Protein AF-0000000085159526 (afdb_homodimer)

Organism: Gracilinema caldarium (strain ATCC 51460 / DSM 7334 / H1) (NCBI:txid744872)

Sequence (492 aa):
MKQSLRIKRGTDDDALYYVYEVDLPSGSSVLDALEYIRTGSVPDLMYRHSCHHGSCGTCAVRINGKEVLACLTRLEAYTGTIPTIEPLAAFKHDRDLVIDPGSLFRRLPKDAAKLRRSEWSGGEIIRDPADKRQQSHPSGIEHFVRFEDCIECGACISACPVTRQAWAEDSLVAIPFLGPAVLVALHRESINNPERRDEMLELAKLPNGVSACEKHFDCSRVCPRMVAPGKHIEQLRKELSDRSKDMKQSLRIKRGTDDDALYYVYEVDLPSGSSVLDALEYIRTGSVPDLMYRHSCHHGSCGTCAVRINGKEVLACLTRLEAYTGTIPTIEPLAAFKHDRDLVIDPGSLFRRLPKDAAKLRRSEWSGGEIIRDPADKRQQSHPSGIEHFVRFEDCIECGACISACPVTRQAWAEDSLVAIPFLGPAVLVALHRESINNPERRDEMLELAKLPNGVSACEKHFDCSRVCPRMVAPGKHIEQLRKELSDRSKD

pLDDT: mean 81.22, std 22.11, range [28.16, 98.75]

Secondary structure (DSSP, 8-state):
-EEEEEEEES-TTS-EEEEEEEE--TT-BHHHHHHHHHHTT-TT-----SSSSSSS-TTEEEETTEEEETTT-BGGGGTTS--EEEPPSSS-EEETTEE-THHHHHTS-GGGGGGG------------TT-----------------TT-----HHHHH-HHHHHH--GGGGSS-S---HHHHHHHHHHHHH-GGGHHHHHHHHHSTTTGGG-----HHHHH-TT---HHHHHHHHHHHHHHHHH-/-EEEEEEEES-STT-EEEEEEEE--TT-BHHHHHHHHHHTT-TT-----SSSSSSS-TTEEEETTEEEEGGG-BGGGGTTS--EEEPPSSS-EEETTEE-THHHHHTS-GGGGGGG------------TT-----------------SS-----HHHHH-HHHHHH--SGGGSS-S---HHHHHHHHHHHHH-GGGHHHHHHHHHSTTTGGG-----HHHHH-TT---HHHHHHHHHHHHHHHHH-

InterPro domains:
  IPR001041 2Fe-2S ferredoxin-type iron-sulfur binding domain [PS51085] (5-88)
  IPR001041 2Fe-2S ferredoxin-type iron-sulfur binding domain [cd00207] (20-76)
  IPR004489 Succinate dehydrogenase/fumarate reductase iron-sulphur protein [TIGR00384] (6-237)
  IPR006058 2Fe-2S ferredoxin, iron-sulphur binding site [PS00197] (51-59)
  IPR009051 Alpha-helical ferredoxin [G3DSA:1.10.1060.10] (113-245)
  IPR012675 Beta-grasp domain superfamily [G3DSA:3.10.20.30] (1-100)
  IPR017896 4Fe-4S ferredoxin-type, iron-sulphur binding domain [PF13183] (148-225)
  IPR017896 4Fe-4S ferredoxin-type, iron-sulphur binding domain [PS51379] (141-170)
  IPR017900 4Fe-4S ferredoxin, iron-sulphur binding, conserved site [PS00198] (150-161)
  IPR025192 Succinate dehydogenase/fumarate reductase N-terminal [PF13085] (5-105)
  IPR036010 2Fe-2S ferredoxin-like superfamily [SSF54292] (5-100)
  IPR050573 Succinate Dehydrogenase/Fumarate Reductase Iron-Sulfur [PTHR11921] (18-240)

Solvent-accessible surface area (backbone atoms only — not comparable to full-atom values): 26910 Å² total; per-residue (Å²): 80,78,46,46,38,32,36,44,35,48,34,91,89,60,58,45,74,46,75,45,79,44,79,43,63,83,85,38,22,44,38,53,48,53,49,52,40,26,77,59,85,35,71,78,65,45,65,45,63,68,62,58,28,70,69,35,29,53,32,36,26,18,52,72,84,40,52,42,46,28,43,74,34,48,47,72,82,42,67,96,47,68,50,40,41,38,35,56,47,60,44,51,69,66,34,31,34,28,59,43,60,62,53,67,58,60,49,38,52,77,84,43,59,62,47,46,29,34,49,69,66,71,67,75,73,78,61,66,80,79,69,68,78,69,76,69,69,73,70,73,70,62,70,5,60,57,49,83,66,57,44,75,44,54,44,28,35,31,51,24,67,66,34,42,70,53,52,48,84,85,33,66,83,66,53,58,41,49,41,44,62,50,45,31,44,36,44,49,45,27,68,77,35,61,92,43,24,65,63,32,50,56,56,40,62,35,78,26,28,51,77,48,58,82,80,80,48,42,26,27,74,43,33,91,65,61,69,32,34,46,58,39,41,51,50,50,48,50,53,54,54,55,57,72,73,105,81,78,49,44,40,31,36,44,36,47,33,92,89,60,58,45,74,47,77,46,80,43,79,43,64,83,85,39,22,43,39,52,48,52,49,51,41,24,77,60,86,36,71,80,65,47,65,46,63,69,62,60,31,70,69,36,30,54,34,36,25,18,50,72,84,39,51,41,48,28,45,72,35,47,49,73,83,41,66,98,48,68,51,40,40,37,38,57,48,61,42,52,66,66,34,30,34,27,59,45,62,62,53,68,59,60,49,39,53,79,84,43,58,63,52,45,32,32,43,69,67,69,69,76,72,79,59,65,81,79,70,70,79,68,75,69,69,73,69,73,70,64,72,4,61,59,53,77,69,58,42,74,44,53,44,28,35,32,51,23,67,67,34,41,72,55,52,48,83,86,36,64,81,67,54,58,42,47,40,45,62,49,44,30,45,36,45,49,44,27,68,78,35,62,92,44,24,66,63,31,50,56,56,39,63,36,78,26,28,52,77,48,59,80,79,79,47,43,25,27,73,42,32,90,62,61,67,32,33,45,58,39,40,51,49,50,47,50,53,53,54,56,58,72,72,105

Foldseek 3Di:
DKAKEWFWWFFPVDTDIDIDIDDDDFPAFQVNVQVRCCVPPNVPADAFDDDLPPQQLRRWWDKQRATARRSPHGRVVQPPHHIYIAAFALFDTDTTNDGDLCSLLLLADPVCNLQQLAPPPPPPPPDDVPPPPPPPPVPPSDHNPPLVQASSNCNQLSQAPLSRVQRDPPVSVCRQASTLVNLSSLLSCCVVPVVCVVVSLVVQPPNRHLVSHPQPQSSQVRRPRNSSSSVSSVVSVVVNVVVVVD/DKAKEWFWWFFPVDTDIDIDIDDDDFPAFQVNVQVRCCVPPNVPADAFDDDLPPQQLRRWWDKQRATARRSPHGRVVQPPHHIYIAAFALFDTDTTNDGDLCLLLLLADPVCNLLQLAQPPPPPPPDPVPPPPPPCPVPPSPHNPPLVLASSNCSLLSQAPLSRVQRDPVVSVPRQASTLVNLSSLLVCCVVPVVCVVVSLVVQPPNRHLVSHPQPQSSQVRRPRNSSSSVSSVVSVVVNVVVVVD

Nearest PDB structures (foldseek):
  2bs2-assembly1_B  TM=7.861E-01  e=3.174E-17  Wolinella succinogenes
  3abv-assembly1_B  TM=7.853E-01  e=5.921E-17  Sus scrofa
  2fbw-assembly2_O  TM=7.668E-01  e=2.060E-16  Gallus gallus
  3vrb-assembly1_B  TM=7.683E-01  e=1.947E-16  Ascaris suum
  7d6x-assembly1_B  TM=7.823E-01  e=1.291E-14  Mycolicibacterium smegmatis

Structure (mmCIF, N/CA/C/O backbone):
data_AF-0000000085159526-model_v1
#
loop_
_entity.id
_entity.type
_entity.pdbx_description
1 polymer 'Fumarate reductase iron-sulfur subunit'
#
loop_
_atom_site.group_PDB
_atom_site.id
_atom_site.type_symbol
_atom_site.label_atom_id
_atom_site.label_alt_id
_atom_site.label_comp_id
_atom_site.label_asym_id
_atom_site.label_entity_id
_atom_site.label_seq_id
_atom_site.pdbx_PDB_ins_code
_atom_site.Cartn_x
_atom_site.Cartn_y
_atom_site.Cartn_z
_atom_site.occupancy
_atom_site.B_iso_or_equiv
_atom_site.auth_seq_id
_atom_site.auth_comp_id
_atom_site.auth_asym_id
_atom_site.auth_atom_id
_atom_site.pdbx_PDB_model_num
ATOM 1 N N . MET A 1 1 ? 24.688 13.359 -1.913 1 87.5 1 MET A N 1
ATOM 2 C CA . MET A 1 1 ? 25.344 12.461 -2.865 1 87.5 1 MET A CA 1
ATOM 3 C C . MET A 1 1 ? 24.641 12.516 -4.223 1 87.5 1 MET A C 1
ATOM 5 O O . MET A 1 1 ? 23.422 12.578 -4.297 1 87.5 1 MET A O 1
ATOM 9 N N . LYS A 1 2 ? 25.453 12.531 -5.238 1 93.56 2 LYS A N 1
ATOM 10 C CA . LYS A 1 2 ? 24.922 12.523 -6.602 1 93.56 2 LYS A CA 1
ATOM 11 C C . LYS A 1 2 ? 24.844 11.109 -7.16 1 93.56 2 LYS A C 1
ATOM 13 O O . LYS A 1 2 ? 25.766 10.312 -6.969 1 93.56 2 LYS A O 1
ATOM 18 N N . GLN A 1 3 ? 23.719 10.766 -7.738 1 95.31 3 GLN A N 1
ATOM 19 C CA . GLN A 1 3 ? 23.484 9.438 -8.305 1 95.31 3 GLN A CA 1
ATOM 20 C C . GLN A 1 3 ? 22.609 9.516 -9.539 1 95.31 3 GLN A C 1
ATOM 22 O O . GLN A 1 3 ? 21.625 10.273 -9.57 1 95.31 3 GLN A O 1
ATOM 27 N N . SER A 1 4 ? 23.031 8.781 -10.578 1 97.12 4 SER A N 1
ATOM 28 C CA . SER A 1 4 ? 22.203 8.672 -11.773 1 97.12 4 SER A CA 1
ATOM 29 C C . SER A 1 4 ? 21.406 7.371 -11.766 1 97.12 4 SER A C 1
ATOM 31 O O . SER A 1 4 ? 21.922 6.324 -11.367 1 97.12 4 SER A O 1
ATOM 33 N N . LEU A 1 5 ? 20.125 7.477 -12.156 1 98.06 5 LEU A N 1
ATOM 34 C CA . LEU A 1 5 ? 19.234 6.332 -12.266 1 98.06 5 LEU A CA 1
ATOM 35 C C . LEU A 1 5 ? 18.609 6.258 -13.656 1 98.06 5 LEU A C 1
ATOM 37 O O . LEU A 1 5 ? 18.141 7.266 -14.188 1 98.06 5 LEU A O 1
ATOM 41 N N . ARG A 1 6 ? 18.688 5.121 -14.281 1 98.69 6 ARG A N 1
ATOM 42 C CA . ARG A 1 6 ? 17.953 4.848 -15.516 1 98.69 6 ARG A CA 1
ATOM 43 C C . ARG A 1 6 ? 16.578 4.246 -15.219 1 98.69 6 ARG A C 1
ATOM 45 O O . ARG A 1 6 ? 16.484 3.197 -14.578 1 98.69 6 ARG A O 1
ATOM 52 N N . ILE A 1 7 ? 15.469 4.906 -15.617 1 98.5 7 ILE A N 1
ATOM 53 C CA . ILE A 1 7 ? 14.125 4.484 -15.234 1 98.5 7 ILE A CA 1
ATOM 54 C C . ILE A 1 7 ? 13.297 4.18 -16.484 1 98.5 7 ILE A C 1
ATOM 56 O O . ILE A 1 7 ? 13.289 4.965 -17.438 1 98.5 7 ILE A O 1
ATOM 60 N N . LYS A 1 8 ? 12.664 3.01 -16.484 1 98.25 8 LYS A N 1
ATOM 61 C CA . LYS A 1 8 ? 11.695 2.695 -17.531 1 98.25 8 LYS A CA 1
ATOM 62 C C . LYS A 1 8 ? 10.484 3.621 -17.469 1 98.25 8 LYS A C 1
ATOM 64 O O . LYS A 1 8 ? 9.883 3.781 -16.406 1 98.25 8 LYS A O 1
ATOM 69 N N . ARG A 1 9 ? 10.117 4.281 -18.562 1 97.06 9 ARG A N 1
ATOM 70 C CA . ARG A 1 9 ? 8.938 5.133 -18.688 1 97.06 9 ARG A CA 1
ATOM 71 C C . ARG A 1 9 ? 7.973 4.59 -19.719 1 97.06 9 ARG A C 1
ATOM 73 O O . ARG A 1 9 ? 8.375 3.846 -20.625 1 97.06 9 ARG A O 1
ATOM 80 N N . GLY A 1 10 ? 6.676 4.938 -19.594 1 94.12 10 GLY A N 1
ATOM 81 C CA . GLY A 1 10 ? 5.676 4.52 -20.562 1 94.12 10 GLY A CA 1
ATOM 82 C C . GLY A 1 10 ? 5.102 3.146 -20.266 1 94.12 10 GLY A C 1
ATOM 83 O O . GLY A 1 10 ? 5.023 2.734 -19.109 1 94.12 10 GLY A O 1
ATOM 84 N N . THR A 1 11 ? 4.5 2.537 -21.281 1 91.25 11 THR A N 1
ATOM 85 C CA . THR A 1 11 ? 3.922 1.199 -21.219 1 91.25 11 THR A CA 1
ATOM 86 C C . THR A 1 11 ? 4.809 0.187 -21.938 1 91.25 11 THR A C 1
ATOM 88 O O . THR A 1 11 ? 5.875 0.537 -22.438 1 91.25 11 THR A O 1
ATOM 91 N N . ASP A 1 12 ? 4.406 -1.049 -21.938 1 87.5 12 ASP A N 1
ATOM 92 C CA . ASP A 1 12 ? 5.188 -2.082 -22.609 1 87.5 12 ASP A CA 1
ATOM 93 C C . ASP A 1 12 ? 5.27 -1.813 -24.109 1 87.5 12 ASP A C 1
ATOM 95 O O . ASP A 1 12 ? 6.258 -2.168 -24.75 1 87.5 12 ASP A O 1
ATOM 99 N N . ASP A 1 13 ? 4.348 -1.092 -24.656 1 88.56 13 ASP A N 1
ATOM 100 C CA . ASP A 1 13 ? 4.285 -0.832 -26.094 1 88.56 13 ASP A CA 1
ATOM 101 C C . ASP A 1 13 ? 5.141 0.377 -26.469 1 88.56 13 ASP A C 1
ATOM 103 O O . ASP A 1 13 ? 5.57 0.507 -27.625 1 88.56 13 ASP A O 1
ATOM 107 N N . ASP A 1 14 ? 5.43 1.264 -25.562 1 90.75 14 ASP A N 1
ATOM 108 C CA . ASP A 1 14 ? 6.164 2.486 -25.859 1 90.75 14 ASP A CA 1
ATOM 109 C C . ASP A 1 14 ? 7.227 2.771 -24.812 1 90.75 14 ASP A C 1
ATOM 111 O O . ASP A 1 14 ? 7.441 3.924 -24.422 1 90.75 14 ASP A O 1
ATOM 115 N N . ALA A 1 15 ? 7.793 1.687 -24.359 1 90.94 15 ALA A N 1
ATOM 116 C CA . ALA A 1 15 ? 8.75 1.816 -23.266 1 90.94 15 ALA A CA 1
ATOM 117 C C . ALA A 1 15 ? 9.984 2.602 -23.703 1 90.94 15 ALA A C 1
ATOM 119 O O . ALA A 1 15 ? 10.539 2.35 -24.766 1 90.94 15 ALA A O 1
ATOM 120 N N . LEU A 1 16 ? 10.391 3.639 -22.969 1 95.38 16 LEU A N 1
ATOM 121 C CA . LEU A 1 16 ? 11.648 4.379 -23.078 1 95.38 16 LEU A CA 1
ATOM 122 C C . LEU A 1 16 ? 12.367 4.41 -21.734 1 95.38 16 LEU A C 1
ATOM 124 O O . LEU A 1 16 ? 11.75 4.215 -20.688 1 95.38 16 LEU A O 1
ATOM 128 N N . TYR A 1 17 ? 13.633 4.539 -21.875 1 97.5 17 TYR A N 1
ATOM 129 C CA . TYR A 1 17 ? 14.445 4.664 -20.672 1 97.5 17 TYR A CA 1
ATOM 130 C C . TYR A 1 17 ? 15.102 6.039 -20.609 1 97.5 17 TYR A C 1
ATOM 132 O O . TYR A 1 17 ? 15.68 6.512 -21.594 1 97.5 17 TYR A O 1
ATOM 140 N N . TYR A 1 18 ? 14.992 6.684 -19.516 1 97.62 18 TYR A N 1
ATOM 141 C CA . TYR A 1 18 ? 15.594 7.992 -19.281 1 97.62 18 TYR A CA 1
ATOM 142 C C . TYR A 1 18 ? 16.531 7.949 -18.078 1 97.62 18 TYR A C 1
ATOM 144 O O . TYR A 1 18 ? 16.266 7.238 -17.109 1 97.62 18 TYR A O 1
ATOM 152 N N . VAL A 1 19 ? 17.547 8.719 -18.188 1 98.12 19 VAL A N 1
ATOM 153 C CA . VAL A 1 19 ? 18.484 8.844 -17.078 1 98.12 19 VAL A CA 1
ATOM 154 C C . VAL A 1 19 ? 18.203 10.133 -16.312 1 98.12 19 VAL A C 1
ATOM 156 O O . VAL A 1 19 ? 18.078 11.203 -16.906 1 98.12 19 VAL A O 1
ATOM 159 N N . TYR A 1 20 ? 18.047 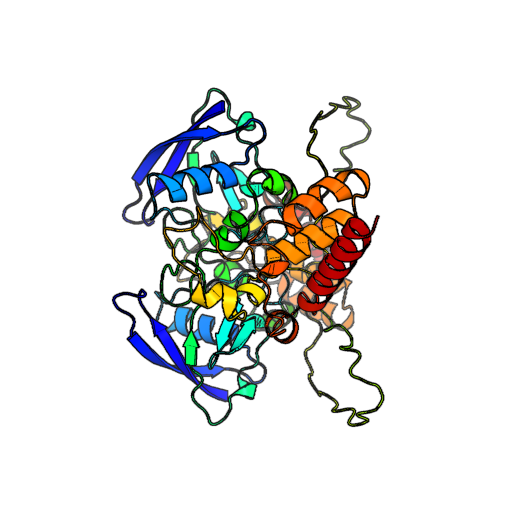9.984 -15.023 1 97.75 20 TYR A N 1
ATOM 160 C CA . TYR A 1 20 ? 17.828 11.125 -14.141 1 97.75 20 TYR A CA 1
ATOM 161 C C . TYR A 1 20 ? 18.938 11.234 -13.102 1 97.75 20 TYR A C 1
ATOM 163 O O . TYR A 1 20 ? 19.406 10.219 -12.57 1 97.75 20 TYR A O 1
ATOM 171 N N . GLU A 1 21 ? 19.312 12.469 -12.836 1 96.62 21 GLU A N 1
ATOM 172 C CA . GLU A 1 21 ? 20.281 12.719 -11.773 1 96.62 21 GLU A CA 1
ATOM 173 C C . GLU A 1 21 ? 19.594 13.195 -10.492 1 96.62 21 GLU A C 1
ATOM 175 O O . GLU A 1 21 ? 18.656 14.008 -10.547 1 96.62 21 GLU A O 1
ATOM 180 N N . VAL A 1 22 ? 20.078 12.594 -9.406 1 95.94 22 VAL A N 1
ATOM 181 C CA . VAL A 1 22 ? 19.547 13.023 -8.117 1 95.94 22 VAL A CA 1
ATOM 182 C C . VAL A 1 22 ? 20.688 13.461 -7.207 1 95.94 22 VAL A C 1
ATOM 184 O O . VAL A 1 22 ? 21.844 13.031 -7.395 1 95.94 22 VAL A O 1
ATOM 187 N N . ASP A 1 23 ? 20.406 14.422 -6.375 1 94.5 23 ASP A N 1
ATOM 188 C CA . ASP A 1 23 ? 21.281 14.891 -5.312 1 94.5 23 ASP A CA 1
ATOM 189 C C . ASP A 1 23 ? 20.594 14.836 -3.953 1 94.5 23 ASP A C 1
ATOM 191 O O . ASP A 1 23 ? 19.797 15.711 -3.627 1 94.5 23 ASP A O 1
ATOM 195 N N . LEU A 1 24 ? 20.969 13.742 -3.201 1 93.44 24 LEU A N 1
ATOM 196 C CA . LEU A 1 24 ? 20.266 13.461 -1.958 1 93.44 24 LEU A CA 1
ATOM 197 C C . LEU A 1 24 ? 21.25 13.195 -0.821 1 93.44 24 LEU A C 1
ATOM 199 O O . LEU A 1 24 ? 22.406 12.867 -1.064 1 93.44 24 LEU A O 1
ATOM 203 N N . PRO A 1 25 ? 20.781 13.406 0.37 1 89.5 25 PRO A N 1
ATOM 204 C CA . PRO A 1 25 ? 21.672 13.078 1.496 1 89.5 25 PRO A CA 1
ATOM 205 C C . PRO A 1 25 ? 22.062 11.609 1.522 1 89.5 25 PRO A C 1
ATOM 207 O O . PRO A 1 25 ? 21.359 10.758 0.967 1 89.5 25 PRO A O 1
ATOM 210 N N . SER A 1 26 ? 23.203 11.422 2.143 1 88.38 26 SER A N 1
ATOM 211 C CA . SER A 1 26 ? 23.625 10.047 2.371 1 88.38 26 SER A CA 1
ATOM 212 C C . SER A 1 26 ? 22.547 9.25 3.107 1 88.38 26 SER A C 1
ATOM 214 O O . SER A 1 26 ? 21.875 9.789 3.98 1 88.38 26 SER A O 1
ATOM 216 N N . GLY A 1 27 ? 22.438 8.016 2.711 1 87.44 27 GLY A N 1
ATOM 217 C CA . GLY A 1 27 ? 21.469 7.16 3.385 1 87.44 27 GLY A CA 1
ATOM 218 C C . GLY A 1 27 ? 20.109 7.152 2.713 1 87.44 27 GLY A C 1
ATOM 219 O O . GLY A 1 27 ? 19.234 6.371 3.084 1 87.44 27 GLY A O 1
ATOM 220 N N . SER A 1 28 ? 19.938 7.922 1.614 1 91.5 28 SER A N 1
ATOM 221 C CA . SER A 1 28 ? 18.656 7.98 0.919 1 91.5 28 SER A CA 1
ATOM 222 C C . SER A 1 28 ? 18.359 6.672 0.188 1 91.5 28 SER A C 1
ATOM 224 O O . SER A 1 28 ? 19.281 6.008 -0.294 1 91.5 28 SER A O 1
ATOM 226 N N . SER A 1 29 ? 17.062 6.352 0.172 1 92.94 29 SER A N 1
ATOM 227 C CA . SER A 1 29 ? 16.625 5.148 -0.525 1 92.94 29 SER A CA 1
ATOM 228 C C . SER A 1 29 ? 16.344 5.438 -1.995 1 92.94 29 SER A C 1
ATOM 230 O O . SER A 1 29 ? 16.281 6.598 -2.408 1 92.94 29 SER A O 1
ATOM 232 N N . VAL A 1 30 ? 16.172 4.352 -2.686 1 96.88 30 VAL A N 1
ATOM 233 C CA . VAL A 1 30 ? 15.727 4.48 -4.07 1 96.88 30 VAL A CA 1
ATOM 234 C C . VAL A 1 30 ? 14.352 5.141 -4.117 1 96.88 30 VAL A C 1
ATOM 236 O O . VAL A 1 30 ? 14.07 5.934 -5.02 1 96.88 30 VAL A O 1
ATOM 239 N N . LEU A 1 31 ? 13.5 4.824 -3.141 1 95.25 31 LEU A N 1
ATOM 240 C CA . LEU A 1 31 ? 12.195 5.477 -3.092 1 95.25 31 LEU A CA 1
ATOM 241 C C . LEU A 1 31 ? 12.344 6.98 -2.898 1 95.25 31 LEU A C 1
ATOM 243 O O . LEU A 1 31 ? 11.625 7.766 -3.521 1 95.25 31 LEU A O 1
ATOM 247 N N . ASP A 1 32 ? 13.289 7.379 -2.049 1 91.69 32 ASP A N 1
ATOM 248 C CA . ASP A 1 32 ? 13.57 8.797 -1.878 1 91.69 32 ASP A CA 1
ATOM 249 C C . ASP A 1 32 ? 13.961 9.445 -3.205 1 91.69 32 ASP A C 1
ATOM 251 O O . ASP A 1 32 ? 13.547 10.57 -3.498 1 91.69 32 ASP A O 1
ATOM 255 N N . ALA A 1 33 ? 14.711 8.75 -3.949 1 96 33 ALA A N 1
ATOM 256 C CA . ALA A 1 33 ? 15.141 9.258 -5.25 1 96 33 ALA A CA 1
ATOM 257 C C . ALA A 1 33 ? 13.953 9.414 -6.199 1 96 33 ALA A C 1
ATOM 259 O O . ALA A 1 33 ? 13.844 10.422 -6.902 1 96 33 ALA A O 1
ATOM 260 N N . LEU A 1 34 ? 13.094 8.422 -6.234 1 96.12 34 LEU A N 1
ATOM 261 C CA . LEU A 1 34 ? 11.906 8.508 -7.07 1 96.12 34 LEU A CA 1
ATOM 262 C C . LEU A 1 34 ? 11.047 9.703 -6.668 1 96.12 34 LEU A C 1
ATOM 264 O O . LEU A 1 34 ? 10.531 10.414 -7.531 1 96.12 34 LEU A O 1
ATOM 268 N N . GLU A 1 35 ? 10.922 9.898 -5.371 1 91.44 35 GLU A N 1
ATOM 269 C CA . GLU A 1 35 ? 10.172 11.047 -4.871 1 91.44 35 GLU A CA 1
ATOM 270 C C . GLU A 1 35 ? 10.82 12.359 -5.301 1 91.44 35 GLU A C 1
ATOM 272 O O . GLU A 1 35 ? 10.141 13.289 -5.734 1 91.44 35 GLU A O 1
ATOM 277 N N . TYR A 1 36 ? 12.117 12.445 -5.203 1 92.38 36 TYR A N 1
ATOM 278 C CA . TYR A 1 36 ? 12.875 13.617 -5.605 1 92.38 36 TYR A CA 1
ATOM 279 C C . TYR A 1 36 ? 12.633 13.953 -7.074 1 92.38 36 TYR A C 1
ATOM 281 O O . TYR A 1 36 ? 12.391 15.109 -7.422 1 92.38 36 TYR A O 1
ATOM 289 N N . ILE A 1 37 ? 12.68 12.953 -7.867 1 94.69 37 ILE A N 1
ATOM 290 C CA . ILE A 1 37 ? 12.492 13.125 -9.305 1 94.69 37 ILE A CA 1
ATOM 291 C C . ILE A 1 37 ? 11.062 13.586 -9.586 1 94.69 37 ILE A C 1
ATOM 293 O O . ILE A 1 37 ? 10.859 14.547 -10.328 1 94.69 37 ILE A O 1
ATOM 297 N N . ARG A 1 38 ? 10.094 12.922 -9.016 1 92 38 ARG A N 1
ATOM 298 C CA . ARG A 1 38 ? 8.688 13.219 -9.273 1 92 38 ARG A CA 1
ATOM 299 C C . ARG A 1 38 ? 8.328 14.625 -8.812 1 92 38 ARG A C 1
ATOM 301 O O . ARG A 1 38 ? 7.602 15.336 -9.5 1 92 38 ARG A O 1
ATOM 308 N N . THR A 1 39 ? 8.766 15.023 -7.621 1 86.56 39 THR A N 1
ATOM 309 C CA . THR A 1 39 ? 8.391 16.312 -7.051 1 86.56 39 THR A CA 1
ATOM 310 C C . THR A 1 39 ? 9.18 17.438 -7.703 1 86.56 39 THR A C 1
ATOM 312 O O . THR A 1 39 ? 8.828 18.609 -7.562 1 86.56 39 THR A O 1
ATOM 315 N N . GLY A 1 40 ? 10.156 17.062 -8.461 1 88.12 40 GLY A N 1
ATOM 316 C CA . GLY A 1 40 ? 10.984 18.047 -9.148 1 88.12 40 GLY A CA 1
ATOM 317 C C . GLY A 1 40 ? 10.695 18.141 -10.633 1 88.12 40 GLY A C 1
ATOM 318 O O . GLY A 1 40 ? 9.734 18.797 -11.047 1 88.12 40 GLY A O 1
ATOM 319 N N . SER A 1 41 ? 11.336 17.344 -11.43 1 89.75 41 SER A N 1
ATOM 320 C CA . SER A 1 41 ? 11.43 17.562 -12.867 1 89.75 41 SER A CA 1
ATOM 321 C C . SER A 1 41 ? 10.422 16.703 -13.625 1 89.75 41 SER A C 1
ATOM 323 O O . SER A 1 41 ? 10.117 16.984 -14.789 1 89.75 41 SER A O 1
ATOM 325 N N . VAL A 1 42 ? 9.977 15.688 -12.977 1 93.19 42 VAL A N 1
ATOM 326 C CA . VAL A 1 42 ? 9.133 14.742 -13.711 1 93.19 42 VAL A CA 1
ATOM 327 C C . VAL A 1 42 ? 7.855 14.469 -12.922 1 93.19 42 VAL A C 1
ATOM 329 O O . VAL A 1 42 ? 7.648 13.352 -12.438 1 93.19 42 VAL A O 1
ATOM 332 N N . PRO A 1 43 ? 6.934 15.305 -12.891 1 87.88 43 PRO A N 1
ATOM 333 C CA . PRO A 1 43 ? 5.738 15.18 -12.047 1 87.88 43 PRO A CA 1
ATOM 334 C C . PRO A 1 43 ? 4.828 14.039 -12.484 1 87.88 43 PRO A C 1
ATOM 336 O O . PRO A 1 43 ? 3.932 13.633 -11.742 1 87.88 43 PRO A O 1
ATOM 339 N N . ASP A 1 44 ? 5.094 13.5 -13.688 1 88.44 44 ASP A N 1
ATOM 340 C CA . ASP A 1 44 ? 4.203 12.453 -14.18 1 88.44 44 ASP A CA 1
ATOM 341 C C . ASP A 1 44 ? 4.816 11.07 -13.977 1 88.44 44 ASP A C 1
ATOM 343 O O . ASP A 1 44 ? 4.25 10.062 -14.414 1 88.44 44 ASP A O 1
ATOM 347 N N . LEU A 1 45 ? 5.965 11.016 -13.312 1 94.25 45 LEU A N 1
ATOM 348 C CA . LEU A 1 45 ? 6.555 9.719 -13 1 94.25 45 LEU A CA 1
ATOM 349 C C . LEU A 1 45 ? 5.637 8.906 -12.094 1 94.25 45 LEU A C 1
ATOM 351 O O . LEU A 1 45 ? 5.203 9.391 -11.047 1 94.25 45 LEU A O 1
ATOM 355 N N . MET A 1 46 ? 5.355 7.645 -12.547 1 93.88 46 MET A N 1
ATOM 356 C CA . MET A 1 46 ? 4.434 6.812 -11.781 1 93.88 46 MET A CA 1
ATOM 357 C C . MET A 1 46 ? 5.16 5.641 -11.133 1 93.88 46 MET A C 1
ATOM 359 O O . MET A 1 46 ? 5.918 4.934 -11.805 1 93.88 46 MET A O 1
ATOM 363 N N . TYR A 1 47 ? 4.934 5.527 -9.875 1 95.88 47 TYR A N 1
ATOM 364 C CA . TYR A 1 47 ? 5.422 4.418 -9.062 1 95.88 47 TYR A CA 1
ATOM 365 C C . TYR A 1 47 ? 4.508 4.18 -7.863 1 95.88 47 TYR A C 1
ATOM 367 O O . TYR A 1 47 ? 3.719 5.051 -7.492 1 95.88 47 TYR A O 1
ATOM 375 N N . ARG A 1 48 ? 4.605 2.975 -7.367 1 94.44 48 ARG A N 1
ATOM 376 C CA . ARG A 1 48 ? 3.74 2.658 -6.234 1 94.44 48 ARG A CA 1
ATOM 377 C C . ARG A 1 48 ? 4.5 2.773 -4.918 1 94.44 48 ARG A C 1
ATOM 379 O O . ARG A 1 48 ? 5.676 2.408 -4.84 1 94.44 48 ARG A O 1
ATOM 386 N N . HIS A 1 49 ? 3.812 3.369 -3.906 1 92.06 49 HIS A N 1
ATOM 387 C CA . HIS A 1 49 ? 4.391 3.5 -2.574 1 92.06 49 HIS A CA 1
ATOM 388 C C . HIS A 1 49 ? 3.318 3.832 -1.54 1 92.06 49 HIS A C 1
ATOM 390 O O . HIS A 1 49 ? 2.229 4.285 -1.895 1 92.06 49 HIS A O 1
ATOM 396 N N . SER A 1 50 ? 3.633 3.383 -0.301 1 87.56 50 SER A N 1
ATOM 397 C CA . SER A 1 50 ? 2.695 3.732 0.762 1 87.56 50 SER A CA 1
ATOM 398 C C . SER A 1 50 ? 3.418 3.936 2.09 1 87.56 50 SER A C 1
ATOM 400 O O . SER A 1 50 ? 3.656 5.074 2.506 1 87.56 50 SER A O 1
ATOM 402 N N . CYS A 1 51 ? 4.027 2.996 2.627 1 80.25 51 CYS A N 1
ATOM 403 C CA . CYS A 1 51 ? 4.461 3.025 4.02 1 80.25 51 CYS A CA 1
ATOM 404 C C . CYS A 1 51 ? 5.852 3.633 4.145 1 80.25 51 CYS A C 1
ATOM 406 O O . CYS A 1 51 ? 6.238 4.098 5.219 1 80.25 51 CYS A O 1
ATOM 408 N N . HIS A 1 52 ? 6.723 3.42 3.098 1 85.31 52 HIS A N 1
ATOM 409 C CA . HIS A 1 52 ? 8.078 3.934 2.975 1 85.31 52 HIS A CA 1
ATOM 410 C C . HIS A 1 52 ? 9.023 3.244 3.959 1 85.31 52 HIS A C 1
ATOM 412 O O . HIS A 1 52 ? 10.117 3.736 4.223 1 85.31 52 HIS A O 1
ATOM 418 N N . HIS A 1 53 ? 8.578 2.123 4.547 1 82 53 HIS A N 1
ATOM 419 C CA . HIS A 1 53 ? 9.461 1.469 5.508 1 82 53 HIS A CA 1
ATOM 420 C C . HIS A 1 53 ? 9.359 -0.049 5.402 1 82 53 HIS A C 1
ATOM 422 O O . HIS A 1 53 ? 9.695 -0.766 6.348 1 82 53 HIS A O 1
ATOM 428 N N . GLY A 1 54 ? 8.812 -0.503 4.367 1 83.5 54 GLY A N 1
ATOM 429 C CA . GLY A 1 54 ? 8.914 -1.918 4.043 1 83.5 54 GLY A CA 1
ATOM 430 C C . GLY A 1 54 ? 7.773 -2.742 4.613 1 83.5 54 GLY A C 1
ATOM 431 O O . GLY A 1 54 ? 7.812 -3.973 4.578 1 83.5 54 GLY A O 1
ATOM 432 N N . SER A 1 55 ? 6.754 -2.082 5.059 1 80.25 55 SER A N 1
ATOM 433 C CA . SER A 1 55 ? 5.68 -2.828 5.707 1 80.25 55 SER A CA 1
ATOM 434 C C . SER A 1 55 ? 4.555 -3.143 4.73 1 80.25 55 SER A C 1
ATOM 436 O O . SER A 1 55 ? 3.809 -4.105 4.918 1 80.25 55 SER A O 1
ATOM 438 N N . CYS A 1 56 ? 4.41 -2.396 3.652 1 85.75 56 CYS A N 1
ATOM 439 C CA . CYS A 1 56 ? 3.219 -2.535 2.82 1 85.75 56 CYS A CA 1
ATOM 440 C C . CYS A 1 56 ? 3.529 -3.318 1.55 1 85.75 56 CYS A C 1
ATOM 442 O O . CYS A 1 56 ? 2.619 -3.824 0.889 1 85.75 56 CYS A O 1
ATOM 444 N N . GLY A 1 57 ? 4.84 -3.26 1.109 1 91.12 57 GLY A N 1
ATOM 445 C CA . GLY A 1 57 ? 5.25 -4.031 -0.054 1 91.12 57 GLY A CA 1
ATOM 446 C C . GLY A 1 57 ? 4.941 -3.34 -1.368 1 91.12 57 GLY A C 1
ATOM 447 O O . GLY A 1 57 ? 5.367 -3.795 -2.432 1 91.12 57 GLY A O 1
ATOM 448 N N . THR A 1 58 ? 4.336 -2.156 -1.413 1 93.31 58 THR A N 1
ATOM 449 C CA . THR A 1 58 ? 3.775 -1.53 -2.605 1 93.31 58 THR A CA 1
ATOM 450 C C . THR A 1 58 ? 4.883 -1.004 -3.514 1 93.31 58 THR A C 1
ATOM 452 O O . THR A 1 58 ? 4.711 -0.931 -4.73 1 93.31 58 THR A O 1
ATOM 455 N N . CYS A 1 59 ? 6.031 -0.725 -3.018 1 95.94 59 CYS A N 1
ATOM 456 C CA . CYS A 1 59 ? 7.066 -0.057 -3.801 1 95.94 59 CYS A CA 1
ATOM 457 C C . CYS A 1 59 ? 8.016 -1.07 -4.426 1 95.94 59 CYS A C 1
ATOM 459 O O . CYS A 1 59 ? 9.133 -0.724 -4.809 1 95.94 59 CYS A O 1
ATOM 461 N N . ALA A 1 60 ? 7.645 -2.369 -4.496 1 97.5 60 ALA A N 1
ATOM 462 C CA . ALA A 1 60 ? 8.5 -3.385 -5.105 1 97.5 60 ALA A CA 1
ATOM 463 C C . ALA A 1 60 ? 8.766 -3.07 -6.574 1 97.5 60 ALA A C 1
ATOM 465 O O . ALA A 1 60 ? 7.84 -2.742 -7.32 1 97.5 60 ALA A O 1
ATOM 466 N N . VAL A 1 61 ? 10.023 -3.121 -6.957 1 98.56 61 VAL A N 1
ATOM 467 C CA . VAL A 1 61 ? 10.5 -2.904 -8.32 1 98.56 61 VAL A CA 1
ATOM 468 C C . VAL A 1 61 ? 11.688 -3.822 -8.602 1 98.56 61 VAL A C 1
ATOM 470 O O . VAL A 1 61 ? 12.117 -4.586 -7.73 1 98.56 61 VAL A O 1
ATOM 473 N N . ARG A 1 62 ? 12.156 -3.756 -9.836 1 98.44 62 ARG A N 1
ATOM 474 C CA . ARG A 1 62 ? 13.398 -4.426 -10.203 1 98.44 62 ARG A CA 1
ATOM 475 C C . ARG A 1 62 ? 14.516 -3.418 -10.445 1 98.44 62 ARG A C 1
ATOM 477 O O . ARG A 1 62 ? 14.328 -2.438 -11.164 1 98.44 62 ARG A O 1
ATOM 484 N N . ILE A 1 63 ? 15.617 -3.611 -9.781 1 98.69 63 ILE A N 1
ATOM 485 C CA . ILE A 1 63 ? 16.812 -2.816 -10.023 1 98.69 63 ILE A CA 1
ATOM 486 C C . ILE A 1 63 ? 17.922 -3.711 -10.578 1 98.69 63 ILE A C 1
ATOM 488 O O . ILE A 1 63 ? 18.375 -4.641 -9.906 1 98.69 63 ILE A O 1
ATOM 492 N N . ASN A 1 64 ? 18.328 -3.438 -11.836 1 98.19 64 ASN A N 1
ATOM 493 C CA . ASN A 1 64 ? 19.281 -4.285 -12.539 1 98.19 64 ASN A CA 1
ATOM 494 C C . ASN A 1 64 ? 18.828 -5.742 -12.57 1 98.19 64 ASN A C 1
ATOM 496 O O . ASN A 1 64 ? 19.609 -6.652 -12.312 1 98.19 64 ASN A O 1
ATOM 500 N N . GLY A 1 65 ? 17.547 -5.902 -12.672 1 97.12 65 GLY A N 1
ATOM 501 C CA . GLY A 1 65 ? 16.984 -7.23 -12.859 1 97.12 65 GLY A CA 1
ATOM 502 C C . GLY A 1 65 ? 16.672 -7.938 -11.547 1 97.12 65 GLY A C 1
ATOM 503 O O . GLY A 1 65 ? 16.156 -9.055 -11.547 1 97.12 65 GLY A O 1
ATOM 504 N N . LYS A 1 66 ? 16.969 -7.289 -10.438 1 97.81 66 LYS A N 1
ATOM 505 C CA . LYS A 1 66 ? 16.719 -7.895 -9.125 1 97.81 66 LYS A CA 1
ATOM 506 C C . LYS A 1 66 ? 15.555 -7.215 -8.414 1 97.81 66 LYS A C 1
ATOM 508 O O . LYS A 1 66 ? 15.477 -5.988 -8.375 1 97.81 66 LYS A O 1
ATOM 513 N N . GLU A 1 67 ? 14.633 -8.039 -7.867 1 98.31 67 GLU A N 1
ATOM 514 C CA . GLU A 1 67 ? 13.477 -7.508 -7.152 1 98.31 67 GLU A CA 1
ATOM 515 C C . GLU A 1 67 ? 13.867 -6.98 -5.777 1 98.31 67 GLU A C 1
ATOM 517 O O . GLU A 1 67 ? 14.562 -7.668 -5.02 1 98.31 67 GLU A O 1
ATOM 522 N N . VAL A 1 68 ? 13.461 -5.762 -5.477 1 97.88 68 VAL A N 1
ATOM 523 C CA . VAL A 1 68 ? 13.727 -5.129 -4.188 1 97.88 68 VAL A CA 1
ATOM 524 C C . VAL A 1 68 ? 12.555 -4.242 -3.793 1 97.88 68 VAL A C 1
ATOM 526 O O . VAL A 1 68 ? 11.68 -3.949 -4.617 1 97.88 68 VAL A O 1
ATOM 529 N N . LEU A 1 69 ? 12.484 -3.965 -2.543 1 96.19 69 LEU A N 1
ATOM 530 C CA . LEU A 1 69 ? 11.672 -2.826 -2.131 1 96.19 69 LEU A CA 1
ATOM 531 C C . LEU A 1 69 ? 12.453 -1.521 -2.275 1 96.19 69 LEU A C 1
ATOM 533 O O . LEU A 1 69 ? 13.531 -1.371 -1.699 1 96.19 69 LEU A O 1
ATOM 537 N N . ALA A 1 70 ? 11.898 -0.569 -2.988 1 96.94 70 ALA A N 1
ATOM 538 C CA . ALA A 1 70 ? 12.602 0.685 -3.25 1 96.94 70 ALA A CA 1
ATOM 539 C C . ALA A 1 70 ? 12.852 1.453 -1.955 1 96.94 70 ALA A C 1
ATOM 541 O O . ALA A 1 70 ? 13.883 2.115 -1.811 1 96.94 70 ALA A O 1
ATOM 542 N N . CYS A 1 71 ? 11.922 1.348 -1.025 1 92.75 71 CYS A N 1
ATOM 543 C CA . CYS A 1 71 ? 12.016 2.131 0.201 1 92.75 71 CYS A CA 1
ATOM 544 C C . CYS A 1 71 ? 13.109 1.594 1.112 1 92.75 71 CYS A C 1
ATOM 546 O O . CYS A 1 71 ? 13.617 2.314 1.977 1 92.75 71 CYS A O 1
ATOM 548 N N . LEU A 1 72 ? 13.539 0.313 0.868 1 92.38 72 LEU A N 1
ATOM 549 C CA . LEU A 1 72 ? 14.555 -0.288 1.723 1 92.38 72 LEU A CA 1
ATOM 550 C C . LEU A 1 72 ? 15.906 -0.329 1.015 1 92.38 72 LEU A C 1
ATOM 552 O O . LEU A 1 72 ? 16.922 -0.694 1.618 1 92.38 72 LEU A O 1
ATOM 556 N N . THR A 1 73 ? 15.961 0.016 -0.222 1 95.62 73 THR A N 1
ATOM 557 C CA . THR A 1 73 ? 17.188 -0.053 -1.003 1 95.62 73 THR A CA 1
ATOM 558 C C . THR A 1 73 ? 17.906 1.293 -1 1 95.62 73 THR A C 1
ATOM 560 O O . THR A 1 73 ? 17.375 2.289 -1.492 1 95.62 73 THR A O 1
ATOM 563 N N . ARG A 1 74 ? 19.156 1.277 -0.529 1 93.94 74 ARG A N 1
ATOM 564 C CA . ARG A 1 74 ? 19.922 2.516 -0.429 1 93.94 74 ARG A CA 1
ATOM 565 C C . ARG A 1 74 ? 20.594 2.85 -1.754 1 93.94 74 ARG A C 1
ATOM 567 O O . ARG A 1 74 ? 21.094 1.958 -2.443 1 93.94 74 ARG A O 1
ATOM 574 N N . LEU A 1 75 ? 20.672 4.117 -2.039 1 95.25 75 LEU A N 1
ATOM 575 C CA . LEU A 1 75 ? 21.297 4.586 -3.273 1 95.25 75 LEU A CA 1
ATOM 576 C C . LEU A 1 75 ? 22.781 4.23 -3.299 1 95.25 75 LEU A C 1
ATOM 578 O O . LEU A 1 75 ? 23.328 3.961 -4.363 1 95.25 75 LEU A O 1
ATOM 582 N N . GLU A 1 76 ? 23.328 4.176 -2.141 1 94.44 76 GLU A N 1
ATOM 583 C CA . GLU A 1 76 ? 24.766 3.939 -2.021 1 94.44 76 GLU A CA 1
ATOM 584 C C . GLU A 1 76 ? 25.141 2.564 -2.566 1 94.44 76 GLU A C 1
ATOM 586 O O . GLU A 1 76 ? 26.297 2.334 -2.934 1 94.44 76 GLU A O 1
ATOM 591 N N . ALA A 1 77 ? 24.219 1.696 -2.586 1 94 77 ALA A N 1
ATOM 592 C CA . ALA A 1 77 ? 24.453 0.366 -3.135 1 94 77 ALA A CA 1
ATOM 593 C C . ALA A 1 77 ? 24.844 0.444 -4.609 1 94 77 ALA A C 1
ATOM 595 O O . ALA A 1 77 ? 25.375 -0.517 -5.172 1 94 77 ALA A O 1
ATOM 596 N N . TYR A 1 78 ? 24.672 1.591 -5.203 1 96.56 78 TYR A N 1
ATOM 597 C CA . TYR A 1 78 ? 24.875 1.681 -6.645 1 96.56 78 TYR A CA 1
ATOM 598 C C . TYR A 1 78 ? 25.859 2.801 -6.984 1 96.56 78 TYR A C 1
ATOM 600 O O . TYR A 1 78 ? 25.875 3.283 -8.117 1 96.56 78 TYR A O 1
ATOM 608 N N . THR A 1 79 ? 26.578 3.242 -6.043 1 93.81 79 THR A N 1
ATOM 609 C CA . THR A 1 79 ? 27.562 4.297 -6.258 1 93.81 79 THR A CA 1
ATOM 610 C C . THR A 1 79 ? 28.5 3.938 -7.406 1 93.81 79 THR A C 1
ATOM 612 O O . THR A 1 79 ? 28.984 2.807 -7.488 1 93.81 79 THR A O 1
ATOM 615 N N . GLY A 1 80 ? 28.719 4.852 -8.312 1 94.19 80 GLY A N 1
ATOM 616 C CA . GLY A 1 80 ? 29.641 4.648 -9.414 1 94.19 80 GLY A CA 1
ATOM 617 C C . GLY A 1 80 ? 29 3.945 -10.602 1 94.19 80 GLY A C 1
ATOM 618 O O . GLY A 1 80 ? 29.672 3.658 -11.594 1 94.19 80 GLY A O 1
ATOM 619 N N . THR A 1 81 ? 27.766 3.543 -10.523 1 97.06 81 THR A N 1
ATOM 620 C CA . THR A 1 81 ? 27.031 2.92 -11.625 1 97.06 81 THR A CA 1
ATOM 621 C C . THR A 1 81 ? 25.734 3.668 -11.898 1 97.06 81 THR A C 1
ATOM 623 O O . THR A 1 81 ? 25.406 4.633 -11.203 1 97.06 81 THR A O 1
ATOM 626 N N . ILE A 1 82 ? 25.156 3.311 -13.008 1 98.19 82 ILE A N 1
ATOM 627 C CA . ILE A 1 82 ? 23.828 3.805 -13.32 1 98.19 82 ILE A CA 1
ATOM 628 C C . ILE A 1 82 ? 22.828 2.645 -13.32 1 98.19 82 ILE A C 1
ATOM 630 O O . ILE A 1 82 ? 22.672 1.95 -14.328 1 98.19 82 ILE A O 1
ATOM 634 N N . PRO A 1 83 ? 22.203 2.406 -12.141 1 98.44 83 PRO A N 1
ATOM 635 C CA . PRO A 1 83 ? 21.266 1.284 -12.086 1 98.44 83 PRO A CA 1
ATOM 636 C C . PRO A 1 83 ? 20.016 1.516 -12.938 1 98.44 83 PRO A C 1
ATOM 638 O O . PRO A 1 83 ? 19.594 2.66 -13.125 1 98.44 83 PRO A O 1
ATOM 641 N N . THR A 1 84 ? 19.484 0.406 -13.477 1 98.75 84 THR A N 1
ATOM 642 C CA . THR A 1 84 ? 18.234 0.433 -14.234 1 98.75 84 THR A CA 1
ATOM 643 C C . THR A 1 84 ? 17.062 0.001 -13.359 1 98.75 84 THR A C 1
ATOM 645 O O . THR A 1 84 ? 17.109 -1.068 -12.742 1 98.75 84 THR A O 1
ATOM 648 N N . ILE A 1 85 ? 16.016 0.846 -13.219 1 98.75 85 ILE A N 1
ATOM 649 C CA . ILE A 1 85 ? 14.828 0.562 -12.43 1 98.75 85 ILE A CA 1
ATOM 650 C C . ILE A 1 85 ? 13.656 0.236 -13.352 1 98.75 85 ILE A C 1
ATOM 652 O O . ILE A 1 85 ? 13.344 1.006 -14.266 1 98.75 85 ILE A O 1
ATOM 656 N N . GLU A 1 86 ? 13.023 -0.922 -13.172 1 98.5 86 GLU A N 1
ATOM 657 C CA . GLU A 1 86 ? 11.914 -1.438 -13.969 1 98.5 86 GLU A CA 1
ATOM 658 C C . GLU A 1 86 ? 10.797 -1.967 -13.078 1 98.5 86 GLU A C 1
ATOM 660 O O . GLU A 1 86 ? 11.023 -2.281 -11.906 1 98.5 86 GLU A O 1
ATOM 665 N N . PRO A 1 87 ? 9.539 -1.989 -13.602 1 97.5 87 PRO A N 1
ATOM 666 C CA . PRO A 1 87 ? 8.461 -2.592 -12.812 1 97.5 87 PRO A CA 1
ATOM 667 C C . PRO A 1 87 ? 8.648 -4.094 -12.609 1 97.5 87 PRO A C 1
ATOM 669 O O . PRO A 1 87 ? 9.484 -4.711 -13.273 1 97.5 87 PRO A O 1
ATOM 672 N N . LEU A 1 88 ? 7.914 -4.629 -11.625 1 96.88 88 LEU A N 1
ATOM 673 C CA . LEU A 1 88 ? 7.922 -6.074 -11.43 1 96.88 88 LEU A CA 1
ATOM 674 C C . LEU A 1 88 ? 7.527 -6.793 -12.719 1 96.88 88 LEU A C 1
ATOM 676 O O . LEU A 1 88 ? 6.742 -6.27 -13.508 1 96.88 88 LEU A O 1
ATOM 680 N N . ALA A 1 89 ? 8.086 -7.98 -12.883 1 93.75 89 ALA A N 1
ATOM 681 C CA . ALA A 1 89 ? 7.734 -8.844 -14.008 1 93.75 89 ALA A CA 1
ATOM 682 C C . ALA A 1 89 ? 6.582 -9.773 -13.648 1 93.75 89 ALA A C 1
ATOM 684 O O . ALA A 1 89 ? 6.234 -9.922 -12.477 1 93.75 89 ALA A O 1
ATOM 685 N N . ALA A 1 90 ? 5.922 -10.305 -14.672 1 90.69 90 ALA A N 1
ATOM 686 C CA . ALA A 1 90 ? 4.863 -11.297 -14.523 1 90.69 90 ALA A CA 1
ATOM 687 C C . ALA A 1 90 ? 3.611 -10.68 -13.906 1 90.69 90 ALA A C 1
ATOM 689 O O . ALA A 1 90 ? 2.871 -11.352 -13.188 1 90.69 90 ALA A O 1
ATOM 690 N N . PHE A 1 91 ? 3.49 -9.406 -14.016 1 90.44 91 PHE A N 1
ATOM 691 C CA . PHE A 1 91 ? 2.291 -8.656 -13.664 1 90.44 91 PHE A CA 1
ATOM 692 C C . PHE A 1 91 ? 1.83 -7.793 -14.836 1 90.44 91 PHE A C 1
ATOM 694 O O . PHE A 1 91 ? 2.631 -7.438 -15.703 1 90.44 91 PHE A O 1
ATOM 701 N N . LYS A 1 92 ? 0.577 -7.52 -14.844 1 86.94 92 LYS A N 1
ATOM 702 C CA . LYS A 1 92 ? 0.133 -6.516 -15.805 1 86.94 92 LYS A CA 1
ATOM 703 C C . LYS A 1 92 ? 0.808 -5.172 -15.547 1 86.94 92 LYS A C 1
ATOM 705 O O . LYS A 1 92 ? 0.762 -4.652 -14.43 1 86.94 92 LYS A O 1
ATOM 710 N N . HIS A 1 93 ? 1.443 -4.703 -16.578 1 91.31 93 HIS A N 1
ATOM 711 C CA . HIS A 1 93 ? 2.148 -3.43 -16.5 1 91.31 93 HIS A CA 1
ATOM 712 C C . HIS A 1 93 ? 1.229 -2.266 -16.844 1 91.31 93 HIS A C 1
ATOM 714 O O . HIS A 1 93 ? 0.692 -2.213 -17.953 1 91.31 93 HIS A O 1
ATOM 720 N N . ASP A 1 94 ? 1.011 -1.354 -15.992 1 89.94 94 ASP A N 1
ATOM 721 C CA . ASP A 1 94 ? 0.163 -0.196 -16.25 1 89.94 94 ASP A CA 1
ATOM 722 C C . ASP A 1 94 ? 0.958 0.929 -16.906 1 89.94 94 ASP A C 1
ATOM 724 O O . ASP A 1 94 ? 0.647 1.344 -18.031 1 89.94 94 ASP A O 1
ATOM 728 N N . ARG A 1 95 ? 2.035 1.45 -16.172 1 91.81 95 ARG A N 1
ATOM 729 C CA . ARG A 1 95 ? 2.854 2.531 -16.703 1 91.81 95 ARG A CA 1
ATOM 730 C C . ARG A 1 95 ? 4.078 2.777 -15.836 1 91.81 95 ARG A C 1
ATOM 732 O O . ARG A 1 95 ? 4.004 2.691 -14.609 1 91.81 95 ARG A O 1
ATOM 739 N N . ASP A 1 96 ? 5.18 3.146 -16.5 1 96.69 96 ASP A N 1
ATOM 740 C CA . ASP A 1 96 ? 6.441 3.412 -15.805 1 96.69 96 ASP A CA 1
ATOM 741 C C . ASP A 1 96 ? 6.801 2.27 -14.859 1 96.69 96 ASP A C 1
ATOM 743 O O . ASP A 1 96 ? 7.031 1.141 -15.305 1 96.69 96 ASP A O 1
ATOM 747 N N . LEU A 1 97 ? 6.656 2.502 -13.492 1 97.75 97 LEU A N 1
ATOM 748 C CA . LEU A 1 97 ? 7.055 1.47 -12.539 1 97.75 97 LEU A CA 1
ATOM 749 C C . LEU A 1 97 ? 5.836 0.852 -11.867 1 97.75 97 LEU A C 1
ATOM 751 O O . LEU A 1 97 ? 5.969 0.142 -10.867 1 97.75 97 LEU A O 1
ATOM 755 N N . VAL A 1 98 ? 4.668 1.114 -12.469 1 95.12 98 VAL A N 1
ATOM 756 C CA . VAL A 1 98 ? 3.418 0.687 -11.844 1 95.12 98 VAL A CA 1
ATOM 757 C C . VAL A 1 98 ? 2.924 -0.599 -12.5 1 95.12 98 VAL A C 1
ATOM 759 O O . VAL A 1 98 ? 2.818 -0.672 -13.727 1 95.12 98 VAL A O 1
ATOM 762 N N . ILE A 1 99 ? 2.633 -1.586 -11.633 1 92.94 99 ILE A N 1
ATOM 763 C CA . ILE A 1 99 ? 1.95 -2.803 -12.055 1 92.94 99 ILE A CA 1
ATOM 764 C C . ILE A 1 99 ? 0.576 -2.881 -11.398 1 92.94 99 ILE A C 1
ATOM 766 O O . ILE A 1 99 ? 0.27 -2.1 -10.492 1 92.94 99 ILE A O 1
ATOM 770 N N . ASP A 1 100 ? -0.189 -3.785 -11.938 1 87.5 100 ASP A N 1
ATOM 771 C CA . ASP A 1 100 ? -1.452 -4.117 -11.281 1 87.5 100 ASP A CA 1
ATOM 772 C C . ASP A 1 100 ? -1.259 -5.211 -10.234 1 87.5 100 ASP A C 1
ATOM 774 O O . ASP A 1 100 ? -1.091 -6.383 -10.578 1 87.5 100 ASP A O 1
ATOM 778 N N . PRO A 1 101 ? -1.362 -4.812 -8.945 1 88.75 101 PRO A N 1
ATOM 779 C CA . PRO A 1 101 ? -1.11 -5.836 -7.93 1 88.75 101 PRO A CA 1
ATOM 780 C C . PRO A 1 101 ? -2.219 -6.883 -7.855 1 88.75 101 PRO A C 1
ATOM 782 O O . PRO A 1 101 ? -2.025 -7.953 -7.277 1 88.75 101 PRO A O 1
ATOM 785 N N . GLY A 1 102 ? -3.383 -6.605 -8.445 1 81.62 102 GLY A N 1
ATOM 786 C CA . GLY A 1 102 ? -4.488 -7.551 -8.469 1 81.62 102 GLY A CA 1
ATOM 787 C C . GLY A 1 102 ? -4.133 -8.875 -9.125 1 81.62 102 GLY A C 1
ATOM 788 O O . GLY A 1 102 ? -4.77 -9.898 -8.859 1 81.62 102 GLY A O 1
ATOM 789 N N . SER A 1 103 ? -3.119 -8.82 -9.953 1 76.31 103 SER A N 1
ATOM 790 C CA . SER A 1 103 ? -2.662 -10.039 -10.625 1 76.31 103 SER A CA 1
ATOM 791 C C . SER A 1 103 ? -2.197 -11.086 -9.617 1 76.31 103 SER A C 1
ATOM 793 O O . SER A 1 103 ? -2.303 -12.289 -9.875 1 76.31 103 SER A O 1
ATOM 795 N N . LEU A 1 104 ? -1.707 -10.641 -8.492 1 80.69 104 LEU A N 1
ATOM 796 C CA . LEU A 1 104 ? -1.29 -11.555 -7.438 1 80.69 104 LEU A CA 1
ATOM 797 C C . LEU A 1 104 ? -2.484 -12.328 -6.883 1 80.69 104 LEU A C 1
ATOM 799 O O . LEU A 1 104 ? -2.41 -13.539 -6.691 1 80.69 104 LEU A O 1
ATOM 803 N N . PHE A 1 105 ? -3.582 -11.688 -6.832 1 75.06 105 PHE A N 1
ATOM 804 C CA . PHE A 1 105 ? -4.746 -12.266 -6.172 1 75.06 105 PHE A CA 1
ATOM 805 C C . PHE A 1 105 ? -5.598 -13.047 -7.16 1 75.06 105 PHE A C 1
ATOM 807 O O . PHE A 1 105 ? -6.301 -13.984 -6.777 1 75.06 105 PHE A O 1
ATOM 814 N N . ARG A 1 106 ? -5.531 -12.609 -8.344 1 75.56 106 ARG A N 1
ATOM 815 C CA . ARG A 1 106 ? -6.293 -13.305 -9.383 1 75.56 106 ARG A CA 1
ATOM 816 C C . ARG A 1 106 ? -5.719 -14.695 -9.648 1 75.56 106 ARG A C 1
ATOM 818 O O . ARG A 1 106 ? -6.383 -15.539 -10.25 1 75.56 106 ARG A O 1
ATOM 825 N N . ARG A 1 107 ? -4.52 -14.898 -9.133 1 72.19 107 ARG A N 1
ATOM 826 C CA . ARG A 1 107 ? -3.895 -16.203 -9.266 1 72.19 107 ARG A CA 1
ATOM 827 C C . ARG A 1 107 ? -4.492 -17.203 -8.281 1 72.19 107 ARG A C 1
ATOM 829 O O . ARG A 1 107 ? -4.312 -18.422 -8.422 1 72.19 107 ARG A O 1
ATOM 836 N N . LEU A 1 108 ? -5.109 -16.641 -7.34 1 70.38 108 LEU A N 1
ATOM 837 C CA . LEU A 1 108 ? -5.719 -17.5 -6.328 1 70.38 108 LEU A CA 1
ATOM 838 C C . LEU A 1 108 ? -6.969 -18.172 -6.875 1 70.38 108 LEU A C 1
ATOM 840 O O . LEU A 1 108 ? -7.754 -17.562 -7.598 1 70.38 108 LEU A O 1
ATOM 844 N N . PRO A 1 109 ? -6.98 -19.5 -6.605 1 62.28 109 PRO A N 1
ATOM 845 C CA . PRO A 1 109 ? -8.242 -20.141 -6.996 1 62.28 109 PRO A CA 1
ATOM 846 C C . PRO A 1 109 ? -9.461 -19.453 -6.387 1 62.28 109 PRO A C 1
ATOM 848 O O . PRO A 1 109 ? -9.391 -18.953 -5.266 1 62.28 109 PRO A O 1
ATOM 851 N N . LYS A 1 110 ? -10.414 -19.25 -7.266 1 57.5 110 LYS A N 1
ATOM 852 C CA . LYS A 1 110 ? -11.633 -18.562 -6.855 1 57.5 110 LYS A CA 1
ATOM 853 C C . LYS A 1 110 ? -12.109 -19.047 -5.488 1 57.5 110 LYS A C 1
ATOM 855 O O . LYS A 1 110 ? -12.586 -18.266 -4.672 1 57.5 110 LYS A O 1
ATOM 860 N N . ASP A 1 111 ? -11.922 -20.312 -5.289 1 53.06 111 ASP A N 1
ATOM 861 C CA . ASP A 1 111 ? -12.344 -20.891 -4.02 1 53.06 111 ASP A CA 1
ATOM 862 C C . ASP A 1 111 ? -11.414 -20.469 -2.885 1 53.06 111 ASP A C 1
ATOM 864 O O . ASP A 1 111 ? -11.789 -20.531 -1.712 1 53.06 111 ASP A O 1
ATOM 868 N N . ALA A 1 112 ? -10.227 -19.969 -3.229 1 48.81 112 ALA A N 1
ATOM 869 C CA . ALA A 1 112 ? -9.219 -19.578 -2.25 1 48.81 112 ALA A CA 1
ATOM 870 C C . ALA A 1 112 ? -9.344 -18.094 -1.907 1 48.81 112 ALA A C 1
ATOM 872 O O . ALA A 1 112 ? -8.68 -17.609 -0.989 1 48.81 112 ALA A O 1
ATOM 873 N N . ALA A 1 113 ? -10.078 -17.406 -2.688 1 50.44 113 ALA A N 1
ATOM 874 C CA . ALA A 1 113 ? -10.281 -15.984 -2.428 1 50.44 113 ALA A CA 1
ATOM 875 C C . ALA A 1 113 ? -10.648 -15.742 -0.968 1 50.44 113 ALA A C 1
ATOM 877 O O . ALA A 1 113 ? -10.406 -14.656 -0.432 1 50.44 113 ALA A O 1
ATOM 878 N N . LYS A 1 114 ? -11.086 -16.875 -0.397 1 47.28 114 LYS A N 1
ATOM 879 C CA . LYS A 1 114 ? -11.383 -16.828 1.031 1 47.28 114 LYS A CA 1
ATOM 880 C C . LYS A 1 114 ? -10.109 -16.688 1.855 1 47.28 114 LYS A C 1
ATOM 882 O O . LYS A 1 114 ? -10.164 -16.469 3.068 1 47.28 114 LYS A O 1
ATOM 887 N N . LEU A 1 115 ? -9.016 -16.844 1.183 1 46.31 115 LEU A N 1
ATOM 888 C CA . LEU A 1 115 ? -7.738 -16.797 1.8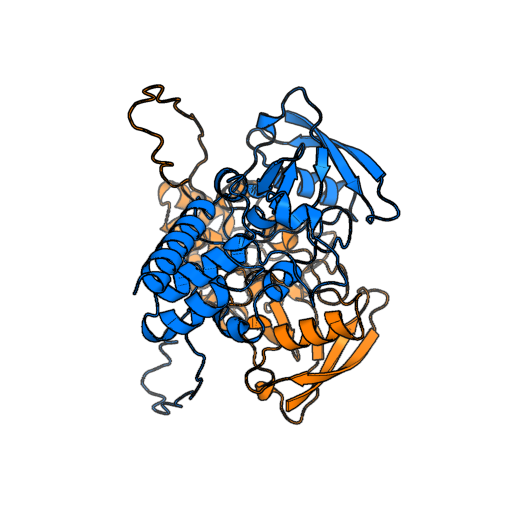92 1 46.31 115 LEU A CA 1
ATOM 889 C C . LEU A 1 115 ? -7.395 -15.359 2.277 1 46.31 115 LEU A C 1
ATOM 891 O O . LEU A 1 115 ? -6.465 -15.125 3.057 1 46.31 115 LEU A O 1
ATOM 895 N N . ARG A 1 116 ? -7.984 -14.383 1.665 1 44.59 116 ARG A N 1
ATOM 896 C CA . ARG A 1 116 ? -7.523 -13.008 1.801 1 44.59 116 ARG A CA 1
ATOM 897 C C . ARG A 1 116 ? -8.18 -12.328 3 1 44.59 116 ARG A C 1
ATOM 899 O O . ARG A 1 116 ? -7.992 -11.125 3.217 1 44.59 116 ARG A O 1
ATOM 906 N N . ARG A 1 117 ? -8.977 -12.977 3.869 1 37.38 117 ARG A N 1
ATOM 907 C CA . ARG A 1 117 ? -9.602 -12.203 4.938 1 37.38 117 ARG A CA 1
ATOM 908 C C . ARG A 1 117 ? -8.594 -11.859 6.027 1 37.38 117 ARG A C 1
ATOM 910 O O . ARG A 1 117 ? -7.891 -12.734 6.531 1 37.38 117 ARG A O 1
ATOM 917 N N . SER A 1 118 ? -7.98 -10.695 5.918 1 32.25 118 SER A N 1
ATOM 918 C CA . SER A 1 118 ? -7.105 -10.18 6.965 1 32.25 118 SER A CA 1
ATOM 919 C C . SER A 1 118 ? -7.711 -10.398 8.352 1 32.25 118 SER A C 1
ATOM 921 O O . SER A 1 118 ? -8.922 -10.273 8.523 1 32.25 118 SER A O 1
ATOM 923 N N . GLU A 1 119 ? -7.137 -11.188 9.172 1 31.62 119 GLU A N 1
ATOM 924 C CA . GLU A 1 119 ? -7.453 -11.195 10.602 1 31.62 119 GLU A CA 1
ATOM 925 C C . GLU A 1 119 ? -7.434 -9.781 11.172 1 31.62 119 GLU A C 1
ATOM 927 O O . GLU A 1 119 ? -7.344 -9.602 12.391 1 31.62 119 GLU A O 1
ATOM 932 N N . TRP A 1 120 ? -7.238 -8.828 10.547 1 29.89 120 TRP A N 1
ATOM 933 C CA . TRP A 1 120 ? -7.332 -7.672 11.438 1 29.89 120 TRP A CA 1
ATOM 934 C C . TRP A 1 120 ? -8.609 -7.727 12.266 1 29.89 120 TRP A C 1
ATOM 936 O O . TRP A 1 120 ? -9.719 -7.633 11.719 1 29.89 120 TRP A O 1
ATOM 946 N N . SER A 1 121 ? -8.719 -8.469 13.367 1 29.91 121 SER A N 1
ATOM 947 C CA . SER A 1 121 ? -9.727 -8.258 14.398 1 29.91 121 SER A CA 1
ATOM 948 C C . SER A 1 121 ? -9.992 -6.773 14.625 1 29.91 121 SER A C 1
ATOM 950 O O . SER A 1 121 ? -9.055 -5.984 14.766 1 29.91 121 SER A O 1
ATOM 952 N N . GLY A 1 122 ? -10.906 -6.078 14.07 1 29.83 122 GLY A N 1
ATOM 953 C CA . GLY A 1 122 ? -11.422 -4.867 14.688 1 29.83 122 GLY A CA 1
ATOM 954 C C . GLY A 1 122 ? -11.094 -4.773 16.172 1 29.83 122 GLY A C 1
ATOM 955 O O . GLY A 1 122 ? -11.227 -5.758 16.906 1 29.83 122 GLY A O 1
ATOM 956 N N . GLY A 1 123 ? -10.109 -4.117 16.703 1 28.86 123 GLY A N 1
ATOM 957 C CA . GLY A 1 123 ? -10.234 -3.85 18.125 1 28.86 123 GLY A CA 1
ATOM 958 C C . GLY A 1 123 ? -11.664 -3.922 18.625 1 28.86 123 GLY A C 1
ATOM 959 O O . GLY A 1 123 ? -12.609 -3.809 17.844 1 28.86 123 GLY A O 1
ATOM 960 N N . GLU A 1 124 ? -11.93 -4.586 19.641 1 29.16 124 GLU A N 1
ATOM 961 C CA . GLU A 1 124 ? -13.086 -4.184 20.438 1 29.16 124 GLU A CA 1
ATOM 962 C C . GLU A 1 124 ? -13.242 -2.666 20.453 1 29.16 124 GLU A C 1
ATOM 964 O O . GLU A 1 124 ? -12.406 -1.958 21.016 1 29.16 124 GLU A O 1
ATOM 969 N N . ILE A 1 125 ? -13.57 -1.968 19.438 1 30.2 125 ILE A N 1
ATOM 970 C CA . ILE A 1 125 ? -14.133 -0.686 19.844 1 30.2 125 ILE A CA 1
ATOM 971 C C . ILE A 1 125 ? -14.836 -0.837 21.203 1 30.2 125 ILE A C 1
ATOM 973 O O . ILE A 1 125 ? -15.836 -1.546 21.312 1 30.2 125 ILE A O 1
ATOM 977 N N . ILE A 1 126 ? -14.078 -0.873 22.25 1 28.16 126 ILE A N 1
ATOM 978 C CA . ILE A 1 126 ? -14.695 -0.608 23.547 1 28.16 126 ILE A CA 1
ATOM 979 C C . ILE A 1 126 ? -15.617 0.604 23.438 1 28.16 126 ILE A C 1
ATOM 981 O O . ILE A 1 126 ? -15.148 1.74 23.328 1 28.16 126 ILE A O 1
ATOM 985 N N . ARG A 1 127 ? -16.75 0.502 22.703 1 31.06 127 ARG A N 1
ATOM 986 C CA . ARG A 1 127 ? -17.859 1.412 22.969 1 31.06 127 ARG A CA 1
ATOM 987 C C . ARG A 1 127 ? -18.188 1.473 24.453 1 31.06 127 ARG A C 1
ATOM 989 O O . ARG A 1 127 ? -17.891 0.533 25.188 1 31.06 127 ARG A O 1
ATOM 996 N N . ASP A 1 128 ? -18.547 2.584 24.844 1 28.75 128 ASP A N 1
ATOM 997 C CA . ASP A 1 128 ? -19.078 2.834 26.172 1 28.75 128 ASP A CA 1
ATOM 998 C C . ASP A 1 128 ? -19.906 1.652 26.672 1 28.75 128 ASP A C 1
ATOM 1000 O O . ASP A 1 128 ? -20.734 1.11 25.922 1 28.75 128 ASP A O 1
ATOM 1004 N N . PRO A 1 129 ? -19.656 0.93 27.75 1 30.59 129 PRO A N 1
ATOM 1005 C CA . PRO A 1 129 ? -20.484 -0.049 28.438 1 30.59 129 PRO A CA 1
ATOM 1006 C C . PRO A 1 129 ? -21.969 0.336 28.422 1 30.59 129 PRO A C 1
ATOM 1008 O O . PRO A 1 129 ? -22.828 -0.477 28.781 1 30.59 129 PRO A O 1
ATOM 1011 N N . ALA A 1 130 ? -22.312 1.607 28.531 1 32.03 130 ALA A N 1
ATOM 1012 C CA . ALA A 1 130 ? -23.719 1.919 28.766 1 32.03 130 ALA A CA 1
ATOM 1013 C C . ALA A 1 130 ? -24.562 1.53 27.562 1 32.03 130 ALA A C 1
ATOM 1015 O O . ALA A 1 130 ? -25.797 1.512 27.625 1 32.03 130 ALA A O 1
ATOM 1016 N N . ASP A 1 131 ? -24.047 1.786 26.328 1 30.3 131 ASP A N 1
ATOM 1017 C CA . ASP A 1 131 ? -25 1.362 25.297 1 30.3 131 ASP A CA 1
ATOM 1018 C C . ASP A 1 131 ? -24.953 -0.152 25.109 1 30.3 131 ASP A C 1
ATOM 1020 O O . ASP A 1 131 ? -23.938 -0.705 24.719 1 30.3 131 ASP A O 1
ATOM 1024 N N . LYS A 1 132 ? -25.703 -1.041 25.844 1 29.61 132 LYS A N 1
ATOM 1025 C CA . LYS A 1 132 ? -26.078 -2.451 25.891 1 29.61 132 LYS A CA 1
ATOM 1026 C C . LYS A 1 132 ? -26.25 -3.025 24.484 1 29.61 132 LYS A C 1
ATOM 1028 O O . LYS A 1 132 ? -26.562 -4.207 24.328 1 29.61 132 LYS A O 1
ATOM 1033 N N . ARG A 1 133 ? -26.703 -2.232 23.484 1 30.5 133 ARG A N 1
ATOM 1034 C CA . ARG A 1 133 ? -27.125 -3.004 22.328 1 30.5 133 ARG A CA 1
ATOM 1035 C C . ARG A 1 133 ? -25.953 -3.742 21.688 1 30.5 133 ARG A C 1
ATOM 1037 O O . ARG A 1 133 ? -24.984 -3.117 21.25 1 30.5 133 ARG A O 1
ATOM 1044 N N . GLN A 1 134 ? -25.5 -4.992 22.109 1 29.33 134 GLN A N 1
ATOM 1045 C CA . GLN A 1 134 ? -24.719 -6.113 21.594 1 29.33 134 GLN A CA 1
ATOM 1046 C C . GLN A 1 134 ? -24.859 -6.23 20.078 1 29.33 134 GLN A C 1
ATOM 1048 O O . GLN A 1 134 ? -25.516 -7.145 19.578 1 29.33 134 GLN A O 1
ATOM 1053 N N . GLN A 1 135 ? -25.188 -5.266 19.344 1 29.11 135 GLN A N 1
ATOM 1054 C CA . GLN A 1 135 ? -25.516 -5.793 18.016 1 29.11 135 GLN A CA 1
ATOM 1055 C C . GLN A 1 135 ? -24.422 -6.734 17.516 1 29.11 135 GLN A C 1
ATOM 1057 O O . GLN A 1 135 ? -23.234 -6.43 17.625 1 29.11 135 GLN A O 1
ATOM 1062 N N . SER A 1 136 ? -24.641 -8.07 17.641 1 28.42 136 SER A N 1
ATOM 1063 C CA . SER A 1 136 ? -24.094 -9.227 16.938 1 28.42 136 SER A CA 1
ATOM 1064 C C . SER A 1 136 ? -23.641 -8.852 15.539 1 28.42 136 SER A C 1
ATOM 1066 O O . SER A 1 136 ? -24.453 -8.5 14.68 1 28.42 136 SER A O 1
ATOM 1068 N N . HIS A 1 137 ? -22.891 -7.965 15.445 1 30.08 137 HIS A N 1
ATOM 1069 C CA . HIS A 1 137 ? -22.609 -7.934 14.016 1 30.08 137 HIS A CA 1
ATOM 1070 C C . HIS A 1 137 ? -22.297 -9.328 13.484 1 30.08 137 HIS A C 1
ATOM 1072 O O . HIS A 1 137 ? -21.438 -10.023 14.031 1 30.08 137 HIS A O 1
ATOM 1078 N N . PRO A 1 138 ? -23.344 -10.094 13.148 1 31.09 138 PRO A N 1
ATOM 1079 C CA . PRO A 1 138 ? -23.156 -11.398 12.508 1 31.09 138 PRO A CA 1
ATOM 1080 C C . PRO A 1 138 ? -21.922 -11.438 11.594 1 31.09 138 PRO A C 1
ATOM 1082 O O . PRO A 1 138 ? -21.812 -12.312 10.734 1 31.09 138 PRO A O 1
ATOM 1085 N N . SER A 1 139 ? -21.219 -10.453 11.586 1 31.72 139 SER A N 1
ATOM 1086 C CA . SER A 1 139 ? -20.328 -10.422 10.43 1 31.72 139 SER A CA 1
ATOM 1087 C C . SER A 1 139 ? -19.438 -11.656 10.383 1 31.72 139 SER A C 1
ATOM 1089 O O . SER A 1 139 ? -18.688 -11.914 11.32 1 31.72 139 SER A O 1
ATOM 1091 N N . GLY A 1 140 ? -19.922 -12.734 9.961 1 29.44 140 GLY A N 1
ATOM 1092 C CA . GLY A 1 140 ? -19.219 -13.891 9.414 1 29.44 140 GLY A CA 1
ATOM 1093 C C . GLY A 1 140 ? -17.922 -13.539 8.734 1 29.44 140 GLY A C 1
ATOM 1094 O O . GLY A 1 140 ? -17.734 -13.812 7.543 1 29.44 140 GLY A O 1
ATOM 1095 N N . ILE A 1 141 ? -17.5 -12.453 8.969 1 31.38 141 ILE A N 1
ATOM 1096 C CA . ILE A 1 141 ? -16.219 -12.242 8.305 1 31.38 141 ILE A CA 1
ATOM 1097 C C . ILE A 1 141 ? -15.219 -13.281 8.789 1 31.38 141 ILE A C 1
ATOM 1099 O O . ILE A 1 141 ? -14.852 -13.305 9.969 1 31.38 141 ILE A O 1
ATOM 1103 N N . GLU A 1 142 ? -15.297 -14.414 8.148 1 32.09 142 GLU A N 1
ATOM 1104 C CA . GLU A 1 142 ? -14.312 -15.484 8.25 1 32.09 142 GLU A CA 1
ATOM 1105 C C . GLU A 1 142 ? -12.891 -14.922 8.227 1 32.09 142 GLU A C 1
ATOM 1107 O O . GLU A 1 142 ? -12.648 -13.852 7.66 1 32.09 142 GLU A O 1
ATOM 1112 N N . HIS A 1 143 ? -12.023 -15.438 9.055 1 31.7 143 HIS A N 1
ATOM 1113 C CA . HIS A 1 143 ? -10.641 -15.203 9.453 1 31.7 143 HIS A CA 1
ATOM 1114 C C . HIS A 1 143 ? -9.719 -15.109 8.234 1 31.7 143 HIS A C 1
ATOM 1116 O O . HIS A 1 143 ? -9.773 -15.969 7.348 1 31.7 143 HIS A O 1
ATOM 1122 N N . PHE A 1 144 ? -9.547 -13.938 7.688 1 33.66 144 PHE A N 1
ATOM 1123 C CA . PHE A 1 144 ? -8.492 -13.789 6.688 1 33.66 144 PHE A CA 1
ATOM 1124 C C . PHE A 1 144 ? -7.133 -14.156 7.266 1 33.66 144 PHE A C 1
ATOM 1126 O O . PHE A 1 144 ? -6.82 -13.797 8.406 1 33.66 144 PHE A O 1
ATOM 1133 N N . VAL A 1 145 ? -6.547 -15.289 6.934 1 35.19 145 VAL A N 1
ATOM 1134 C CA . VAL A 1 145 ? -5.223 -15.719 7.371 1 35.19 145 VAL A CA 1
ATOM 1135 C C . VAL A 1 145 ? -4.152 -14.852 6.719 1 35.19 145 VAL A C 1
ATOM 1137 O O . VAL A 1 145 ? -4.062 -14.781 5.488 1 35.19 145 VAL A O 1
ATOM 1140 N N . ARG A 1 146 ? -3.799 -13.727 7.305 1 42.22 146 ARG A N 1
ATOM 1141 C CA . ARG A 1 146 ? -2.59 -13.008 6.91 1 42.22 146 ARG A CA 1
ATOM 1142 C C . ARG A 1 146 ? -1.41 -13.961 6.762 1 42.22 146 ARG A C 1
ATOM 1144 O O . ARG A 1 146 ? -1.294 -14.938 7.508 1 42.22 146 ARG A O 1
ATOM 1151 N N . PHE A 1 147 ? -0.948 -14.055 5.547 1 51.38 147 PHE A N 1
ATOM 1152 C CA . PHE A 1 147 ? 0.367 -14.672 5.43 1 51.38 147 PHE A CA 1
ATOM 1153 C C . PHE A 1 147 ? 1.329 -14.102 6.465 1 51.38 147 PHE A C 1
ATOM 1155 O O . PHE A 1 147 ? 1.774 -12.953 6.344 1 51.38 147 PHE A O 1
ATOM 1162 N N . GLU A 1 148 ? 1.308 -14.344 7.617 1 59.38 148 GLU A N 1
ATOM 1163 C CA . GLU A 1 148 ? 1.848 -13.688 8.797 1 59.38 148 GLU A CA 1
ATOM 1164 C C . GLU A 1 148 ? 3.004 -12.758 8.438 1 59.38 148 GLU A C 1
ATOM 1166 O O . GLU A 1 148 ? 2.979 -11.57 8.758 1 59.38 148 GLU A O 1
ATOM 1171 N N . ASP A 1 149 ? 4.047 -13.312 7.645 1 73.75 149 ASP A N 1
ATOM 1172 C CA . ASP A 1 149 ? 5.172 -12.414 7.41 1 73.75 149 ASP A CA 1
ATOM 1173 C C . ASP A 1 149 ? 5.164 -11.883 5.977 1 73.75 149 ASP A C 1
ATOM 1175 O O . ASP A 1 149 ? 5.891 -10.945 5.652 1 73.75 149 ASP A O 1
ATOM 1179 N N . CYS A 1 150 ? 4.273 -12.414 5.199 1 85.12 150 CYS A N 1
ATOM 1180 C CA . CYS A 1 150 ? 4.191 -11.992 3.803 1 85.12 150 CYS A CA 1
ATOM 1181 C C . CYS A 1 150 ? 3.5 -10.641 3.68 1 85.12 150 CYS A C 1
ATOM 1183 O O . CYS A 1 150 ? 2.422 -10.438 4.238 1 85.12 150 CYS A O 1
ATOM 1185 N N . ILE A 1 151 ? 4.113 -9.734 2.945 1 85 151 ILE A N 1
ATOM 1186 C CA . ILE A 1 151 ? 3.531 -8.406 2.779 1 85 151 ILE A CA 1
ATOM 1187 C C . ILE A 1 151 ? 2.904 -8.289 1.393 1 85 151 ILE A C 1
ATOM 1189 O O . ILE A 1 151 ? 2.617 -7.184 0.927 1 85 151 ILE A O 1
ATOM 1193 N N . GLU A 1 152 ? 2.861 -9.43 0.651 1 88.25 152 GLU A N 1
ATOM 1194 C CA . GLU A 1 152 ? 2.188 -9.531 -0.639 1 88.25 152 GLU A CA 1
ATOM 1195 C C . GLU A 1 152 ? 2.752 -8.531 -1.642 1 88.25 152 GLU A C 1
ATOM 1197 O O . GLU A 1 152 ? 1.997 -7.883 -2.369 1 88.25 152 GLU A O 1
ATOM 1202 N N . CYS A 1 153 ? 4.074 -8.359 -1.645 1 92.81 153 CYS A N 1
ATOM 1203 C CA . CYS A 1 153 ? 4.723 -7.371 -2.496 1 92.81 153 CYS A CA 1
ATOM 1204 C C . CYS A 1 153 ? 4.844 -7.879 -3.928 1 92.81 153 CYS A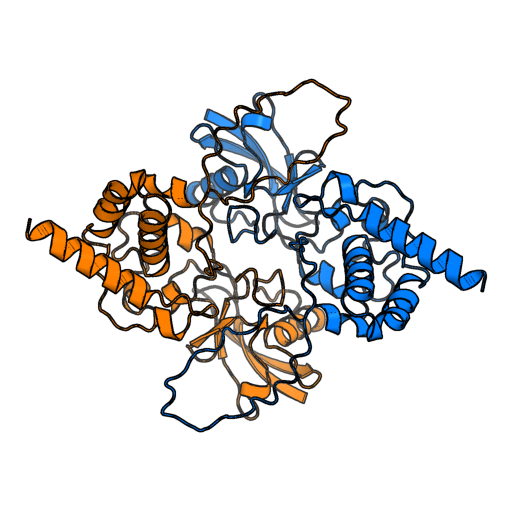 C 1
ATOM 1206 O O . CYS A 1 153 ? 5.055 -7.09 -4.852 1 92.81 153 CYS A O 1
ATOM 1208 N N . GLY A 1 154 ? 4.824 -9.227 -4.086 1 93.56 154 GLY A N 1
ATOM 1209 C CA . GLY A 1 154 ? 4.859 -9.789 -5.43 1 93.56 154 GLY A CA 1
ATOM 1210 C C . GLY A 1 154 ? 6.27 -10.031 -5.938 1 93.56 154 GLY A C 1
ATOM 1211 O O . GLY A 1 154 ? 6.453 -10.555 -7.039 1 93.56 154 GLY A O 1
ATOM 1212 N N . ALA A 1 155 ? 7.262 -9.75 -5.121 1 96.88 155 ALA A N 1
ATOM 1213 C CA . ALA A 1 155 ? 8.641 -9.938 -5.555 1 96.88 155 ALA A CA 1
ATOM 1214 C C . ALA A 1 155 ? 8.914 -11.391 -5.922 1 96.88 155 ALA A C 1
ATOM 1216 O O . ALA A 1 155 ? 9.594 -11.672 -6.91 1 96.88 155 ALA A O 1
ATOM 1217 N N . CYS A 1 156 ? 8.336 -12.32 -5.18 1 96.06 156 CYS A N 1
ATOM 1218 C CA . CYS A 1 156 ? 8.57 -13.75 -5.395 1 96.06 156 CYS A CA 1
ATOM 1219 C C . CYS A 1 156 ? 8.008 -14.195 -6.738 1 96.06 156 CYS A C 1
ATOM 1221 O O . CYS A 1 156 ? 8.602 -15.031 -7.418 1 96.06 156 CYS A O 1
ATOM 1223 N N . ILE A 1 157 ? 6.926 -13.695 -7.137 1 94.25 157 ILE A N 1
ATOM 1224 C CA . ILE A 1 157 ? 6.312 -14.008 -8.422 1 94.25 157 ILE A CA 1
ATOM 1225 C C . ILE A 1 157 ? 7.168 -13.453 -9.555 1 94.25 157 ILE A C 1
ATOM 1227 O O . ILE A 1 157 ? 7.449 -14.156 -10.531 1 94.25 157 ILE A O 1
ATOM 1231 N N . SER A 1 158 ? 7.562 -12.227 -9.391 1 95.81 158 SER A N 1
ATOM 1232 C CA . SER A 1 158 ? 8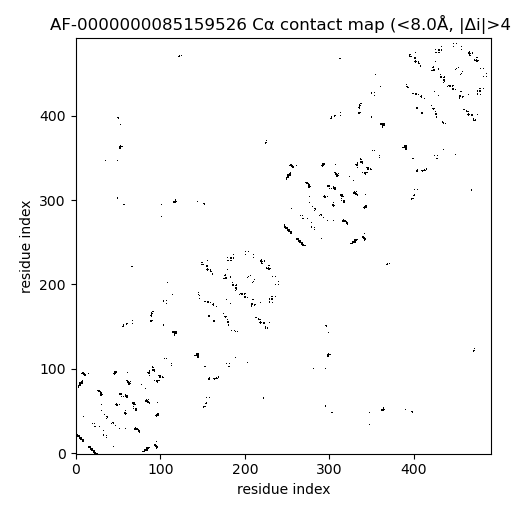.375 -11.547 -10.391 1 95.81 158 SER A CA 1
ATOM 1233 C C . SER A 1 158 ? 9.711 -12.25 -10.594 1 95.81 158 SER A C 1
ATOM 1235 O O . SER A 1 158 ? 10.211 -12.328 -11.719 1 95.81 158 SER A O 1
ATOM 1237 N N . ALA A 1 159 ? 10.242 -12.781 -9.539 1 97.44 159 ALA A N 1
ATOM 1238 C CA . ALA A 1 159 ? 11.586 -13.352 -9.586 1 97.44 159 ALA A CA 1
ATOM 1239 C C . ALA A 1 159 ? 11.555 -14.773 -10.148 1 97.44 159 ALA A C 1
ATOM 1241 O O . ALA A 1 159 ? 12.586 -15.297 -10.578 1 97.44 159 ALA A O 1
ATOM 1242 N N . CYS A 1 160 ? 10.469 -15.438 -10.141 1 96 160 CYS A N 1
ATOM 1243 C CA . CYS A 1 160 ? 10.336 -16.828 -10.555 1 96 160 CYS A CA 1
ATOM 1244 C C . CYS A 1 160 ? 10.359 -16.953 -12.078 1 96 160 CYS A C 1
ATOM 1246 O O . CYS A 1 160 ? 9.492 -16.406 -12.766 1 96 160 CYS A O 1
ATOM 1248 N N . PRO A 1 161 ? 11.305 -17.734 -12.578 1 94.81 161 PRO A N 1
ATOM 1249 C CA . PRO A 1 161 ? 11.359 -17.875 -14.031 1 94.81 161 PRO A CA 1
ATOM 1250 C C . PRO A 1 161 ? 10.125 -18.562 -14.602 1 94.81 161 PRO A C 1
ATOM 1252 O O . PRO A 1 161 ? 9.703 -18.25 -15.719 1 94.81 161 PRO A O 1
ATOM 1255 N N . VAL A 1 162 ? 9.516 -19.438 -13.844 1 93.44 162 VAL A N 1
ATOM 1256 C CA . VAL A 1 162 ? 8.359 -20.188 -14.32 1 93.44 162 VAL A CA 1
ATOM 1257 C C . VAL A 1 162 ? 7.156 -19.25 -14.461 1 93.44 162 VAL A C 1
ATOM 1259 O O . VAL A 1 162 ? 6.461 -19.281 -15.477 1 93.44 162 VAL A O 1
ATOM 1262 N N . THR A 1 163 ? 6.965 -18.406 -13.414 1 91.75 163 THR A N 1
ATOM 1263 C CA . THR A 1 163 ? 5.863 -17.453 -13.492 1 91.75 163 THR A CA 1
ATOM 1264 C C . THR A 1 163 ? 6.113 -16.438 -14.602 1 91.75 163 THR A C 1
ATOM 1266 O O . THR A 1 163 ? 5.176 -16 -15.281 1 91.75 163 THR A O 1
ATOM 1269 N N . ARG A 1 164 ? 7.312 -16.031 -14.844 1 89.12 164 ARG A N 1
ATOM 1270 C CA . ARG A 1 164 ? 7.645 -15.039 -15.859 1 89.12 164 ARG A CA 1
ATOM 1271 C C . ARG A 1 164 ? 7.387 -15.586 -17.266 1 89.12 164 ARG A C 1
ATOM 1273 O O . ARG A 1 164 ? 6.863 -14.883 -18.125 1 89.12 164 ARG A O 1
ATOM 1280 N N . GLN A 1 165 ? 7.703 -16.781 -17.453 1 82.31 165 GLN A N 1
ATOM 1281 C CA . GLN A 1 165 ? 7.566 -17.406 -18.766 1 82.31 165 GLN A CA 1
ATOM 1282 C C . GLN A 1 165 ? 6.098 -17.656 -19.109 1 82.31 165 GLN A C 1
ATOM 1284 O O . GLN A 1 165 ? 5.691 -17.516 -20.266 1 82.31 165 GLN A O 1
ATOM 1289 N N . ALA A 1 166 ? 5.371 -17.938 -18.094 1 66.81 166 ALA A N 1
ATOM 1290 C CA . ALA A 1 166 ? 3.98 -18.344 -18.297 1 66.81 166 ALA A CA 1
ATOM 1291 C C . ALA A 1 166 ? 3.049 -17.141 -18.25 1 66.81 166 ALA A C 1
ATOM 1293 O O . ALA A 1 166 ? 1.853 -17.25 -18.516 1 66.81 166 ALA A O 1
ATOM 1294 N N . TRP A 1 167 ? 3.666 -16.047 -18.031 1 66.81 167 TRP A N 1
ATOM 1295 C CA . TRP A 1 167 ? 2.809 -14.898 -17.766 1 66.81 167 TRP A CA 1
ATOM 1296 C C . TRP A 1 167 ? 2.182 -14.383 -19.062 1 66.81 167 TRP A C 1
ATOM 1298 O O . TRP A 1 167 ? 2.875 -14.195 -20.062 1 66.81 167 TRP A O 1
ATOM 1308 N N . ALA A 1 168 ? 0.82 -14.562 -19.094 1 62.03 168 ALA A N 1
ATOM 1309 C CA . ALA A 1 168 ? 0.006 -13.875 -20.094 1 62.03 168 ALA A CA 1
ATOM 1310 C C . ALA A 1 168 ? -1.158 -13.133 -19.453 1 62.03 168 ALA A C 1
ATOM 1312 O O . ALA A 1 168 ? -1.777 -13.641 -18.516 1 62.03 168 ALA A O 1
ATOM 1313 N N . GLU A 1 169 ? -1.313 -11.883 -19.766 1 56.59 169 GLU A N 1
ATOM 1314 C CA . GLU A 1 169 ? -2.359 -11.062 -19.156 1 56.59 169 GLU A CA 1
ATOM 1315 C C . GLU A 1 169 ? -3.713 -11.766 -19.219 1 56.59 169 GLU A C 1
ATOM 1317 O O . GLU A 1 169 ? -4.469 -11.742 -18.25 1 56.59 169 GLU A O 1
ATOM 1322 N N . ASP A 1 170 ? -4.039 -12.227 -20.469 1 51.28 170 ASP A N 1
ATOM 1323 C CA . ASP A 1 170 ? -5.355 -12.773 -20.781 1 51.28 170 ASP A CA 1
ATOM 1324 C C . ASP A 1 170 ? -5.535 -14.156 -20.141 1 51.28 170 ASP A C 1
ATOM 1326 O O . ASP A 1 170 ? -6.648 -14.688 -20.109 1 51.28 170 ASP A O 1
ATOM 1330 N N . SER A 1 171 ? -4.453 -14.688 -19.703 1 47.5 171 SER A N 1
ATOM 1331 C CA . SER A 1 171 ? -4.531 -16.109 -19.375 1 47.5 171 SER A CA 1
ATOM 1332 C C . SER A 1 171 ? -4.922 -16.312 -17.922 1 47.5 171 SER A C 1
ATOM 1334 O O . SER A 1 171 ? -4.5 -17.297 -17.297 1 47.5 171 SER A O 1
ATOM 1336 N N . LEU A 1 172 ? -5.422 -15.367 -17.281 1 47.59 172 LEU A N 1
ATOM 1337 C CA . LEU A 1 172 ? -5.801 -15.672 -15.914 1 47.59 172 LEU A CA 1
ATOM 1338 C C . LEU A 1 172 ? -6.578 -16.984 -15.836 1 47.59 172 LEU A C 1
ATOM 1340 O O . LEU A 1 172 ? -6.742 -17.547 -14.75 1 47.59 172 LEU A O 1
ATOM 1344 N N . VAL A 1 173 ? -7.211 -17.438 -16.922 1 47.56 173 VAL A N 1
ATOM 1345 C CA . VAL A 1 173 ? -7.984 -18.672 -16.891 1 47.56 173 VAL A CA 1
ATOM 1346 C C . VAL A 1 173 ? -7.043 -19.875 -16.719 1 47.56 173 VAL A C 1
ATOM 1348 O O . VAL A 1 173 ? -7.34 -20.797 -15.969 1 47.56 173 VAL A O 1
ATOM 1351 N N . ALA A 1 174 ? -5.98 -19.875 -17.516 1 57.44 174 ALA A N 1
ATOM 1352 C CA . ALA A 1 174 ? -5.125 -21.062 -17.422 1 57.44 174 ALA A CA 1
ATOM 1353 C C . ALA A 1 174 ? -3.729 -20.688 -16.922 1 57.44 174 ALA A C 1
ATOM 1355 O O . ALA A 1 174 ? -2.826 -20.438 -17.734 1 57.44 174 ALA A O 1
ATOM 1356 N N . ILE A 1 175 ? -3.656 -20.328 -15.625 1 65.5 175 ILE A N 1
ATOM 1357 C CA . ILE A 1 175 ? -2.346 -19.969 -15.086 1 65.5 175 ILE A CA 1
ATOM 1358 C C . ILE A 1 175 ? -1.463 -21.219 -15.016 1 65.5 175 ILE A C 1
ATOM 1360 O O . ILE A 1 175 ? -1.801 -22.188 -14.328 1 65.5 175 ILE A O 1
ATOM 1364 N N . PRO A 1 176 ? -0.402 -21.219 -15.844 1 72.25 176 PRO A N 1
ATOM 1365 C CA . PRO A 1 176 ? 0.446 -22.406 -15.867 1 72.25 176 PRO A CA 1
ATOM 1366 C C . PRO A 1 176 ? 1.091 -22.703 -14.516 1 72.25 176 PRO A C 1
ATOM 1368 O O . PRO A 1 176 ? 1.413 -23.859 -14.227 1 72.25 176 PRO A O 1
ATOM 1371 N N . PHE A 1 177 ? 1.332 -21.781 -13.852 1 88.5 177 PHE A N 1
ATOM 1372 C CA . PHE A 1 177 ? 1.902 -21.953 -12.523 1 88.5 177 PHE A CA 1
ATOM 1373 C C . PHE A 1 177 ? 1.324 -20.938 -11.547 1 88.5 177 PHE A C 1
ATOM 1375 O O . PHE A 1 177 ? 1.406 -19.734 -11.773 1 88.5 177 PHE A O 1
ATOM 1382 N N . LEU A 1 178 ? 0.752 -21.406 -10.414 1 85.81 178 LEU A N 1
ATOM 1383 C CA . LEU A 1 178 ? 0.115 -20.562 -9.414 1 85.81 178 LEU A CA 1
ATOM 1384 C C . LEU A 1 178 ? 1.11 -19.562 -8.836 1 85.81 178 LEU A C 1
ATOM 1386 O O . LEU A 1 178 ? 0.738 -18.438 -8.508 1 85.81 178 LEU A O 1
ATOM 1390 N N . GLY A 1 179 ? 2.4 -20.031 -8.742 1 91.44 179 GLY A N 1
ATOM 1391 C CA . GLY A 1 179 ? 3.449 -19.141 -8.266 1 91.44 179 GLY A CA 1
ATOM 1392 C C . GLY A 1 179 ? 3.729 -19.297 -6.785 1 91.44 179 GLY A C 1
ATOM 1393 O O . GLY A 1 179 ? 2.934 -19.891 -6.055 1 91.44 179 GLY A O 1
ATOM 1394 N N . PRO A 1 180 ? 4.832 -18.781 -6.402 1 93.88 180 PRO A N 1
ATOM 1395 C CA . PRO A 1 180 ? 5.289 -18.984 -5.027 1 93.88 180 PRO A CA 1
ATOM 1396 C C . PRO A 1 180 ? 4.367 -18.344 -3.996 1 93.88 180 PRO A C 1
ATOM 1398 O O . PRO A 1 180 ? 4.09 -18.938 -2.951 1 93.88 180 PRO A O 1
ATOM 1401 N N . ALA A 1 181 ? 3.898 -17.172 -4.273 1 90.38 181 ALA A N 1
ATOM 1402 C CA . ALA A 1 181 ? 3.07 -16.453 -3.297 1 90.38 181 ALA A CA 1
ATOM 1403 C C . ALA A 1 181 ? 1.822 -17.266 -2.953 1 90.38 181 ALA A C 1
ATOM 1405 O O . ALA A 1 181 ? 1.48 -17.422 -1.777 1 90.38 181 ALA A O 1
ATOM 1406 N N . VAL A 1 182 ? 1.185 -17.781 -3.957 1 87.44 182 VAL A N 1
ATOM 1407 C CA . VAL A 1 182 ? -0.055 -18.531 -3.766 1 87.44 182 VAL A CA 1
ATOM 1408 C C . VAL A 1 182 ? 0.231 -19.812 -3.004 1 87.44 182 VAL A C 1
ATOM 1410 O O . VAL A 1 182 ? -0.495 -20.172 -2.07 1 87.44 182 VAL A O 1
ATOM 1413 N N . LEU A 1 183 ? 1.229 -20.484 -3.357 1 91.81 183 LEU A N 1
ATOM 1414 C CA . LEU A 1 183 ? 1.549 -21.75 -2.723 1 91.81 183 LEU A CA 1
ATOM 1415 C C . LEU A 1 183 ? 1.951 -21.547 -1.266 1 91.81 183 LEU A C 1
ATOM 1417 O O . LEU A 1 183 ? 1.646 -22.391 -0.411 1 91.81 183 LEU A O 1
ATOM 1421 N N . VAL A 1 184 ? 2.643 -20.453 -0.963 1 91.06 184 VAL A N 1
ATOM 1422 C CA . VAL A 1 184 ? 2.947 -20.094 0.42 1 91.06 184 VAL A CA 1
ATOM 1423 C C . VAL A 1 184 ? 1.649 -19.875 1.193 1 91.06 184 VAL A C 1
ATOM 1425 O O . VAL A 1 184 ? 1.505 -20.344 2.324 1 91.06 184 VAL A O 1
ATOM 1428 N N . ALA A 1 185 ? 0.773 -19.188 0.563 1 86.75 185 ALA A N 1
ATOM 1429 C CA . ALA A 1 185 ? -0.506 -18.906 1.211 1 86.75 185 ALA A CA 1
ATOM 1430 C C . ALA A 1 185 ? -1.265 -20.203 1.509 1 86.75 185 ALA A C 1
ATOM 1432 O O . ALA A 1 185 ? -1.831 -20.359 2.594 1 86.75 185 ALA A O 1
ATOM 1433 N N . LEU A 1 186 ? -1.267 -21.109 0.583 1 88.38 186 LEU A N 1
ATOM 1434 C CA . LEU A 1 186 ? -1.935 -22.391 0.776 1 88.38 186 LEU A CA 1
ATOM 1435 C C . LEU A 1 186 ? -1.301 -23.172 1.926 1 88.38 186 LEU A C 1
ATOM 1437 O O . LEU A 1 186 ? -2.008 -23.734 2.768 1 88.38 186 LEU A O 1
ATOM 1441 N N . HIS A 1 187 ? 0.008 -23.156 1.907 1 91.81 187 HIS A N 1
ATOM 1442 C CA . HIS A 1 187 ? 0.714 -23.875 2.959 1 91.81 187 HIS A CA 1
ATOM 1443 C C . HIS A 1 187 ? 0.403 -23.297 4.332 1 91.81 187 HIS A C 1
ATOM 1445 O O . HIS A 1 187 ? 0.085 -24.031 5.27 1 91.81 187 HIS A O 1
ATOM 1451 N N . ARG A 1 188 ? 0.497 -22.062 4.418 1 86.31 188 ARG A N 1
ATOM 1452 C CA . ARG A 1 188 ? 0.247 -21.406 5.691 1 86.31 188 ARG A CA 1
ATOM 1453 C C . ARG A 1 188 ? -1.182 -21.641 6.168 1 86.31 188 ARG A C 1
ATOM 1455 O O . ARG A 1 188 ? -1.412 -21.906 7.352 1 86.31 188 ARG A O 1
ATOM 1462 N N . GLU A 1 189 ? -2.076 -21.516 5.242 1 84.56 189 GLU A N 1
ATOM 1463 C CA . GLU A 1 189 ? -3.473 -21.781 5.578 1 84.56 189 GLU A CA 1
ATOM 1464 C C . GLU A 1 189 ? -3.658 -23.203 6.09 1 84.56 189 GLU A C 1
ATOM 1466 O O . GLU A 1 189 ? -4.414 -23.438 7.035 1 84.56 189 GLU A O 1
ATOM 1471 N N . SER A 1 190 ? -3.014 -24.109 5.535 1 88.12 190 SER A N 1
ATOM 1472 C CA . SER A 1 190 ? -3.131 -25.516 5.934 1 88.12 190 SER A CA 1
ATOM 1473 C C . SER A 1 190 ? -2.602 -25.734 7.348 1 88.12 190 SER A C 1
ATOM 1475 O O . SER A 1 190 ? -3.092 -26.594 8.07 1 88.12 190 SER A O 1
ATOM 1477 N N . ILE A 1 191 ? -1.638 -24.938 7.719 1 85.62 191 ILE A N 1
ATOM 1478 C CA . ILE A 1 191 ? -1.021 -25.047 9.039 1 85.62 191 ILE A CA 1
ATOM 1479 C C . ILE A 1 191 ? -1.878 -24.328 10.07 1 85.62 191 ILE A C 1
ATOM 1481 O O . ILE A 1 191 ? -2.152 -24.859 11.148 1 85.62 191 ILE A O 1
ATOM 1485 N N . ASN A 1 192 ? -2.34 -23.172 9.734 1 81.69 192 ASN A N 1
ATOM 1486 C CA . ASN A 1 192 ? -3.047 -22.328 10.688 1 81.69 192 ASN A CA 1
ATOM 1487 C C . ASN A 1 192 ? -4.492 -22.781 10.875 1 81.69 192 ASN A C 1
ATOM 1489 O O . ASN A 1 192 ? -5.098 -22.516 11.914 1 81.69 192 ASN A O 1
ATOM 1493 N N . ASN A 1 193 ? -5.051 -23.422 9.828 1 82.31 193 ASN A N 1
ATOM 1494 C CA . ASN A 1 193 ? -6.426 -23.906 9.852 1 82.31 193 ASN A CA 1
ATOM 1495 C C . ASN A 1 193 ? -6.5 -25.375 9.438 1 82.31 193 ASN A C 1
ATOM 1497 O O . ASN A 1 193 ? -6.887 -25.688 8.312 1 82.31 193 ASN A O 1
ATOM 1501 N N . PRO A 1 194 ? -6.32 -26.188 10.398 1 86.88 194 PRO A N 1
ATOM 1502 C CA . PRO A 1 194 ? -6.246 -27.625 10.094 1 86.88 194 PRO A CA 1
ATOM 1503 C C . PRO A 1 194 ? -7.531 -28.156 9.469 1 86.88 194 PRO A C 1
ATOM 1505 O O . PRO A 1 194 ? -7.488 -29.109 8.688 1 86.88 194 PRO A O 1
ATOM 1508 N N . GLU A 1 195 ? -8.641 -27.562 9.812 1 88.81 195 GLU A N 1
ATOM 1509 C CA . GLU A 1 195 ? -9.914 -28 9.25 1 88.81 195 GLU A CA 1
ATOM 1510 C C . GLU A 1 195 ? -9.961 -27.766 7.742 1 88.81 195 GLU A C 1
ATOM 1512 O O . GLU A 1 195 ? -10.742 -28.422 7.039 1 88.81 195 GLU A O 1
ATOM 1517 N N . ARG A 1 196 ? -9.047 -26.984 7.219 1 87.38 196 ARG A N 1
ATOM 1518 C CA . ARG A 1 196 ? -9.031 -26.672 5.793 1 87.38 196 ARG A CA 1
ATOM 1519 C C . ARG A 1 196 ? -7.828 -27.328 5.109 1 87.38 196 ARG A C 1
ATOM 1521 O O . ARG A 1 196 ? -7.582 -27.094 3.926 1 87.38 196 ARG A O 1
ATOM 1528 N N . ARG A 1 197 ? -7.129 -28.047 5.805 1 90.88 197 ARG A N 1
ATOM 1529 C CA . ARG A 1 197 ? -5.879 -28.609 5.316 1 90.88 197 ARG A CA 1
ATOM 1530 C C . ARG A 1 197 ? -6.105 -29.422 4.047 1 90.88 197 ARG A C 1
ATOM 1532 O O . ARG A 1 197 ? -5.391 -29.25 3.057 1 90.88 197 ARG A O 1
ATOM 1539 N N . ASP A 1 198 ? -7.086 -30.234 4.066 1 92.38 198 ASP A N 1
ATOM 1540 C CA . ASP A 1 198 ? -7.344 -31.078 2.91 1 92.38 198 ASP A CA 1
ATOM 1541 C C . ASP A 1 198 ? -7.688 -30.25 1.677 1 92.38 198 ASP A C 1
ATOM 1543 O O . ASP A 1 198 ? -7.223 -30.547 0.574 1 92.38 198 ASP A O 1
ATOM 1547 N N . GLU A 1 199 ? -8.484 -29.281 1.913 1 90.06 199 GLU A N 1
ATOM 1548 C CA . GLU A 1 199 ? -8.844 -28.375 0.828 1 90.06 199 GLU A CA 1
ATOM 1549 C C . GLU A 1 199 ? -7.609 -27.688 0.248 1 90.06 199 GLU A C 1
ATOM 1551 O O . GLU A 1 199 ? -7.465 -27.594 -0.972 1 90.06 199 GLU A O 1
ATOM 1556 N N . MET A 1 200 ? -6.707 -27.234 1.113 1 90.62 200 MET A N 1
ATOM 1557 C CA . MET A 1 200 ? -5.492 -26.547 0.687 1 90.62 200 MET A CA 1
ATOM 1558 C C . MET A 1 200 ? -4.566 -27.484 -0.071 1 90.62 200 MET A C 1
ATOM 1560 O O . MET A 1 200 ? -3.977 -27.109 -1.083 1 90.62 200 MET A O 1
ATOM 1564 N N . LEU A 1 201 ? -4.48 -28.656 0.361 1 93.69 201 LEU A N 1
ATOM 1565 C CA . LEU A 1 201 ? -3.602 -29.641 -0.271 1 93.69 201 LEU A CA 1
ATOM 1566 C C . LEU A 1 201 ? -4.129 -30.031 -1.646 1 93.69 201 LEU A C 1
ATOM 1568 O O . LEU A 1 201 ? -3.346 -30.266 -2.57 1 93.69 201 LEU A O 1
ATOM 1572 N N . GLU A 1 202 ? -5.426 -30.109 -1.779 1 92.75 202 GLU A N 1
ATOM 1573 C CA . GLU A 1 202 ? -6.016 -30.406 -3.082 1 92.75 202 GLU A CA 1
ATOM 1574 C C . GLU A 1 202 ? -5.691 -29.312 -4.098 1 92.75 202 GLU A C 1
ATOM 1576 O O . GLU A 1 202 ? -5.406 -29.594 -5.262 1 92.75 202 GLU A O 1
ATOM 1581 N N . LEU A 1 203 ? -5.707 -28.141 -3.611 1 89.44 203 LEU A N 1
ATOM 1582 C CA . LEU A 1 203 ? -5.367 -27.016 -4.484 1 89.44 203 LEU A CA 1
ATOM 1583 C C . LEU A 1 203 ? -3.889 -27.047 -4.859 1 89.44 203 LEU A C 1
ATOM 1585 O O . LEU A 1 203 ? -3.533 -26.812 -6.016 1 89.44 203 LEU A O 1
ATOM 1589 N N . ALA A 1 204 ? -3.092 -27.375 -3.92 1 93.19 204 ALA A N 1
ATOM 1590 C CA . ALA A 1 204 ? -1.65 -27.422 -4.148 1 93.19 204 ALA A CA 1
ATOM 1591 C C . ALA A 1 204 ? -1.283 -28.547 -5.102 1 93.19 204 ALA A C 1
ATOM 1593 O O . ALA A 1 204 ? -0.251 -28.484 -5.777 1 93.19 204 ALA A O 1
ATOM 1594 N N . LYS A 1 205 ? -2.084 -29.484 -5.223 1 93.81 205 LYS A N 1
ATOM 1595 C CA . LYS A 1 205 ? -1.833 -30.688 -6.02 1 93.81 205 LYS A CA 1
ATOM 1596 C C . LYS A 1 205 ? -2.207 -30.453 -7.484 1 93.81 205 LYS A C 1
ATOM 1598 O O . LYS A 1 205 ? -1.815 -31.234 -8.359 1 93.81 205 LYS A O 1
ATOM 1603 N N . LEU A 1 206 ? -2.93 -29.469 -7.77 1 90.19 206 LEU A N 1
ATOM 1604 C CA . LEU A 1 206 ? -3.309 -29.172 -9.148 1 90.19 206 LEU A CA 1
ATOM 1605 C C . LEU A 1 206 ? -2.084 -29.156 -10.055 1 90.19 206 LEU A C 1
ATOM 1607 O O . LEU A 1 206 ? -0.964 -28.922 -9.594 1 90.19 206 LEU A O 1
ATOM 1611 N N . PRO A 1 207 ? -2.271 -29.375 -11.375 1 89.75 207 PRO A N 1
ATOM 1612 C CA . PRO A 1 207 ? -1.143 -29.422 -12.312 1 89.75 207 PRO A CA 1
ATOM 1613 C C . PRO A 1 207 ? -0.318 -28.141 -12.305 1 89.75 207 PRO A C 1
ATOM 1615 O O . PRO A 1 207 ? 0.891 -28.172 -12.555 1 89.75 207 PRO A O 1
ATOM 1618 N N . ASN A 1 208 ? -0.954 -27.031 -11.961 1 89.5 208 ASN A N 1
ATOM 1619 C CA . ASN A 1 208 ? -0.249 -25.766 -11.938 1 89.5 208 ASN A CA 1
ATOM 1620 C C . ASN A 1 208 ? 0.171 -25.375 -10.523 1 89.5 208 ASN A C 1
ATOM 1622 O O . ASN A 1 208 ? 0.542 -24.219 -10.273 1 89.5 208 ASN A O 1
ATOM 1626 N N . GLY A 1 209 ? 0.068 -26.328 -9.625 1 91.81 209 GLY A N 1
ATOM 1627 C CA . GLY A 1 209 ? 0.467 -26.094 -8.242 1 91.81 209 GLY A CA 1
ATOM 1628 C C . GLY A 1 209 ? 1.916 -26.453 -7.973 1 91.81 209 GLY A C 1
ATOM 1629 O O . GLY A 1 209 ? 2.816 -26.016 -8.688 1 91.81 209 GLY A O 1
ATOM 1630 N N . VAL A 1 210 ? 2.119 -27.359 -7.027 1 96 210 VAL A N 1
ATOM 1631 C CA . VAL A 1 210 ? 3.449 -27.688 -6.531 1 96 210 VAL A CA 1
ATOM 1632 C C . VAL A 1 210 ? 4.262 -28.359 -7.645 1 96 210 VAL A C 1
ATOM 1634 O O . VAL A 1 210 ? 5.465 -28.109 -7.773 1 96 210 VAL A O 1
ATOM 1637 N N . SER A 1 211 ? 3.646 -29.156 -8.461 1 95 211 SER A N 1
ATOM 1638 C CA . SER A 1 211 ? 4.355 -29.938 -9.477 1 95 211 SER A CA 1
ATOM 1639 C C . SER A 1 211 ? 4.918 -29.031 -10.562 1 95 211 SER A C 1
ATOM 1641 O O . SER A 1 211 ? 5.855 -29.406 -11.266 1 95 211 SER A O 1
ATOM 1643 N N . ALA A 1 212 ? 4.402 -27.844 -10.742 1 93.38 212 ALA A N 1
ATOM 1644 C CA . ALA A 1 212 ? 4.855 -26.922 -11.766 1 93.38 212 ALA A CA 1
ATOM 1645 C C . ALA A 1 212 ? 6.09 -26.156 -11.297 1 93.38 212 ALA A C 1
ATOM 1647 O O . ALA A 1 212 ? 6.766 -25.5 -12.102 1 93.38 212 ALA A O 1
ATOM 1648 N N . CYS A 1 213 ? 6.359 -26.203 -10.023 1 96.25 213 CYS A N 1
ATOM 1649 C CA . CYS A 1 213 ? 7.547 -25.562 -9.484 1 96.25 213 CYS A CA 1
ATOM 1650 C C . CYS A 1 213 ? 8.812 -26.266 -9.945 1 96.25 213 CYS A C 1
ATOM 1652 O O . CYS A 1 213 ? 8.945 -27.484 -9.781 1 96.25 213 CYS A O 1
ATOM 1654 N N . GLU A 1 214 ? 9.766 -25.484 -10.469 1 96.19 214 GLU A N 1
ATOM 1655 C CA . GLU A 1 214 ? 11 -26.062 -10.992 1 96.19 214 GLU A CA 1
ATOM 1656 C C . GLU A 1 214 ? 12.156 -25.859 -10.016 1 96.19 214 GLU A C 1
ATOM 1658 O O . GLU A 1 214 ? 13.32 -26.031 -10.383 1 96.19 214 GLU A O 1
ATOM 1663 N N . LYS A 1 215 ? 12.008 -25.391 -8.898 1 96.88 215 LYS A N 1
ATOM 1664 C CA . LYS A 1 215 ? 12.93 -25.359 -7.762 1 96.88 215 LYS A CA 1
ATOM 1665 C C . LYS A 1 215 ? 14.125 -24.453 -8.047 1 96.88 215 LYS A C 1
ATOM 1667 O O . LYS A 1 215 ? 15.266 -24.812 -7.77 1 96.88 215 LYS A O 1
ATOM 1672 N N . HIS A 1 216 ? 13.891 -23.266 -8.648 1 96.38 216 HIS A N 1
ATOM 1673 C CA . HIS A 1 216 ? 14.953 -22.297 -8.875 1 96.38 216 HIS A CA 1
ATOM 1674 C C . HIS A 1 216 ? 15.297 -21.547 -7.586 1 96.38 216 HIS A C 1
ATOM 1676 O O . HIS A 1 216 ? 16.406 -21.047 -7.438 1 96.38 216 HIS A O 1
ATOM 1682 N N . PHE A 1 217 ? 14.375 -21.344 -6.656 1 97.44 217 PHE A N 1
ATOM 1683 C CA . PHE A 1 217 ? 14.484 -20.766 -5.324 1 97.44 217 PHE A CA 1
ATOM 1684 C C . PHE A 1 217 ? 14.789 -19.266 -5.402 1 97.44 217 PHE A C 1
ATOM 1686 O O . PHE A 1 217 ? 15.141 -18.656 -4.398 1 97.44 217 PHE A O 1
ATOM 1693 N N . ASP A 1 218 ? 14.617 -18.656 -6.586 1 97.69 218 ASP A N 1
ATOM 1694 C CA . ASP A 1 218 ? 14.75 -17.203 -6.699 1 97.69 218 ASP A CA 1
ATOM 1695 C C . ASP A 1 218 ? 13.727 -16.5 -5.824 1 97.69 218 ASP A C 1
ATOM 1697 O O . ASP A 1 218 ? 14.008 -15.43 -5.273 1 97.69 218 ASP A O 1
ATOM 1701 N N . CYS A 1 219 ? 12.57 -17.172 -5.691 1 97.19 219 CYS A N 1
ATOM 1702 C CA . CYS A 1 219 ? 11.508 -16.609 -4.871 1 97.19 219 CYS A CA 1
ATOM 1703 C C . CYS A 1 219 ? 11.969 -16.391 -3.438 1 97.19 219 CYS A C 1
ATOM 1705 O O . CYS A 1 219 ? 11.688 -15.359 -2.838 1 97.19 219 CYS A O 1
ATOM 1707 N N . SER A 1 220 ? 12.742 -17.281 -2.869 1 96.06 220 SER A N 1
ATOM 1708 C CA . SER A 1 220 ? 13.25 -17.188 -1.503 1 96.06 220 SER A CA 1
ATOM 1709 C C . SER A 1 220 ? 14.375 -16.156 -1.407 1 96.06 220 SER A C 1
ATOM 1711 O O . SER A 1 220 ? 14.477 -15.43 -0.419 1 96.06 220 SER A O 1
ATOM 1713 N N . ARG A 1 221 ? 15.117 -16.078 -2.424 1 96.06 221 ARG A N 1
ATOM 1714 C CA . ARG A 1 221 ? 16.297 -15.219 -2.4 1 96.06 221 ARG A CA 1
ATOM 1715 C C . ARG A 1 221 ? 15.906 -13.75 -2.391 1 96.06 221 ARG A C 1
ATOM 1717 O O . ARG A 1 221 ? 16.594 -12.922 -1.786 1 96.06 221 ARG A O 1
ATOM 1724 N N . VAL A 1 222 ? 14.742 -13.43 -2.959 1 97.06 222 VAL A N 1
ATOM 1725 C CA . VAL A 1 222 ? 14.414 -12.016 -3.139 1 97.06 222 VAL A CA 1
ATOM 1726 C C . VAL A 1 222 ? 13.391 -11.586 -2.084 1 97.06 222 VAL A C 1
ATOM 1728 O O . VAL A 1 222 ? 13.039 -10.406 -1.999 1 97.06 222 VAL A O 1
ATOM 1731 N N . CYS A 1 223 ? 12.867 -12.516 -1.336 1 94.81 223 CYS A N 1
ATOM 1732 C CA . CYS A 1 223 ? 11.805 -12.164 -0.398 1 94.81 223 CYS A CA 1
ATOM 1733 C C . CYS A 1 223 ? 12.312 -11.203 0.665 1 94.81 223 CYS A C 1
ATOM 1735 O O . CYS A 1 223 ? 13.18 -11.555 1.469 1 94.81 223 CYS A O 1
ATOM 1737 N N . PRO A 1 224 ? 11.719 -10.008 0.728 1 90.44 224 PRO A N 1
ATOM 1738 C CA . PRO A 1 224 ? 12.242 -9.008 1.663 1 90.44 224 PRO A CA 1
ATOM 1739 C C . PRO A 1 224 ? 11.93 -9.344 3.119 1 90.44 224 PRO A C 1
ATOM 1741 O O . PRO A 1 224 ? 12.547 -8.789 4.031 1 90.44 224 PRO A O 1
ATOM 1744 N N . ARG A 1 225 ? 10.969 -10.273 3.26 1 87.31 225 ARG A N 1
ATOM 1745 C CA . ARG A 1 225 ? 10.555 -10.633 4.613 1 87.31 225 ARG A CA 1
ATOM 1746 C C . ARG A 1 225 ? 11.094 -12 5.008 1 87.31 225 ARG A C 1
ATOM 1748 O O . ARG A 1 225 ? 10.758 -12.523 6.074 1 87.31 225 ARG A O 1
ATOM 1755 N N . MET A 1 226 ? 11.797 -12.586 4.121 1 87.19 226 MET A N 1
ATOM 1756 C CA . MET A 1 226 ? 12.422 -13.883 4.34 1 87.19 226 MET A CA 1
ATOM 1757 C C . MET A 1 226 ? 11.383 -14.938 4.707 1 87.19 226 MET A C 1
ATOM 1759 O O . MET A 1 226 ? 11.578 -15.703 5.652 1 87.19 226 MET A O 1
ATOM 1763 N N . VAL A 1 227 ? 10.336 -14.867 4.027 1 87.75 227 VAL A N 1
ATOM 1764 C CA . VAL A 1 227 ? 9.258 -15.844 4.207 1 87.75 227 VAL A CA 1
ATOM 1765 C C . VAL A 1 227 ? 9.711 -17.203 3.695 1 87.75 227 VAL A C 1
ATOM 1767 O O . VAL A 1 227 ? 9.125 -18.234 4.051 1 87.75 227 VAL A O 1
ATOM 1770 N N . ALA A 1 228 ? 10.734 -17.234 2.836 1 91.06 228 ALA A N 1
ATOM 1771 C CA . ALA A 1 228 ? 11.289 -18.438 2.232 1 91.06 228 ALA A CA 1
ATOM 1772 C C . ALA A 1 228 ? 10.211 -19.234 1.499 1 91.06 228 ALA A C 1
ATOM 1774 O O . ALA A 1 228 ? 9.984 -20.406 1.8 1 91.06 228 ALA A O 1
ATOM 1775 N N . PRO A 1 229 ? 9.641 -18.641 0.461 1 94.81 229 PRO A N 1
ATOM 1776 C CA . PRO A 1 229 ? 8.562 -19.328 -0.259 1 94.81 229 PRO A CA 1
ATOM 1777 C C . PRO A 1 229 ? 8.992 -20.703 -0.785 1 94.81 229 PRO A C 1
ATOM 1779 O O . PRO A 1 229 ? 8.195 -21.641 -0.771 1 94.81 229 PRO A O 1
ATOM 1782 N N . GLY A 1 230 ? 10.219 -20.828 -1.21 1 95.88 230 GLY A N 1
ATOM 1783 C CA . GLY A 1 230 ? 10.703 -22.109 -1.685 1 95.88 230 GLY A CA 1
ATOM 1784 C C . GLY A 1 230 ? 10.578 -23.219 -0.653 1 95.88 230 GLY A C 1
ATOM 1785 O O . GLY A 1 230 ? 10.211 -24.344 -0.987 1 95.88 230 GLY A O 1
ATOM 1786 N N . LYS A 1 231 ? 10.859 -22.891 0.566 1 94.56 231 LYS A N 1
ATOM 1787 C CA . LYS A 1 231 ? 10.742 -23.875 1.644 1 94.56 231 LYS A CA 1
ATOM 1788 C C . LYS A 1 231 ? 9.297 -24.312 1.833 1 94.56 231 LYS A C 1
ATOM 1790 O O . LYS A 1 231 ? 9.031 -25.5 2.037 1 94.56 231 LYS A O 1
ATOM 1795 N N . HIS A 1 232 ? 8.406 -23.375 1.82 1 94.75 232 HIS A N 1
ATOM 1796 C CA . HIS A 1 232 ? 6.988 -23.688 1.939 1 94.75 232 HIS A CA 1
ATOM 1797 C C . HIS A 1 232 ? 6.539 -24.641 0.826 1 94.75 232 HIS A C 1
ATOM 1799 O O . HIS A 1 232 ? 5.777 -25.578 1.071 1 94.75 232 HIS A O 1
ATOM 1805 N N . ILE A 1 233 ? 6.996 -24.422 -0.361 1 96.88 233 ILE A N 1
ATOM 1806 C CA . ILE A 1 233 ? 6.602 -25.234 -1.502 1 96.88 233 ILE A CA 1
ATOM 1807 C C . ILE A 1 233 ? 7.168 -26.656 -1.343 1 96.88 233 ILE A C 1
ATOM 1809 O O . ILE A 1 233 ? 6.469 -27.641 -1.593 1 96.88 233 ILE A O 1
ATOM 1813 N N . GLU A 1 234 ? 8.398 -26.719 -0.875 1 97 234 GLU A N 1
ATOM 1814 C CA . GLU A 1 234 ? 9 -28.031 -0.652 1 97 234 GLU A CA 1
ATOM 1815 C C . GLU A 1 234 ? 8.258 -28.812 0.43 1 97 234 GLU A C 1
ATOM 1817 O O . GLU A 1 234 ? 8.094 -30.031 0.329 1 97 234 GLU A O 1
ATOM 1822 N N . GLN A 1 235 ? 7.832 -28.109 1.414 1 95.88 235 GLN A N 1
ATOM 1823 C CA . GLN A 1 235 ? 7.074 -28.766 2.475 1 95.88 235 GLN A CA 1
ATOM 1824 C C . GLN A 1 235 ? 5.734 -29.281 1.957 1 95.88 235 GLN A C 1
ATOM 1826 O O . GLN A 1 235 ? 5.309 -30.375 2.309 1 95.88 235 GLN A O 1
ATOM 1831 N N . LEU A 1 236 ? 5.082 -28.484 1.169 1 96.75 236 LEU A N 1
ATOM 1832 C CA . LEU A 1 236 ? 3.852 -28.938 0.529 1 96.75 236 LEU A CA 1
ATOM 1833 C C . LEU A 1 236 ? 4.105 -30.172 -0.317 1 96.75 236 LEU A C 1
ATOM 1835 O O . LEU A 1 236 ? 3.32 -31.125 -0.286 1 96.75 236 LEU A O 1
ATOM 1839 N N . ARG A 1 237 ? 5.18 -30.172 -1.104 1 96.69 237 ARG A N 1
ATOM 1840 C CA . ARG A 1 237 ? 5.551 -31.281 -1.962 1 96.69 237 ARG A CA 1
ATOM 1841 C C . ARG A 1 237 ? 5.723 -32.562 -1.148 1 96.69 237 ARG A C 1
ATOM 1843 O O . ARG A 1 237 ? 5.242 -33.625 -1.546 1 96.69 237 ARG A O 1
ATOM 1850 N N . LYS A 1 238 ? 6.375 -32.438 -0.053 1 95.5 238 LYS A N 1
ATOM 1851 C CA . LYS A 1 238 ? 6.605 -33.562 0.822 1 95.5 238 LYS A CA 1
ATOM 1852 C C . LYS A 1 238 ? 5.285 -34.125 1.367 1 95.5 238 LYS A C 1
ATOM 1854 O O . LYS A 1 238 ? 5.07 -35.344 1.387 1 95.5 238 LYS A O 1
ATOM 1859 N N . GLU A 1 239 ? 4.484 -33.219 1.752 1 94.56 239 GLU A N 1
ATOM 1860 C CA . GLU A 1 239 ? 3.199 -33.625 2.311 1 94.56 239 GLU A CA 1
ATOM 1861 C C . GLU A 1 239 ? 2.348 -34.344 1.266 1 94.56 239 GLU A C 1
ATOM 1863 O O . GLU A 1 239 ? 1.685 -35.344 1.574 1 94.56 239 GLU A O 1
ATOM 1868 N N . LEU A 1 240 ? 2.373 -33.875 0.132 1 95.56 240 LEU A N 1
ATOM 1869 C CA . LEU A 1 240 ? 1.6 -34.469 -0.95 1 95.56 240 LEU A CA 1
ATOM 1870 C C . LEU A 1 240 ? 2.156 -35.844 -1.324 1 95.56 240 LEU A C 1
ATOM 1872 O O . LEU A 1 240 ? 1.396 -36.781 -1.631 1 95.56 240 LEU A O 1
ATOM 1876 N N . SER A 1 241 ? 3.424 -36 -1.249 1 93.62 241 SER A N 1
ATOM 1877 C CA . SER A 1 241 ? 4.062 -37.281 -1.536 1 93.62 241 SER A CA 1
ATOM 1878 C C . SER A 1 241 ? 3.734 -38.312 -0.463 1 93.62 241 SER A C 1
ATOM 1880 O O . SER A 1 241 ? 3.5 -39.469 -0.772 1 93.62 241 SER A O 1
ATOM 1882 N N . ASP A 1 242 ? 3.652 -37.844 0.77 1 90.44 242 ASP A N 1
ATOM 1883 C CA . ASP A 1 242 ? 3.346 -38.75 1.881 1 90.44 242 ASP A CA 1
ATOM 1884 C C . ASP A 1 242 ? 1.902 -39.25 1.807 1 90.44 242 ASP A C 1
ATOM 1886 O O . ASP A 1 242 ? 1.613 -40.375 2.152 1 90.44 242 ASP A O 1
ATOM 1890 N N . ARG A 1 243 ? 1.064 -38.469 1.378 1 86.31 243 ARG A N 1
ATOM 1891 C CA . ARG A 1 243 ? -0.349 -38.812 1.268 1 86.31 243 ARG A CA 1
ATOM 1892 C C . ARG A 1 243 ? -0.589 -39.781 0.1 1 86.31 243 ARG A C 1
ATOM 1894 O O . ARG A 1 243 ? -1.531 -40.562 0.125 1 86.31 243 ARG A O 1
ATOM 1901 N N . SER A 1 244 ? 0.094 -39.594 -0.923 1 80.94 244 SER A N 1
ATOM 1902 C CA . SER A 1 244 ? -0.057 -40.5 -2.072 1 80.94 244 SER A CA 1
ATOM 1903 C C . SER A 1 244 ? 0.47 -41.906 -1.763 1 80.94 244 SER A C 1
ATOM 1905 O O . SER A 1 244 ? 0.079 -42.875 -2.41 1 80.94 244 SER A O 1
ATOM 1907 N N . LYS A 1 245 ? 1.297 -42.125 -0.74 1 77 245 LYS A N 1
ATOM 1908 C CA . LYS A 1 245 ? 1.811 -43.438 -0.329 1 77 245 LYS A CA 1
ATOM 1909 C C . LYS A 1 245 ? 0.81 -44.156 0.562 1 77 245 LYS A C 1
ATOM 1911 O O . LYS A 1 245 ? 0.85 -45.375 0.675 1 77 245 LYS A O 1
ATOM 1916 N N . ASP A 1 246 ? -0.066 -43.344 1.153 1 60.12 246 ASP A N 1
ATOM 1917 C CA . ASP A 1 246 ? -1.088 -44 1.963 1 60.12 246 ASP A CA 1
ATOM 1918 C C . ASP A 1 246 ? -2.279 -44.438 1.106 1 60.12 246 ASP A C 1
ATOM 1920 O O . ASP A 1 246 ? -2.885 -45.469 1.348 1 60.12 246 ASP A O 1
ATOM 1924 N N . MET B 1 1 ? -25.297 -10.641 -5.645 1 87.56 1 MET B N 1
ATOM 1925 C CA . MET B 1 1 ? -26.047 -9.414 -5.375 1 87.56 1 MET B CA 1
ATOM 1926 C C . MET B 1 1 ? -25.719 -8.344 -6.414 1 87.56 1 MET B C 1
ATOM 1928 O O . MET B 1 1 ? -24.562 -8.195 -6.816 1 87.56 1 MET B O 1
ATOM 1932 N N . LYS B 1 2 ? -26.734 -7.676 -6.84 1 93.44 2 LYS B N 1
ATOM 1933 C CA . LYS B 1 2 ? -26.578 -6.582 -7.789 1 93.44 2 LYS B CA 1
ATOM 1934 C C . LYS B 1 2 ? -26.469 -5.238 -7.07 1 93.44 2 LYS B C 1
ATOM 1936 O O . LYS B 1 2 ? -27.219 -4.98 -6.125 1 93.44 2 LYS B O 1
ATOM 1941 N N . GLN B 1 3 ? -25.5 -4.461 -7.434 1 95.25 3 GLN B N 1
ATOM 1942 C CA . GLN B 1 3 ? -25.266 -3.156 -6.824 1 95.25 3 GLN B CA 1
ATOM 1943 C C . GLN B 1 3 ? -24.719 -2.162 -7.844 1 95.25 3 GLN B C 1
ATOM 1945 O O . GLN B 1 3 ? -23.875 -2.516 -8.672 1 95.25 3 GLN B O 1
ATOM 1950 N N . SER B 1 4 ? -25.297 -0.951 -7.82 1 97.06 4 SER B N 1
ATOM 1951 C CA . SER B 1 4 ? -24.766 0.12 -8.656 1 97.06 4 SER B CA 1
ATOM 1952 C C . SER B 1 4 ? -23.844 1.042 -7.867 1 97.06 4 SER B C 1
ATOM 1954 O O . SER B 1 4 ? -24.125 1.351 -6.703 1 97.06 4 SER B O 1
ATOM 1956 N N . LEU B 1 5 ? -22.719 1.423 -8.492 1 98.06 5 LEU B N 1
ATOM 1957 C CA . LEU B 1 5 ? -21.75 2.342 -7.902 1 98.06 5 LEU B CA 1
ATOM 1958 C C . LEU B 1 5 ? -21.484 3.516 -8.836 1 98.06 5 LEU B C 1
ATOM 1960 O O . LEU B 1 5 ? -21.281 3.326 -10.039 1 98.06 5 LEU B O 1
ATOM 1964 N N . ARG B 1 6 ? -21.578 4.711 -8.336 1 98.69 6 ARG B N 1
ATOM 1965 C CA . ARG B 1 6 ? -21.141 5.906 -9.055 1 98.69 6 ARG B CA 1
ATOM 1966 C C . ARG B 1 6 ? -19.688 6.227 -8.75 1 98.69 6 ARG B C 1
ATOM 1968 O O . ARG B 1 6 ? -19.312 6.422 -7.59 1 98.69 6 ARG B O 1
ATOM 1975 N N . ILE B 1 7 ? -18.781 6.234 -9.766 1 98.5 7 ILE B N 1
ATOM 1976 C CA . ILE B 1 7 ? -17.344 6.363 -9.547 1 98.5 7 ILE B CA 1
ATOM 1977 C C . ILE B 1 7 ? -16.812 7.602 -10.266 1 98.5 7 ILE B C 1
ATOM 1979 O O . ILE B 1 7 ? -17.125 7.82 -11.438 1 98.5 7 ILE B O 1
ATOM 1983 N N . LYS B 1 8 ? -16.078 8.438 -9.539 1 98.25 8 LYS B N 1
ATOM 1984 C CA . LYS B 1 8 ? -15.367 9.547 -10.164 1 98.25 8 LYS B CA 1
ATOM 1985 C C . LYS B 1 8 ? -14.289 9.039 -11.125 1 98.25 8 LYS B C 1
ATOM 1987 O O . LYS B 1 8 ? -13.469 8.195 -10.75 1 98.25 8 LYS B O 1
ATOM 1992 N N . ARG B 1 9 ? -14.289 9.492 -12.383 1 97.06 9 ARG B N 1
ATOM 1993 C CA . ARG B 1 9 ? -13.281 9.164 -13.391 1 97.06 9 ARG B CA 1
ATOM 1994 C C . ARG B 1 9 ? -12.539 10.422 -13.844 1 97.06 9 ARG B C 1
ATOM 1996 O O . ARG B 1 9 ? -13.055 11.531 -13.727 1 97.06 9 ARG B O 1
ATOM 2003 N N . GLY B 1 10 ? -11.305 10.242 -14.336 1 94.06 10 GLY B N 1
ATOM 2004 C CA . GLY B 1 10 ? -10.531 11.359 -14.852 1 94.06 10 GLY B CA 1
ATOM 2005 C C . GLY B 1 10 ? -9.734 12.078 -13.773 1 94.06 10 GLY B C 1
ATOM 2006 O O . GLY B 1 10 ? -9.336 11.477 -12.773 1 94.06 10 GLY B O 1
ATOM 2007 N N . THR B 1 11 ? -9.328 13.312 -14.07 1 91.19 11 THR B N 1
ATOM 2008 C CA . THR B 1 11 ? -8.594 14.18 -13.148 1 91.19 11 THR B CA 1
ATOM 2009 C C . THR B 1 11 ? -9.508 15.273 -12.594 1 91.19 11 THR B C 1
ATOM 2011 O O . THR B 1 11 ? -10.703 15.305 -12.898 1 91.19 11 THR B O 1
ATOM 2014 N N . ASP B 1 12 ? -8.969 16.109 -11.758 1 87.38 12 ASP B N 1
ATOM 2015 C CA . ASP B 1 12 ? -9.766 17.188 -11.188 1 87.38 12 ASP B CA 1
ATOM 2016 C C . ASP B 1 12 ? -10.242 18.156 -12.273 1 87.38 12 ASP B C 1
ATOM 2018 O O . ASP B 1 12 ? -11.312 18.75 -12.156 1 87.38 12 ASP B O 1
ATOM 2022 N N . ASP B 1 13 ? -9.578 18.219 -13.398 1 88.38 13 ASP B N 1
ATOM 2023 C CA . ASP B 1 13 ? -9.898 19.156 -14.477 1 88.38 13 ASP B CA 1
ATOM 2024 C C . ASP B 1 13 ? -10.953 18.562 -15.414 1 88.38 13 ASP B C 1
ATOM 2026 O O . ASP B 1 13 ? -11.664 19.297 -16.094 1 88.38 13 ASP B O 1
ATOM 2030 N N . ASP B 1 14 ? -11.109 17.281 -15.445 1 90.75 14 ASP B N 1
ATOM 2031 C CA . ASP B 1 14 ? -12.031 16.641 -16.391 1 90.75 14 ASP B CA 1
ATOM 2032 C C . ASP B 1 14 ? -12.836 15.531 -15.703 1 90.75 14 ASP B C 1
ATOM 2034 O O . ASP B 1 14 ? -13.07 14.477 -16.297 1 90.75 14 ASP B O 1
ATOM 2038 N N . ALA B 1 15 ? -13.156 15.82 -14.469 1 90.94 15 ALA B N 1
ATOM 2039 C CA . ALA B 1 15 ? -13.82 14.797 -13.672 1 90.94 15 ALA B CA 1
ATOM 2040 C C . ALA B 1 15 ? -15.203 14.484 -14.234 1 90.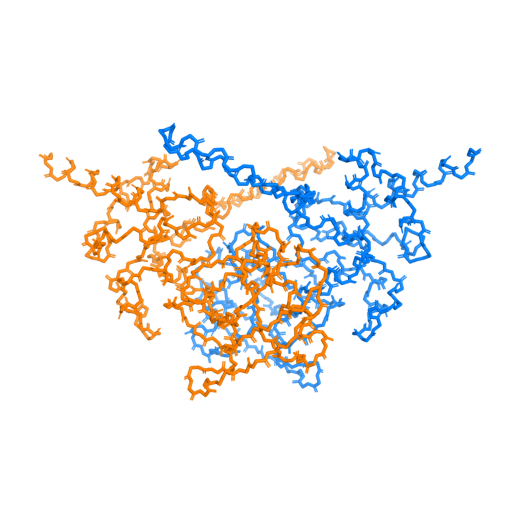94 15 ALA B C 1
ATOM 2042 O O . ALA B 1 15 ? -15.977 15.391 -14.539 1 90.94 15 ALA B O 1
ATOM 2043 N N . LEU B 1 16 ? -15.547 13.227 -14.469 1 95.31 16 LEU B N 1
ATOM 2044 C CA . LEU B 1 16 ? -16.859 12.695 -14.789 1 95.31 16 LEU B CA 1
ATOM 2045 C C . LEU B 1 16 ? -17.234 11.57 -13.828 1 95.31 16 LEU B C 1
ATOM 2047 O O . LEU B 1 16 ? -16.359 10.961 -13.203 1 95.31 16 LEU B O 1
ATOM 2051 N N . TYR B 1 17 ? -18.5 11.445 -13.711 1 97.5 17 TYR B N 1
ATOM 2052 C CA . TYR B 1 17 ? -19 10.359 -12.875 1 97.5 17 TYR B CA 1
ATOM 2053 C C . TYR B 1 17 ? -19.781 9.352 -13.719 1 97.5 17 TYR B C 1
ATOM 2055 O O . TYR B 1 17 ? -20.641 9.727 -14.523 1 97.5 17 TYR B O 1
ATOM 2063 N N . TYR B 1 18 ? -19.484 8.125 -13.578 1 97.62 18 TYR B N 1
ATOM 2064 C CA . TYR B 1 18 ? -20.156 7.039 -14.273 1 97.62 18 TYR B CA 1
ATOM 2065 C C . TYR B 1 18 ? -20.75 6.043 -13.289 1 97.62 18 TYR B C 1
ATOM 2067 O O . TYR B 1 18 ? -20.188 5.797 -12.227 1 97.62 18 TYR B O 1
ATOM 2075 N N . VAL B 1 19 ? -21.844 5.504 -13.703 1 98.06 19 VAL B N 1
ATOM 2076 C CA . VAL B 1 19 ? -22.5 4.473 -12.898 1 98.06 19 VAL B CA 1
ATOM 2077 C C . VAL B 1 19 ? -22.188 3.096 -13.477 1 98.06 19 VAL B C 1
ATOM 2079 O O . VAL B 1 19 ? -22.344 2.873 -14.68 1 98.06 19 VAL B O 1
ATOM 2082 N N . TYR B 1 20 ? -21.719 2.232 -12.633 1 97.69 20 TYR B N 1
ATOM 2083 C CA . TYR B 1 20 ? -21.422 0.857 -13.016 1 97.69 20 TYR B CA 1
ATOM 2084 C C . TYR B 1 20 ? -22.25 -0.127 -12.203 1 97.69 20 TYR B C 1
ATOM 2086 O O . TYR B 1 20 ? -22.453 0.066 -11 1 97.69 20 TYR B O 1
ATOM 2094 N N . GLU B 1 21 ? -22.688 -1.167 -12.883 1 96.56 21 GLU B N 1
ATOM 2095 C CA . GLU B 1 21 ? -23.391 -2.248 -12.195 1 96.56 21 GLU B CA 1
ATOM 2096 C C . GLU B 1 21 ? -22.469 -3.439 -11.953 1 96.56 21 GLU B C 1
ATOM 2098 O O . GLU B 1 21 ? -21.688 -3.812 -12.828 1 96.56 21 GLU B O 1
ATOM 2103 N N . VAL B 1 22 ? -22.594 -3.936 -10.719 1 95.94 22 VAL B N 1
ATOM 2104 C CA . VAL B 1 22 ? -21.828 -5.129 -10.398 1 95.94 22 VAL B CA 1
ATOM 2105 C C . VAL B 1 22 ? -22.75 -6.23 -9.898 1 95.94 22 VAL B C 1
ATOM 2107 O O . VAL B 1 22 ? -23.844 -5.949 -9.406 1 95.94 22 VAL B O 1
ATOM 2110 N N . ASP B 1 23 ? -22.375 -7.453 -10.195 1 94.44 23 ASP B N 1
ATOM 2111 C CA . ASP B 1 23 ? -23.031 -8.656 -9.695 1 94.44 23 ASP B CA 1
ATOM 2112 C C . ASP B 1 23 ? -22.016 -9.578 -9 1 94.44 23 ASP B C 1
ATOM 2114 O O . ASP B 1 23 ? -21.266 -10.281 -9.664 1 94.44 23 ASP B O 1
ATOM 2118 N N . LEU B 1 24 ? -22.078 -9.484 -7.625 1 93.5 24 LEU B N 1
ATOM 2119 C CA . LEU B 1 24 ? -21.062 -10.164 -6.832 1 93.5 24 LEU B CA 1
ATOM 2120 C C . LEU B 1 24 ? -21.688 -10.969 -5.707 1 93.5 24 LEU B C 1
ATOM 2122 O O . LEU B 1 24 ? -22.844 -10.711 -5.32 1 93.5 24 LEU B O 1
ATOM 2126 N N . PRO B 1 25 ? -20.984 -11.953 -5.25 1 89.62 25 PRO B N 1
ATOM 2127 C CA . PRO B 1 25 ? -21.516 -12.703 -4.109 1 89.62 25 PRO B CA 1
ATOM 2128 C C . PRO B 1 25 ? -21.734 -11.82 -2.877 1 89.62 25 PRO B C 1
ATOM 2130 O O . PRO B 1 25 ? -21.094 -10.773 -2.742 1 89.62 25 PRO B O 1
ATOM 2133 N N . SER B 1 26 ? -22.656 -12.305 -2.086 1 88.44 26 SER B N 1
ATOM 2134 C CA . SER B 1 26 ? -22.844 -11.641 -0.8 1 88.44 26 SER B CA 1
ATOM 2135 C C . SER B 1 26 ? -21.547 -11.57 -0.015 1 88.44 26 SER B C 1
ATOM 2137 O O . SER B 1 26 ? -20.734 -12.5 -0.06 1 88.44 26 SER B O 1
ATOM 2139 N N . GLY B 1 27 ? -21.375 -10.469 0.644 1 87.62 27 GLY B N 1
ATOM 2140 C CA . GLY B 1 27 ? -20.172 -10.32 1.462 1 87.62 27 GLY B CA 1
ATOM 2141 C C . GLY B 1 27 ? -19.031 -9.648 0.731 1 87.62 27 GLY B C 1
ATOM 2142 O O . GLY B 1 27 ? -18 -9.328 1.336 1 87.62 27 GLY B O 1
ATOM 2143 N N . SER B 1 28 ? -19.234 -9.297 -0.558 1 91.62 28 SER B N 1
ATOM 2144 C CA . SER B 1 28 ? -18.172 -8.656 -1.336 1 91.62 28 SER B CA 1
ATOM 2145 C C . SER B 1 28 ? -17.922 -7.234 -0.857 1 91.62 28 SER B C 1
ATOM 2147 O O . SER B 1 28 ? -18.844 -6.547 -0.417 1 91.62 28 SER B O 1
ATOM 2149 N N . SER B 1 29 ? -16.641 -6.859 -0.937 1 92.94 29 SER B N 1
ATOM 2150 C CA . SER B 1 29 ? -16.234 -5.508 -0.555 1 92.94 29 SER B CA 1
ATOM 2151 C C . SER B 1 29 ? -16.359 -4.547 -1.731 1 92.94 29 SER B C 1
ATOM 2153 O O . SER B 1 29 ? -16.531 -4.973 -2.873 1 92.94 29 SER B O 1
ATOM 2155 N N . VAL B 1 30 ? -16.234 -3.301 -1.368 1 96.88 30 VAL B N 1
ATOM 2156 C CA . VAL B 1 30 ? -16.172 -2.283 -2.412 1 96.88 30 VAL B CA 1
ATOM 2157 C C . VAL B 1 30 ? -14.93 -2.516 -3.281 1 96.88 30 VAL B C 1
ATOM 2159 O O . VAL B 1 30 ? -14.969 -2.307 -4.496 1 96.88 30 VAL B O 1
ATOM 2162 N N . LEU B 1 31 ? -13.836 -2.955 -2.654 1 95.25 31 LEU B N 1
ATOM 2163 C CA . LEU B 1 31 ? -12.641 -3.26 -3.439 1 95.25 31 LEU B CA 1
ATOM 2164 C C . LEU B 1 31 ? -12.914 -4.391 -4.426 1 95.25 31 LEU B C 1
ATOM 2166 O O . LEU B 1 31 ? -12.469 -4.34 -5.574 1 95.25 31 LEU B O 1
ATOM 2170 N N . ASP B 1 32 ? -13.664 -5.395 -3.98 1 91.56 32 ASP B N 1
ATOM 2171 C CA . ASP B 1 32 ? -14.055 -6.469 -4.891 1 91.56 32 ASP B CA 1
ATOM 2172 C C . ASP B 1 32 ? -14.828 -5.922 -6.086 1 91.56 32 ASP B C 1
ATOM 2174 O O . ASP B 1 32 ? -14.641 -6.379 -7.215 1 91.56 32 ASP B O 1
ATOM 2178 N N . ALA B 1 33 ? -15.648 -5 -5.828 1 96 33 ALA B N 1
ATOM 2179 C CA . ALA B 1 33 ? -16.438 -4.387 -6.891 1 96 33 ALA B CA 1
ATOM 2180 C C . ALA B 1 33 ? -15.547 -3.631 -7.871 1 96 33 ALA B C 1
ATOM 2182 O O . ALA B 1 33 ? -15.727 -3.729 -9.086 1 96 33 ALA B O 1
ATOM 2183 N N . LEU B 1 34 ? -14.617 -2.869 -7.352 1 96.12 34 LEU B N 1
ATOM 2184 C CA . LEU B 1 34 ? -13.68 -2.152 -8.211 1 96.12 34 LEU B CA 1
ATOM 2185 C C . LEU B 1 34 ? -12.891 -3.123 -9.086 1 96.12 34 LEU B C 1
ATOM 2187 O O . LEU B 1 34 ? -12.688 -2.869 -10.273 1 96.12 34 LEU B O 1
ATOM 2191 N N . GLU B 1 35 ? -12.484 -4.23 -8.484 1 91.44 35 GLU B N 1
ATOM 2192 C CA . GLU B 1 35 ? -11.773 -5.258 -9.242 1 91.44 35 GLU B CA 1
ATOM 2193 C C . GLU B 1 35 ? -12.656 -5.852 -10.336 1 91.44 35 GLU B C 1
ATOM 2195 O O . GLU B 1 35 ? -12.211 -6.039 -11.469 1 91.44 35 GLU B O 1
ATOM 2200 N N . TYR B 1 36 ? -13.883 -6.113 -10.023 1 92.31 36 TYR B N 1
ATOM 2201 C CA . TYR B 1 36 ? -14.852 -6.648 -10.977 1 92.31 36 TYR B CA 1
ATOM 2202 C C . TYR B 1 36 ? -15.016 -5.719 -12.172 1 92.31 36 TYR B C 1
ATOM 2204 O O . TYR B 1 36 ? -14.992 -6.164 -13.32 1 92.31 36 TYR B O 1
ATOM 2212 N N . ILE B 1 37 ? -15.141 -4.484 -11.875 1 94.69 37 ILE B N 1
ATOM 2213 C CA . ILE B 1 37 ? -15.328 -3.48 -12.922 1 94.69 37 ILE B CA 1
ATOM 2214 C C . ILE B 1 37 ? -14.078 -3.398 -13.789 1 94.69 37 ILE B C 1
ATOM 2216 O O . ILE B 1 37 ? -14.172 -3.432 -15.023 1 94.69 37 ILE B O 1
ATOM 2220 N N . ARG B 1 38 ? -12.93 -3.295 -13.188 1 92.06 38 ARG B N 1
ATOM 2221 C CA . ARG B 1 38 ? -11.672 -3.125 -13.914 1 92.06 38 ARG B CA 1
ATOM 2222 C C . ARG B 1 38 ? -11.383 -4.34 -14.789 1 92.06 38 ARG B C 1
ATOM 2224 O O . ARG B 1 38 ? -10.922 -4.195 -15.922 1 92.06 38 ARG B O 1
ATOM 2231 N N . THR B 1 39 ? -11.547 -5.547 -14.258 1 86.56 39 THR B N 1
ATOM 2232 C CA . THR B 1 39 ? -11.203 -6.766 -14.984 1 86.56 39 THR B CA 1
ATOM 2233 C C . THR B 1 39 ? -12.25 -7.086 -16.047 1 86.56 39 THR B C 1
ATOM 2235 O O . THR B 1 39 ? -12.016 -7.91 -16.922 1 86.56 39 THR B O 1
ATOM 2238 N N . GLY B 1 40 ? -13.336 -6.379 -15.984 1 88.06 40 GLY B N 1
ATOM 2239 C CA . GLY B 1 40 ? -14.406 -6.582 -16.938 1 88.06 40 GLY B CA 1
ATOM 2240 C C . GLY B 1 40 ? -14.5 -5.477 -17.984 1 88.06 40 GLY B C 1
ATOM 2241 O O . GLY B 1 40 ? -13.766 -5.48 -18.969 1 88.06 40 GLY B O 1
ATOM 2242 N N . SER B 1 41 ? -15.234 -4.445 -17.703 1 89.56 41 SER B N 1
ATOM 2243 C CA . SER B 1 41 ? -15.695 -3.504 -18.719 1 89.56 41 SER B CA 1
ATOM 2244 C C . SER B 1 41 ? -14.812 -2.264 -18.766 1 89.56 41 SER B C 1
ATOM 2246 O O . SER B 1 41 ? -14.836 -1.518 -19.75 1 89.56 41 SER B O 1
ATOM 2248 N N . VAL B 1 42 ? -14.109 -2.066 -17.703 1 93.12 42 VAL B N 1
ATOM 2249 C CA . VAL B 1 42 ? -13.375 -0.806 -17.641 1 93.12 42 VAL B CA 1
ATOM 2250 C C . VAL B 1 42 ? -11.922 -1.075 -17.266 1 93.12 42 VAL B C 1
ATOM 2252 O O . VAL B 1 42 ? -11.477 -0.704 -16.172 1 93.12 42 VAL B O 1
ATOM 2255 N N . PRO B 1 43 ? -11.117 -1.522 -18.094 1 88 43 PRO B N 1
ATOM 2256 C CA . PRO B 1 43 ? -9.742 -1.938 -17.781 1 88 43 PRO B CA 1
ATOM 2257 C C . PRO B 1 43 ? -8.844 -0.764 -17.406 1 88 43 PRO B C 1
ATOM 2259 O O . PRO B 1 43 ? -7.75 -0.968 -16.875 1 88 43 PRO B O 1
ATOM 2262 N N . ASP B 1 44 ? -9.336 0.465 -17.656 1 88.62 44 ASP B N 1
ATOM 2263 C CA . ASP B 1 44 ? -8.477 1.612 -17.391 1 88.62 44 ASP B CA 1
ATOM 2264 C C . ASP B 1 44 ? -8.852 2.271 -16.062 1 88.62 44 ASP B C 1
ATOM 2266 O O . ASP B 1 44 ? -8.297 3.312 -15.703 1 88.62 44 ASP B O 1
ATOM 2270 N N . LEU B 1 45 ? -9.789 1.668 -15.336 1 94.38 45 LEU B N 1
ATOM 2271 C CA . LEU B 1 45 ? -10.133 2.199 -14.016 1 94.38 45 LEU B CA 1
ATOM 2272 C C . LEU B 1 45 ? -8.93 2.137 -13.078 1 94.38 45 LEU B C 1
ATOM 2274 O O . LEU B 1 45 ? -8.32 1.08 -12.922 1 94.38 45 LEU B O 1
ATOM 2278 N N . MET B 1 46 ? -8.625 3.32 -12.469 1 93.94 46 MET B N 1
ATOM 2279 C CA . MET B 1 46 ? -7.449 3.375 -11.602 1 93.94 46 MET B CA 1
ATOM 2280 C C . MET B 1 46 ? -7.859 3.557 -10.148 1 93.94 46 MET B C 1
ATOM 2282 O O . MET B 1 46 ? -8.672 4.422 -9.828 1 93.94 46 MET B O 1
ATOM 2286 N N . TYR B 1 47 ? -7.309 2.693 -9.352 1 95.88 47 TYR B N 1
ATOM 2287 C CA . TYR B 1 47 ? -7.449 2.729 -7.902 1 95.88 47 TYR B CA 1
ATOM 2288 C C . TYR B 1 47 ? -6.25 2.084 -7.219 1 95.88 47 TYR B C 1
ATOM 2290 O O . TYR B 1 47 ? -5.492 1.342 -7.852 1 95.88 47 TYR B O 1
ATOM 2298 N N . ARG B 1 48 ? -6.082 2.475 -5.98 1 94.44 48 ARG B N 1
ATOM 2299 C CA . ARG B 1 48 ? -4.934 1.918 -5.266 1 94.44 48 ARG B CA 1
ATOM 2300 C C . ARG B 1 48 ? -5.359 0.753 -4.375 1 94.44 48 ARG B C 1
ATOM 2302 O O . ARG B 1 48 ? -6.426 0.789 -3.766 1 94.44 48 ARG B O 1
ATOM 2309 N N . HIS B 1 49 ? -4.516 -0.314 -4.391 1 92.19 49 HIS B N 1
ATOM 2310 C CA . HIS B 1 49 ? -4.766 -1.481 -3.553 1 92.19 49 HIS B CA 1
ATOM 2311 C C . HIS B 1 49 ? -3.52 -2.354 -3.439 1 92.19 49 HIS B C 1
ATOM 2313 O O . HIS B 1 49 ? -2.605 -2.246 -4.262 1 92.19 49 HIS B O 1
ATOM 2319 N N . SER B 1 50 ? -3.467 -3.057 -2.275 1 87.56 50 SER B N 1
ATOM 2320 C CA . SER B 1 50 ? -2.346 -3.979 -2.129 1 87.56 50 SER B CA 1
ATOM 2321 C C . SER B 1 50 ? -2.74 -5.203 -1.311 1 87.56 50 SER B C 1
ATOM 2323 O O . SER B 1 50 ? -3.006 -6.27 -1.868 1 87.56 50 SER B O 1
ATOM 2325 N N . CYS B 1 51 ? -3.084 -5.074 -0.112 1 80.31 51 CYS B N 1
ATOM 2326 C CA . CYS B 1 51 ? -3.164 -6.203 0.81 1 80.31 51 CYS B CA 1
ATOM 2327 C C . CYS B 1 51 ? -4.543 -6.848 0.765 1 80.31 51 CYS B C 1
ATOM 2329 O O . CYS B 1 51 ? -4.703 -8.008 1.154 1 80.31 51 CYS B O 1
ATOM 2331 N N . HIS B 1 52 ? -5.609 -6.012 0.509 1 85.38 52 HIS B N 1
ATOM 2332 C CA . HIS B 1 52 ? -7.008 -6.402 0.376 1 85.38 52 HIS B CA 1
ATOM 2333 C C . HIS B 1 52 ? -7.594 -6.816 1.722 1 85.38 52 HIS B C 1
ATOM 2335 O O . HIS B 1 52 ? -8.641 -7.461 1.774 1 85.38 52 HIS B O 1
ATOM 2341 N N . HIS B 1 53 ? -6.898 -6.5 2.82 1 82.06 53 HIS B N 1
ATOM 2342 C CA . HIS B 1 53 ? -7.441 -6.914 4.109 1 82.06 53 HIS B CA 1
ATOM 2343 C C . HIS B 1 53 ? -7.195 -5.852 5.176 1 82.06 53 HIS B C 1
ATOM 2345 O O . HIS B 1 53 ? -7.211 -6.148 6.371 1 82.06 53 HIS B O 1
ATOM 2351 N N . GLY B 1 54 ? -6.863 -4.715 4.766 1 83.75 54 GLY B N 1
ATOM 2352 C CA . GLY B 1 54 ? -6.879 -3.576 5.668 1 83.75 54 GLY B CA 1
ATOM 2353 C C . GLY B 1 54 ? -5.551 -3.346 6.359 1 83.75 54 GLY B C 1
ATOM 2354 O O . GLY B 1 54 ? -5.453 -2.525 7.273 1 83.75 54 GLY B O 1
ATOM 2355 N N . SER B 1 55 ? -4.516 -3.98 5.879 1 80.44 55 SER B N 1
ATOM 2356 C CA . SER B 1 55 ? -3.24 -3.867 6.574 1 80.44 55 SER B CA 1
ATOM 2357 C C . SER B 1 55 ? -2.357 -2.795 5.941 1 80.44 55 SER B C 1
ATOM 2359 O O . SER B 1 55 ? -1.481 -2.236 6.605 1 80.44 55 SER B O 1
ATOM 2361 N N . CYS B 1 56 ? -2.57 -2.443 4.695 1 85.94 56 CYS B N 1
ATOM 2362 C CA . CYS B 1 56 ? -1.614 -1.591 4 1 85.94 56 CYS B CA 1
ATOM 2363 C C . CYS B 1 56 ? -2.129 -0.159 3.904 1 85.94 56 CYS B C 1
ATOM 2365 O O . CYS B 1 56 ? -1.354 0.769 3.662 1 85.94 56 CYS B O 1
ATOM 2367 N N . GLY B 1 57 ? -3.51 -0.009 3.916 1 91.19 57 GLY B N 1
ATOM 2368 C CA . GLY B 1 57 ? -4.094 1.322 3.898 1 91.19 57 GLY B CA 1
ATOM 2369 C C . GLY B 1 57 ? -4.199 1.909 2.504 1 91.19 57 GLY B C 1
ATOM 2370 O O . GLY B 1 57 ? -4.812 2.963 2.312 1 91.19 57 GLY B O 1
ATOM 2371 N N . THR B 1 58 ? -3.77 1.247 1.442 1 93.38 58 THR B N 1
ATOM 2372 C CA . THR B 1 58 ? -3.594 1.812 0.109 1 93.38 58 THR B CA 1
ATOM 2373 C C . THR B 1 58 ? -4.945 2.037 -0.565 1 93.38 58 THR B C 1
ATOM 2375 O O . THR B 1 58 ? -5.086 2.936 -1.396 1 93.38 58 THR B O 1
ATOM 2378 N N . CYS B 1 59 ? -5.961 1.357 -0.196 1 95.94 59 CYS B N 1
ATOM 2379 C CA . CYS B 1 59 ? -7.223 1.403 -0.922 1 95.94 59 CYS B CA 1
ATOM 2380 C C . CYS B 1 59 ? -8.18 2.418 -0.298 1 95.94 59 CYS B C 1
ATOM 2382 O O . CYS B 1 59 ? -9.391 2.355 -0.517 1 95.94 59 CYS B O 1
ATOM 2384 N N . ALA B 1 60 ? -7.68 3.346 0.559 1 97.56 60 ALA B N 1
ATOM 2385 C CA . ALA B 1 60 ? -8.531 4.359 1.172 1 97.56 60 ALA B CA 1
ATOM 2386 C C . ALA B 1 60 ? -9.18 5.242 0.11 1 97.56 60 ALA B C 1
ATOM 2388 O O . ALA B 1 60 ? -8.516 5.703 -0.818 1 97.56 60 ALA B O 1
ATOM 2389 N N . VAL B 1 61 ? -10.484 5.43 0.229 1 98.56 61 VAL B N 1
ATOM 2390 C CA . VAL B 1 61 ? -11.305 6.27 -0.642 1 98.56 61 VAL B CA 1
ATOM 2391 C C . VAL B 1 61 ? -12.406 6.938 0.174 1 98.56 61 VAL B C 1
ATOM 2393 O O . VAL B 1 61 ? -12.516 6.715 1.382 1 98.56 61 VAL B O 1
ATOM 2396 N N . ARG B 1 62 ? -13.156 7.781 -0.503 1 98.44 62 ARG B N 1
ATOM 2397 C CA . ARG B 1 62 ? -14.367 8.352 0.085 1 98.44 62 ARG B CA 1
ATOM 2398 C C . ARG B 1 62 ? -15.617 7.758 -0.553 1 98.44 62 ARG B C 1
ATOM 2400 O O . ARG B 1 62 ? -15.727 7.691 -1.779 1 98.44 62 ARG B O 1
ATOM 2407 N N . ILE B 1 63 ? -16.5 7.25 0.267 1 98.69 63 ILE B N 1
ATOM 2408 C CA . ILE B 1 63 ? -17.812 6.797 -0.193 1 98.69 63 ILE B CA 1
ATOM 2409 C C . ILE B 1 63 ? -18.906 7.66 0.424 1 98.69 63 ILE B C 1
ATOM 2411 O O . ILE B 1 63 ? -19.062 7.695 1.646 1 98.69 63 ILE B O 1
ATOM 2415 N N . ASN B 1 64 ? -19.625 8.398 -0.44 1 98.19 64 ASN B N 1
ATOM 2416 C CA . ASN B 1 64 ? -20.609 9.367 0.013 1 98.19 64 ASN B CA 1
ATOM 2417 C C . ASN B 1 64 ? -20.016 10.375 0.987 1 98.19 64 ASN B C 1
ATOM 2419 O O . ASN B 1 64 ? -20.609 10.672 2.027 1 98.19 64 ASN B O 1
ATOM 2423 N N . GLY B 1 65 ? -18.797 10.703 0.729 1 97.06 65 GLY B N 1
ATOM 2424 C CA . GLY B 1 65 ? -18.141 11.758 1.491 1 97.06 65 GLY B CA 1
ATOM 2425 C C . GLY B 1 65 ? -17.453 11.25 2.74 1 97.06 65 GLY B C 1
ATOM 2426 O O . GLY B 1 65 ? -16.828 12.031 3.463 1 97.06 65 GLY B O 1
ATOM 2427 N N . LYS B 1 66 ? -17.531 9.953 2.99 1 97.81 66 LYS B N 1
ATOM 2428 C CA . LYS B 1 66 ? -16.906 9.375 4.18 1 97.81 66 LYS B CA 1
ATOM 2429 C C . LYS B 1 66 ? -15.695 8.531 3.811 1 97.81 66 LYS B C 1
ATOM 2431 O O . LYS B 1 66 ? -15.75 7.723 2.883 1 97.81 66 LYS B O 1
ATOM 2436 N N . GLU B 1 67 ? -14.578 8.742 4.543 1 98.38 67 GLU B N 1
ATOM 2437 C CA . GLU B 1 67 ? -13.352 7.992 4.285 1 98.38 67 GLU B CA 1
ATOM 2438 C C . GLU B 1 67 ? -13.461 6.562 4.816 1 98.38 67 GLU B C 1
ATOM 2440 O O . GLU B 1 67 ? -13.859 6.352 5.961 1 98.38 67 GLU B O 1
ATOM 2445 N N . VAL B 1 68 ? -13.133 5.605 3.963 1 97.88 68 VAL B N 1
ATOM 2446 C CA . VAL B 1 68 ? -13.148 4.191 4.328 1 97.88 68 VAL B CA 1
ATOM 2447 C C . VAL B 1 68 ? -12.023 3.459 3.604 1 97.88 68 VAL B C 1
ATOM 2449 O O . VAL B 1 68 ? -11.422 4 2.676 1 97.88 68 VAL B O 1
ATOM 2452 N N . LEU B 1 69 ? -11.688 2.326 4.121 1 96.25 69 LEU B N 1
ATOM 2453 C CA . LEU B 1 69 ? -10.938 1.378 3.307 1 96.25 69 LEU B CA 1
ATOM 2454 C C . LEU B 1 69 ? -11.875 0.565 2.418 1 96.25 69 LEU B C 1
ATOM 2456 O O . LEU B 1 69 ? -12.797 -0.087 2.912 1 96.25 69 LEU B O 1
ATOM 2460 N N . ALA B 1 70 ? -11.617 0.569 1.137 1 96.94 70 ALA B N 1
ATOM 2461 C CA . ALA B 1 70 ? -12.5 -0.116 0.196 1 96.94 70 ALA B CA 1
ATOM 2462 C C . ALA B 1 70 ? -12.523 -1.619 0.457 1 96.94 70 ALA B C 1
ATOM 2464 O O . ALA B 1 70 ? -13.555 -2.27 0.294 1 96.94 70 ALA B O 1
ATOM 2465 N N . CYS B 1 71 ? -11.398 -2.158 0.88 1 92.75 71 CYS B N 1
ATOM 2466 C CA . CYS B 1 71 ? -11.281 -3.604 1.049 1 92.75 71 CYS B CA 1
ATOM 2467 C C . CYS B 1 71 ? -12.055 -4.074 2.273 1 92.75 71 CYS B C 1
ATOM 2469 O O . CYS B 1 71 ? -12.414 -5.246 2.373 1 92.75 71 CYS B O 1
ATOM 2471 N N . LEU B 1 72 ? -12.375 -3.113 3.203 1 92.56 72 LEU B N 1
ATOM 2472 C CA . LEU B 1 72 ? -13.078 -3.492 4.426 1 92.56 72 LEU B CA 1
ATOM 2473 C C . LEU B 1 72 ? -14.547 -3.082 4.355 1 92.56 72 LEU B C 1
ATOM 2475 O O . LEU B 1 72 ? -15.328 -3.414 5.25 1 92.56 72 LEU B O 1
ATOM 2479 N N . THR B 1 73 ? -14.93 -2.375 3.354 1 95.62 73 THR B N 1
ATOM 2480 C CA . THR B 1 73 ? -16.297 -1.877 3.232 1 95.62 73 THR B CA 1
ATOM 2481 C C . THR B 1 73 ? -17.141 -2.824 2.389 1 95.62 73 THR B C 1
ATOM 2483 O O . THR B 1 73 ? -16.875 -3.023 1.205 1 95.62 73 THR B O 1
ATOM 2486 N N . ARG B 1 74 ? -18.234 -3.314 2.994 1 94 74 ARG B N 1
ATOM 2487 C CA . ARG B 1 74 ? -19.094 -4.273 2.305 1 94 74 ARG B CA 1
ATOM 2488 C C .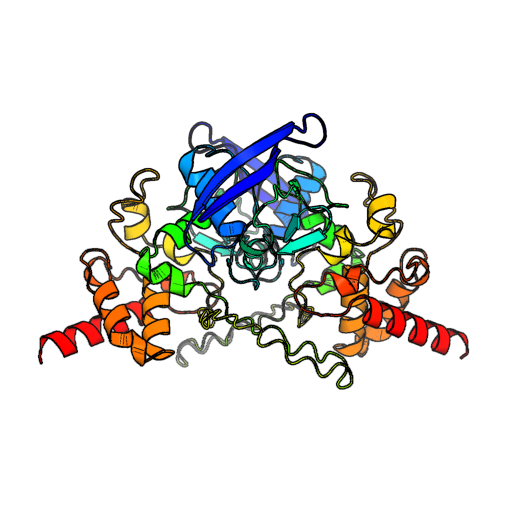 ARG B 1 74 ? -20.109 -3.559 1.413 1 94 74 ARG B C 1
ATOM 2490 O O . ARG B 1 74 ? -20.656 -2.521 1.793 1 94 74 ARG B O 1
ATOM 2497 N N . LEU B 1 75 ? -20.391 -4.168 0.299 1 95.31 75 LEU B N 1
ATOM 2498 C CA . LEU B 1 75 ? -21.344 -3.604 -0.649 1 95.31 75 LEU B CA 1
ATOM 2499 C C . LEU B 1 75 ? -22.734 -3.527 -0.035 1 95.31 75 LEU B C 1
ATOM 2501 O O . LEU B 1 75 ? -23.5 -2.609 -0.336 1 95.31 75 LEU B O 1
ATOM 2505 N N . GLU B 1 76 ? -22.969 -4.43 0.834 1 94.44 76 GLU B N 1
ATOM 2506 C CA . GLU B 1 76 ? -24.297 -4.531 1.435 1 94.44 76 GLU B CA 1
ATOM 2507 C C . GLU B 1 76 ? -24.641 -3.281 2.24 1 94.44 76 GLU B C 1
ATOM 2509 O O . GLU B 1 76 ? -25.812 -2.986 2.475 1 94.44 76 GLU B O 1
ATOM 2514 N N . ALA B 1 77 ? -23.656 -2.613 2.668 1 94 77 ALA B N 1
ATOM 2515 C CA . ALA B 1 77 ? -23.875 -1.373 3.408 1 94 77 ALA B CA 1
ATOM 2516 C C . ALA B 1 77 ? -24.609 -0.345 2.555 1 94 77 ALA B C 1
ATOM 2518 O O . ALA B 1 77 ? -25.141 0.635 3.076 1 94 77 ALA B O 1
ATOM 2519 N N . TYR B 1 78 ? -24.719 -0.609 1.284 1 96.56 78 TYR B N 1
ATOM 2520 C CA . TYR B 1 78 ? -25.281 0.404 0.4 1 96.56 78 TYR B CA 1
ATOM 2521 C C . TYR B 1 78 ? -26.438 -0.167 -0.417 1 96.56 78 TYR B C 1
ATOM 2523 O O . TYR B 1 78 ? -26.797 0.383 -1.461 1 96.56 78 TYR B O 1
ATOM 2531 N N . THR B 1 79 ? -26.953 -1.248 -0.011 1 93.88 79 THR B N 1
ATOM 2532 C CA . THR B 1 79 ? -28.078 -1.873 -0.7 1 93.88 79 THR B CA 1
ATOM 2533 C C . THR B 1 79 ? -29.219 -0.876 -0.89 1 93.88 79 THR B C 1
ATOM 2535 O O . THR B 1 79 ? -29.578 -0.148 0.039 1 93.88 79 THR B O 1
ATOM 2538 N N . GLY B 1 80 ? -29.75 -0.801 -2.066 1 94.12 80 GLY B N 1
ATOM 2539 C CA . GLY B 1 80 ? -30.891 0.065 -2.354 1 94.12 80 GLY B CA 1
ATOM 2540 C C . GLY B 1 80 ? -30.484 1.486 -2.693 1 94.12 80 GLY B C 1
ATOM 2541 O O . GLY B 1 80 ? -31.328 2.346 -2.916 1 94.12 80 GLY B O 1
ATOM 2542 N N . THR B 1 81 ? -29.234 1.83 -2.646 1 97.06 81 THR B N 1
ATOM 2543 C CA . THR B 1 81 ? -28.719 3.146 -3.012 1 97.06 81 THR B CA 1
ATOM 2544 C C . THR B 1 81 ? -27.609 3.027 -4.059 1 97.06 81 THR B C 1
ATOM 2546 O O . THR B 1 81 ? -27.234 1.92 -4.449 1 97.06 81 THR B O 1
ATOM 2549 N N . ILE B 1 82 ? -27.281 4.16 -4.609 1 98.12 82 ILE B N 1
ATOM 2550 C CA . ILE B 1 82 ? -26.125 4.238 -5.5 1 98.12 82 ILE B CA 1
ATOM 2551 C C . ILE B 1 82 ? -25.031 5.09 -4.855 1 98.12 82 ILE B C 1
ATOM 2553 O O . ILE B 1 82 ? -25.047 6.32 -4.973 1 98.12 82 ILE B O 1
ATOM 2557 N N . PRO B 1 83 ? -24.125 4.426 -4.121 1 98.44 83 PRO B N 1
ATOM 2558 C CA . PRO B 1 83 ? -23.078 5.207 -3.467 1 98.44 83 PRO B CA 1
ATOM 2559 C C . PRO B 1 83 ? -22.109 5.852 -4.461 1 98.44 83 PRO B C 1
ATOM 2561 O O . PRO B 1 83 ? -21.891 5.309 -5.547 1 98.44 83 PRO B O 1
ATOM 2564 N N . THR B 1 84 ? -21.609 7.035 -4.07 1 98.75 84 THR B N 1
ATOM 2565 C CA . THR B 1 84 ? -20.594 7.738 -4.852 1 98.75 84 THR B CA 1
ATOM 2566 C C . THR B 1 84 ? -19.203 7.488 -4.281 1 98.75 84 THR B C 1
ATOM 2568 O O . THR B 1 84 ? -18.969 7.703 -3.092 1 98.75 84 THR B O 1
ATOM 2571 N N . ILE B 1 85 ? -18.266 6.961 -5.098 1 98.75 85 ILE B N 1
ATOM 2572 C CA . ILE B 1 85 ? -16.891 6.676 -4.695 1 98.75 85 ILE B CA 1
ATOM 2573 C C . ILE B 1 85 ? -15.945 7.723 -5.293 1 98.75 85 ILE B C 1
ATOM 2575 O O . ILE B 1 85 ? -15.961 7.957 -6.504 1 98.75 85 ILE B O 1
ATOM 2579 N N . GLU B 1 86 ? -15.148 8.406 -4.469 1 98.44 86 GLU B N 1
ATOM 2580 C CA . GLU B 1 86 ? -14.211 9.469 -4.828 1 98.44 86 GLU B CA 1
ATOM 2581 C C . GLU B 1 86 ? -12.859 9.258 -4.164 1 98.44 86 GLU B C 1
ATOM 2583 O O . GLU B 1 86 ? -12.75 8.539 -3.164 1 98.44 86 GLU B O 1
ATOM 2588 N N . PRO B 1 87 ? -11.781 9.812 -4.77 1 97.44 87 PRO B N 1
ATOM 2589 C CA . PRO B 1 87 ? -10.484 9.727 -4.098 1 97.44 87 PRO B CA 1
ATOM 2590 C C . PRO B 1 87 ? -10.438 10.508 -2.787 1 97.44 87 PRO B C 1
ATOM 2592 O O . PRO B 1 87 ? -11.336 11.312 -2.516 1 97.44 87 PRO B O 1
ATOM 2595 N N . LEU B 1 88 ? -9.43 10.188 -1.964 1 96.88 88 LEU B N 1
ATOM 2596 C CA . LEU B 1 88 ? -9.219 10.969 -0.749 1 96.88 88 LEU B CA 1
ATOM 2597 C C . LEU B 1 88 ? -9.07 12.445 -1.074 1 96.88 88 LEU B C 1
ATOM 2599 O O . LEU B 1 88 ? -8.57 12.805 -2.145 1 96.88 88 LEU B O 1
ATOM 2603 N N . ALA B 1 89 ? -9.5 13.266 -0.14 1 93.69 89 ALA B N 1
ATOM 2604 C CA . ALA B 1 89 ? -9.336 14.719 -0.247 1 93.69 89 ALA B CA 1
ATOM 2605 C C . ALA B 1 89 ? -8.031 15.172 0.396 1 93.69 89 ALA B C 1
ATOM 2607 O O . ALA B 1 89 ? -7.395 14.414 1.125 1 93.69 89 ALA B O 1
ATOM 2608 N N . ALA B 1 90 ? -7.582 16.359 0.029 1 90.69 90 ALA B N 1
ATOM 2609 C CA . ALA B 1 90 ? -6.414 17.016 0.615 1 90.69 90 ALA B CA 1
ATOM 2610 C C . ALA B 1 90 ? -5.129 16.297 0.213 1 90.69 90 ALA B C 1
ATOM 2612 O O . ALA B 1 90 ? -4.16 16.266 0.977 1 90.69 90 ALA B O 1
ATOM 2613 N N . PHE B 1 91 ? -5.195 15.57 -0.848 1 90.44 91 PHE B N 1
ATOM 2614 C CA . PHE B 1 91 ? -4.043 14.961 -1.502 1 90.44 91 PHE B CA 1
ATOM 2615 C C . PHE B 1 91 ? -3.984 15.352 -2.975 1 90.44 91 PHE B C 1
ATOM 2617 O O . PHE B 1 91 ? -5.008 15.688 -3.572 1 90.44 91 PHE B O 1
ATOM 2624 N N . LYS B 1 92 ? -2.803 15.328 -3.498 1 86.94 92 LYS B N 1
ATOM 2625 C CA . LYS B 1 92 ? -2.727 15.461 -4.949 1 86.94 92 LYS B CA 1
ATOM 2626 C C . LYS B 1 92 ? -3.471 14.328 -5.648 1 86.94 92 LYS B C 1
ATOM 2628 O O . LYS B 1 92 ? -3.211 13.156 -5.383 1 86.94 92 LYS B O 1
ATOM 2633 N N . HIS B 1 93 ? -4.383 14.742 -6.477 1 91.31 93 HIS B N 1
ATOM 2634 C CA . HIS B 1 93 ? -5.188 13.773 -7.219 1 91.31 93 HIS B CA 1
ATOM 2635 C C . HIS B 1 93 ? -4.527 13.414 -8.539 1 91.31 93 HIS B C 1
ATOM 2637 O O . HIS B 1 93 ? -4.277 14.281 -9.375 1 91.31 93 HIS B O 1
ATOM 2643 N N . ASP B 1 94 ? -4.227 12.195 -8.766 1 90 94 ASP B N 1
ATOM 2644 C CA . ASP B 1 94 ? -3.613 11.75 -10.016 1 90 94 ASP B CA 1
ATOM 2645 C C . ASP B 1 94 ? -4.672 11.445 -11.07 1 90 94 ASP B C 1
ATOM 2647 O O . ASP B 1 94 ? -4.699 12.07 -12.133 1 90 94 ASP B O 1
ATOM 2651 N N . ARG B 1 95 ? -5.578 10.414 -10.766 1 91.75 95 ARG B N 1
ATOM 2652 C CA . ARG B 1 95 ? -6.621 10.039 -11.711 1 91.75 95 ARG B CA 1
ATOM 2653 C C . ARG B 1 95 ? -7.621 9.078 -11.07 1 91.75 95 ARG B C 1
ATOM 2655 O O . ARG B 1 95 ? -7.238 8.211 -10.281 1 91.75 95 ARG B O 1
ATOM 2662 N N . ASP B 1 96 ? -8.891 9.219 -11.484 1 96.75 96 ASP B N 1
ATOM 2663 C CA . ASP B 1 96 ? -9.961 8.383 -10.961 1 96.75 96 ASP B CA 1
ATOM 2664 C C . ASP B 1 96 ? -9.945 8.352 -9.43 1 96.75 96 ASP B C 1
ATOM 2666 O O . ASP B 1 96 ? -10.133 9.383 -8.789 1 96.75 96 ASP B O 1
ATOM 2670 N N . LEU B 1 97 ? -9.508 7.188 -8.82 1 97.75 97 LEU B N 1
ATOM 2671 C CA . LEU B 1 97 ? -9.539 7.082 -7.367 1 97.75 97 LEU B CA 1
ATOM 2672 C C . LEU B 1 97 ? -8.125 7.102 -6.789 1 97.75 97 LEU B C 1
ATOM 2674 O O . LEU B 1 97 ? -7.93 6.777 -5.613 1 97.75 97 LEU B O 1
ATOM 2678 N N . VAL B 1 98 ? -7.172 7.523 -7.633 1 95.19 98 VAL B N 1
ATOM 2679 C CA . VAL B 1 98 ? -5.77 7.465 -7.238 1 95.19 98 VAL B CA 1
ATOM 2680 C C . VAL B 1 98 ? -5.305 8.844 -6.777 1 95.19 98 VAL B C 1
ATOM 2682 O O . VAL B 1 98 ? -5.492 9.836 -7.484 1 95.19 98 VAL B O 1
ATOM 2685 N N . ILE B 1 99 ? -4.695 8.852 -5.578 1 92.94 99 ILE B N 1
ATOM 2686 C CA . ILE B 1 99 ? -3.998 10.031 -5.074 1 92.94 99 ILE B CA 1
ATOM 2687 C C . ILE B 1 99 ? -2.504 9.742 -4.957 1 92.94 99 ILE B C 1
ATOM 2689 O O . ILE B 1 99 ? -2.08 8.594 -5.082 1 92.94 99 ILE B O 1
ATOM 2693 N N . ASP B 1 100 ? -1.803 10.812 -4.77 1 87.31 100 ASP B N 1
ATOM 2694 C CA . ASP B 1 100 ? -0.389 10.672 -4.43 1 87.31 100 ASP B CA 1
ATOM 2695 C C . ASP B 1 100 ? -0.195 10.555 -2.92 1 87.31 100 ASP B C 1
ATOM 2697 O O . ASP B 1 100 ? -0.309 11.547 -2.195 1 87.31 100 ASP B O 1
ATOM 2701 N N . PRO B 1 101 ? 0.184 9.336 -2.475 1 88.88 101 PRO B N 1
ATOM 2702 C CA . PRO B 1 101 ? 0.31 9.188 -1.022 1 88.88 101 PRO B CA 1
ATOM 2703 C C . PRO B 1 101 ? 1.518 9.93 -0.458 1 88.88 101 PRO B C 1
ATOM 2705 O O . PRO B 1 101 ? 1.599 10.156 0.753 1 88.88 101 PRO B O 1
ATOM 2708 N N . GLY B 1 102 ? 2.455 10.352 -1.31 1 81.75 102 GLY B N 1
ATOM 2709 C CA . GLY B 1 102 ? 3.627 11.094 -0.877 1 81.75 102 GLY B CA 1
ATOM 2710 C C . GLY B 1 102 ? 3.283 12.398 -0.177 1 81.75 102 GLY B C 1
ATOM 2711 O O . GLY B 1 102 ? 4.082 12.922 0.605 1 81.75 102 GLY B O 1
ATOM 2712 N N . SER B 1 103 ? 2.098 12.891 -0.462 1 76.69 103 SER B N 1
ATOM 2713 C CA . SER B 1 103 ? 1.64 14.125 0.17 1 76.69 103 SER B CA 1
ATOM 2714 C C . SER B 1 103 ? 1.566 13.977 1.686 1 76.69 103 SER B C 1
ATOM 2716 O O . SER B 1 103 ? 1.763 14.945 2.422 1 76.69 103 SER B O 1
ATOM 2718 N N . LEU B 1 104 ? 1.313 12.781 2.141 1 80.94 104 LEU B N 1
ATOM 2719 C CA . LEU B 1 104 ? 1.283 12.508 3.574 1 80.94 104 LEU B CA 1
ATOM 2720 C C . LEU B 1 104 ? 2.66 12.711 4.195 1 80.94 104 LEU B C 1
ATOM 2722 O O . LEU B 1 104 ? 2.783 13.328 5.254 1 80.94 104 LEU B O 1
ATOM 2726 N N . PHE B 1 105 ? 3.656 12.398 3.473 1 75.19 105 PHE B N 1
ATOM 2727 C CA . PHE B 1 105 ? 5.008 12.391 4.02 1 75.19 105 PHE B CA 1
ATOM 2728 C C . PHE B 1 105 ? 5.68 13.742 3.811 1 75.19 105 PHE B C 1
ATOM 2730 O O . PHE B 1 105 ? 6.562 14.133 4.578 1 75.19 105 PHE B O 1
ATOM 2737 N N . ARG B 1 106 ? 5.277 14.359 2.791 1 75.56 106 ARG B N 1
ATOM 2738 C CA . ARG B 1 106 ? 5.84 15.68 2.506 1 75.56 106 ARG B CA 1
ATOM 2739 C C . ARG B 1 106 ? 5.387 16.703 3.541 1 75.56 106 ARG B C 1
ATOM 2741 O O . ARG B 1 106 ? 5.977 17.781 3.656 1 75.56 106 ARG B O 1
ATOM 2748 N N . ARG B 1 107 ? 4.379 16.297 4.297 1 72.12 107 ARG B N 1
ATOM 2749 C CA . ARG B 1 107 ? 3.896 17.172 5.367 1 72.12 107 ARG B CA 1
ATOM 2750 C C . ARG B 1 107 ? 4.832 17.125 6.57 1 72.12 107 ARG B C 1
ATOM 2752 O O . ARG B 1 107 ? 4.766 17.984 7.449 1 72.12 107 ARG B O 1
ATOM 2759 N N . LEU B 1 108 ? 5.594 16.141 6.559 1 70.38 108 LEU B N 1
ATOM 2760 C CA . LEU B 1 108 ? 6.531 15.984 7.664 1 70.38 108 LEU B CA 1
ATOM 2761 C C . LEU B 1 108 ? 7.68 16.984 7.539 1 70.38 108 LEU B C 1
ATOM 2763 O O . LEU B 1 108 ? 8.172 17.234 6.438 1 70.38 108 LEU B O 1
ATOM 2767 N N . PRO B 1 109 ? 7.926 17.609 8.711 1 62.09 109 PRO B N 1
ATOM 2768 C CA . PRO B 1 109 ? 9.117 18.469 8.641 1 62.09 109 PRO B CA 1
ATOM 2769 C C . PRO B 1 109 ? 10.359 17.703 8.172 1 62.09 109 PRO B C 1
ATOM 2771 O O . PRO B 1 109 ? 10.508 16.516 8.469 1 62.09 109 PRO B O 1
ATOM 2774 N N . LYS B 1 110 ? 11.039 18.344 7.25 1 57.34 110 LYS B N 1
ATOM 2775 C CA . LYS B 1 110 ? 12.234 17.75 6.664 1 57.34 110 LYS B CA 1
ATOM 2776 C C . LYS B 1 110 ? 13.086 17.078 7.73 1 57.34 110 LYS B C 1
ATOM 2778 O O . LYS B 1 110 ? 13.648 16 7.496 1 57.34 110 LYS B O 1
ATOM 2783 N N . ASP B 1 111 ? 13.109 17.672 8.859 1 53.16 111 ASP B N 1
ATOM 2784 C CA . ASP B 1 111 ? 13.914 17.109 9.953 1 53.16 111 ASP B CA 1
ATOM 2785 C C . ASP B 1 111 ? 13.242 15.883 10.547 1 53.16 111 ASP B C 1
ATOM 2787 O O . ASP B 1 111 ? 13.898 15.062 11.188 1 53.16 111 ASP B O 1
ATOM 2791 N N . ALA B 1 112 ? 11.938 15.711 10.281 1 48.59 112 ALA B N 1
ATOM 2792 C CA . ALA B 1 112 ? 11.156 14.594 10.812 1 48.59 112 ALA B CA 1
ATOM 2793 C C . ALA B 1 112 ? 11.18 13.398 9.867 1 48.59 112 ALA B C 1
ATOM 2795 O O . ALA B 1 112 ? 10.742 12.305 10.227 1 48.59 112 ALA B O 1
ATOM 2796 N N . ALA B 1 113 ? 11.578 13.641 8.672 1 50.31 113 ALA B N 1
ATOM 2797 C CA . ALA B 1 113 ? 11.672 12.539 7.711 1 50.31 113 ALA B CA 1
ATOM 2798 C C . ALA B 1 113 ? 12.383 11.336 8.32 1 50.31 113 ALA B C 1
ATOM 2800 O O . ALA B 1 113 ? 12.164 10.203 7.891 1 50.31 113 ALA B O 1
ATOM 2801 N N . LYS B 1 114 ? 13.086 11.719 9.398 1 46.94 114 LYS B N 1
ATOM 2802 C CA . LYS B 1 114 ? 13.742 10.656 10.156 1 46.94 114 LYS B CA 1
ATOM 2803 C C . LYS B 1 114 ? 12.711 9.773 10.867 1 46.94 114 LYS B C 1
ATOM 2805 O O . LYS B 1 114 ? 13.062 8.727 11.414 1 46.94 114 LYS B O 1
ATOM 2810 N N . LEU B 1 115 ? 11.5 10.266 10.867 1 45.72 115 LEU B N 1
ATOM 2811 C CA . LEU B 1 115 ? 10.453 9.531 11.57 1 45.72 115 LEU B CA 1
ATOM 2812 C C . LEU B 1 115 ? 10.062 8.273 10.797 1 45.72 115 LEU B C 1
ATOM 2814 O O . LEU B 1 115 ? 9.359 7.406 11.328 1 45.72 115 LEU B O 1
ATOM 2818 N N . ARG B 1 116 ? 10.32 8.211 9.5 1 44.12 116 ARG B N 1
ATOM 2819 C CA . ARG B 1 116 ? 9.758 7.168 8.648 1 44.12 116 ARG B CA 1
ATOM 2820 C C . ARG B 1 116 ? 10.625 5.914 8.664 1 44.12 116 ARG B C 1
ATOM 2822 O O . ARG B 1 116 ? 10.352 4.949 7.953 1 44.12 116 ARG B O 1
ATOM 2829 N N . ARG B 1 117 ? 11.727 5.836 9.383 1 37.09 117 ARG B N 1
ATOM 2830 C CA . ARG B 1 117 ? 12.531 4.625 9.242 1 37.09 117 ARG B CA 1
ATOM 2831 C C . ARG B 1 117 ? 11.836 3.43 9.891 1 37.09 117 ARG B C 1
ATOM 2833 O O . ARG B 1 117 ? 11.438 3.49 11.055 1 37.09 117 ARG B O 1
ATOM 2840 N N . SER B 1 118 ? 11.031 2.732 9.094 1 31.53 118 SER B N 1
ATOM 2841 C CA . SER B 1 118 ? 10.406 1.483 9.508 1 31.53 118 SER B CA 1
ATOM 2842 C C . SER B 1 118 ? 11.359 0.631 10.336 1 31.53 118 SER B C 1
ATOM 2844 O O . SER B 1 118 ? 12.562 0.582 10.055 1 31.53 118 SER B O 1
ATOM 2846 N N . GLU B 1 119 ? 11.094 0.397 11.547 1 31.22 119 GLU B N 1
ATOM 2847 C CA . GLU B 1 119 ? 11.75 -0.646 12.336 1 31.22 119 GLU B CA 1
ATOM 2848 C C . GLU B 1 119 ? 11.711 -1.987 11.609 1 31.22 119 GLU B C 1
ATOM 2850 O O . GLU B 1 119 ? 11.914 -3.037 12.219 1 31.22 119 GLU B O 1
ATOM 2855 N N . TRP B 1 120 ? 11.242 -2.17 10.547 1 29.28 120 TRP B N 1
ATOM 2856 C CA . TRP B 1 120 ? 11.422 -3.58 10.227 1 29.28 120 TRP B CA 1
ATOM 2857 C C . TRP B 1 120 ? 12.859 -4.02 10.477 1 29.28 120 TRP B C 1
ATOM 2859 O O . TRP B 1 120 ? 13.781 -3.562 9.797 1 29.28 120 TRP B O 1
ATOM 2869 N N . SER B 1 121 ? 13.297 -4.316 11.68 1 29.41 121 SER B N 1
ATOM 2870 C CA . SER B 1 121 ? 14.5 -5.121 11.898 1 29.41 121 SER B CA 1
ATOM 2871 C C . SER B 1 121 ? 14.602 -6.25 10.883 1 29.41 121 SER B C 1
ATOM 2873 O O . SER B 1 121 ? 13.617 -6.938 10.609 1 29.41 121 SER B O 1
ATOM 2875 N N . GLY B 1 122 ? 15.305 -6.211 9.812 1 29.33 122 GLY B N 1
ATOM 2876 C CA . GLY B 1 122 ? 15.75 -7.449 9.188 1 29.33 122 GLY B CA 1
ATOM 2877 C C . GLY B 1 122 ? 15.672 -8.648 10.117 1 29.33 122 GLY B C 1
ATOM 2878 O O . GLY B 1 122 ? 16.031 -8.555 11.289 1 29.33 122 GLY B O 1
ATOM 2879 N N . GLY B 1 123 ? 14.734 -9.539 10.156 1 28.39 123 GLY B N 1
ATOM 2880 C CA . GLY B 1 123 ? 15.117 -10.781 10.805 1 28.39 123 GLY B CA 1
ATOM 2881 C C . GLY B 1 123 ? 16.625 -10.984 10.867 1 28.39 123 GLY B C 1
ATOM 2882 O O . GLY B 1 123 ? 17.375 -10.375 10.094 1 28.39 123 GLY B O 1
ATOM 2883 N N . GLU B 1 124 ? 17.156 -11.297 11.953 1 29.11 124 GLU B N 1
ATOM 2884 C CA . GLU B 1 124 ? 18.391 -12.07 11.875 1 29.11 124 GLU B CA 1
ATOM 2885 C C . GLU B 1 124 ? 18.375 -13.039 10.695 1 29.11 124 GLU B C 1
ATOM 2887 O O . GLU B 1 124 ? 17.594 -13.992 10.688 1 29.11 124 GLU B O 1
ATOM 2892 N N . ILE B 1 125 ? 18.359 -12.672 9.484 1 30.19 125 ILE B N 1
ATOM 2893 C CA . ILE B 1 125 ? 18.844 -13.758 8.641 1 30.19 125 ILE B CA 1
ATOM 2894 C C . ILE B 1 125 ? 19.828 -14.625 9.43 1 30.19 125 ILE B C 1
ATOM 2896 O O . ILE B 1 125 ? 20.891 -14.164 9.82 1 30.19 125 ILE B O 1
ATOM 2900 N N . ILE B 1 126 ? 19.312 -15.477 10.258 1 28.16 126 ILE B N 1
ATOM 2901 C CA . ILE B 1 126 ? 20.156 -16.578 10.711 1 28.16 126 ILE B CA 1
ATOM 2902 C C . ILE B 1 126 ? 20.922 -17.156 9.523 1 28.16 126 ILE B C 1
ATOM 2904 O O . ILE B 1 126 ? 20.344 -17.828 8.672 1 28.16 126 ILE B O 1
ATOM 2908 N N . ARG B 1 127 ? 21.859 -16.375 8.93 1 30.77 127 ARG B N 1
ATOM 2909 C CA . ARG B 1 127 ? 22.906 -17.031 8.156 1 30.77 127 ARG B CA 1
ATOM 2910 C C . ARG B 1 127 ? 23.562 -18.156 8.953 1 30.77 127 ARG B C 1
ATOM 2912 O O . ARG B 1 127 ? 23.531 -18.156 10.18 1 30.77 127 ARG B O 1
ATOM 2919 N N . ASP B 1 128 ? 23.891 -19.094 8.266 1 28.66 128 ASP B N 1
ATOM 2920 C CA . ASP B 1 128 ? 24.672 -20.219 8.766 1 28.66 128 ASP B CA 1
ATOM 2921 C C . ASP B 1 128 ? 25.703 -19.766 9.797 1 28.66 128 ASP B C 1
ATOM 2923 O O . ASP B 1 128 ? 26.406 -18.766 9.578 1 28.66 128 ASP B O 1
ATOM 2927 N N . PRO B 1 129 ? 25.734 -20.109 11.07 1 30.19 129 PRO B N 1
ATOM 2928 C CA . PRO B 1 129 ? 26.812 -19.938 12.047 1 30.19 129 PRO B CA 1
ATOM 2929 C C . PRO B 1 129 ? 28.203 -20.047 11.422 1 30.19 129 PRO B C 1
ATOM 2931 O O . PRO B 1 129 ? 29.203 -19.766 12.086 1 30.19 129 PRO B O 1
ATOM 2934 N N . ALA B 1 130 ? 28.406 -20.922 10.445 1 32.06 130 ALA B N 1
ATOM 2935 C CA . ALA B 1 130 ? 29.781 -21.188 10.039 1 32.06 130 ALA B CA 1
ATOM 2936 C C . ALA B 1 130 ? 30.422 -19.938 9.406 1 32.06 130 ALA B C 1
ATOM 2938 O O . ALA B 1 130 ? 31.625 -19.891 9.195 1 32.06 130 ALA B O 1
ATOM 2939 N N . ASP B 1 131 ? 29.641 -19.188 8.586 1 30.19 131 ASP B N 1
ATOM 2940 C CA . ASP B 1 131 ? 30.406 -18.062 8.055 1 30.19 131 ASP B CA 1
ATOM 2941 C C . ASP B 1 131 ? 30.531 -16.953 9.086 1 30.19 131 ASP B C 1
ATOM 2943 O O . ASP B 1 131 ? 29.531 -16.359 9.5 1 30.19 131 ASP B O 1
ATOM 2947 N N . LYS B 1 132 ? 31.531 -16.859 10.016 1 29.53 132 LYS B N 1
ATOM 2948 C CA . LYS B 1 132 ? 32.125 -15.961 11.016 1 29.53 132 LYS B CA 1
ATOM 2949 C C . LYS B 1 132 ? 32.062 -14.508 10.555 1 29.53 132 LYS B C 1
ATOM 2951 O O . LYS B 1 132 ? 32.469 -13.602 11.281 1 29.53 132 LYS B O 1
ATOM 2956 N N . ARG B 1 133 ? 32.219 -14.227 9.258 1 30.5 133 ARG B N 1
ATOM 2957 C CA . ARG B 1 133 ? 32.5 -12.812 9.031 1 30.5 133 ARG B CA 1
ATOM 2958 C C . ARG B 1 133 ? 31.312 -11.945 9.445 1 30.5 133 ARG B C 1
ATOM 2960 O O . ARG B 1 133 ? 30.219 -12.109 8.922 1 30.5 133 ARG B O 1
ATOM 2967 N N . GLN B 1 134 ? 31.125 -11.453 10.742 1 29.17 134 GLN B N 1
ATOM 2968 C CA . GLN B 1 134 ? 30.391 -10.398 11.445 1 29.17 134 GLN B CA 1
ATOM 2969 C C . GLN B 1 134 ? 30.188 -9.18 10.547 1 29.17 134 GLN B C 1
ATOM 2971 O O . GLN B 1 134 ? 30.844 -8.156 10.734 1 29.17 134 GLN B O 1
ATOM 2976 N N . GLN B 1 135 ? 30.266 -9.227 9.297 1 29.05 135 GLN B N 1
ATOM 2977 C CA . GLN B 1 135 ? 30.328 -7.852 8.812 1 29.05 135 GLN B CA 1
ATOM 2978 C C . GLN B 1 135 ? 29.266 -6.98 9.477 1 29.05 135 GLN B C 1
ATOM 2980 O O . GLN B 1 135 ? 28.109 -7.383 9.594 1 29.05 135 GLN B O 1
ATOM 2985 N N . SER B 1 136 ? 29.688 -6.191 10.523 1 28.31 136 SER B N 1
ATOM 2986 C CA . SER B 1 136 ? 29.125 -4.98 11.117 1 28.31 136 SER B CA 1
ATOM 2987 C C . SER B 1 136 ? 28.297 -4.199 10.109 1 28.31 136 SER B C 1
ATOM 2989 O O . SER B 1 136 ? 28.828 -3.682 9.125 1 28.31 136 SER B O 1
ATOM 2991 N N . HIS B 1 137 ? 27.469 -4.781 9.547 1 30.11 137 HIS B N 1
ATOM 2992 C CA . HIS B 1 137 ? 26.828 -3.748 8.734 1 30.11 137 HIS B CA 1
ATOM 2993 C C . HIS B 1 137 ? 26.562 -2.492 9.555 1 30.11 137 HIS B C 1
ATOM 2995 O O . HIS B 1 137 ? 25.953 -2.566 10.633 1 30.11 137 HIS B O 1
ATOM 3001 N N . PRO B 1 138 ? 27.578 -1.615 9.672 1 30.72 138 PRO B N 1
ATOM 3002 C CA . PRO B 1 138 ? 27.391 -0.333 10.352 1 30.72 138 PRO B CA 1
ATOM 3003 C C . PRO B 1 138 ? 25.984 0.231 10.164 1 30.72 138 PRO B C 1
ATOM 3005 O O . PRO B 1 138 ? 25.75 1.422 10.391 1 30.72 138 PRO B O 1
ATOM 3008 N N . SER B 1 139 ? 25.203 -0.475 9.562 1 31.44 139 SER B N 1
ATOM 3009 C CA . SER B 1 139 ? 24.078 0.281 9.047 1 31.44 139 SER B CA 1
ATOM 3010 C C . SER B 1 139 ? 23.312 0.988 10.164 1 31.44 139 SER B C 1
ATOM 3012 O O . SER B 1 139 ? 22.844 0.344 11.102 1 31.44 139 SER B O 1
ATOM 3014 N N . GLY B 1 140 ? 23.781 2.061 10.633 1 29.19 140 GLY B N 1
ATOM 3015 C CA . GLY B 1 140 ? 23.125 3.123 11.367 1 29.19 140 GLY B CA 1
ATOM 3016 C C . GLY B 1 140 ? 21.656 3.264 11.016 1 29.19 140 GLY B C 1
ATOM 3017 O O . GLY B 1 140 ? 21.203 4.34 10.617 1 29.19 140 GLY B O 1
ATOM 3018 N N . ILE B 1 141 ? 21.219 2.393 10.344 1 30.98 141 ILE B N 1
ATOM 3019 C CA . ILE B 1 141 ? 19.797 2.633 10.07 1 30.98 141 ILE B CA 1
ATOM 3020 C C . ILE B 1 141 ? 19.031 2.705 11.391 1 30.98 141 ILE B C 1
ATOM 3022 O O . ILE B 1 141 ? 18.938 1.713 12.117 1 30.98 141 ILE B O 1
ATOM 3026 N N . GLU B 1 142 ? 19.078 3.879 11.93 1 30.95 142 GLU B N 1
ATOM 3027 C CA . GLU B 1 142 ? 18.25 4.293 13.062 1 30.95 142 GLU B CA 1
ATOM 3028 C C . GLU B 1 142 ? 16.812 3.801 12.898 1 30.95 142 GLU B C 1
ATOM 3030 O O . GLU B 1 142 ? 16.344 3.6 11.773 1 30.95 142 GLU B O 1
ATOM 3035 N N . HIS B 1 143 ? 16.203 3.332 13.938 1 31.11 143 HIS B N 1
ATOM 3036 C CA . HIS B 1 143 ? 14.945 2.688 14.273 1 31.11 143 HIS B CA 1
ATOM 3037 C C . HIS B 1 143 ? 13.758 3.482 13.734 1 31.11 143 HIS B C 1
ATOM 3039 O O . HIS B 1 143 ? 13.68 4.695 13.93 1 31.11 143 HIS B O 1
ATOM 3045 N N . 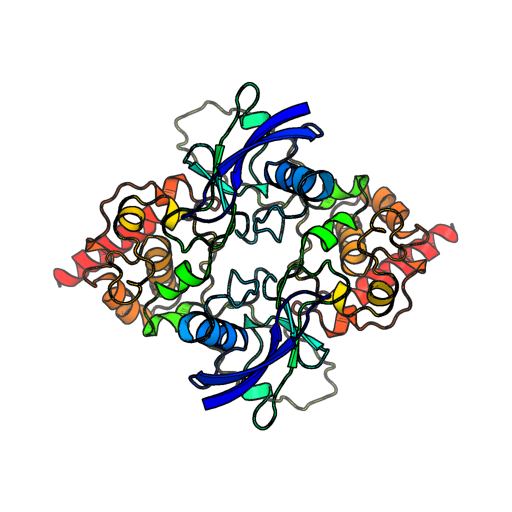PHE B 1 144 ? 13.383 3.219 12.523 1 32.66 144 PHE B N 1
ATOM 3046 C CA . PHE B 1 144 ? 12.117 3.816 12.117 1 32.66 144 PHE B CA 1
ATOM 3047 C C . PHE B 1 144 ? 10.984 3.342 13.023 1 32.66 144 PHE B C 1
ATOM 3049 O O . PHE B 1 144 ? 10.883 2.152 13.336 1 32.66 144 PHE B O 1
ATOM 3056 N N . VAL B 1 145 ? 10.5 4.129 13.906 1 32.91 145 VAL B N 1
ATOM 3057 C CA . VAL B 1 145 ? 9.375 3.832 14.789 1 32.91 145 VAL B CA 1
ATOM 3058 C C . VAL B 1 145 ? 8.086 3.744 13.977 1 32.91 145 VAL B C 1
ATOM 3060 O O . VAL B 1 145 ? 7.727 4.684 13.266 1 32.91 145 VAL B O 1
ATOM 3063 N N . ARG B 1 146 ? 7.77 2.588 13.406 1 40.47 146 ARG B N 1
ATOM 3064 C CA . ARG B 1 146 ? 6.418 2.367 12.914 1 40.47 146 ARG B CA 1
ATOM 3065 C C . ARG B 1 146 ? 5.387 3.047 13.805 1 40.47 146 ARG B C 1
ATOM 3067 O O . ARG B 1 146 ? 5.531 3.059 15.031 1 40.47 146 ARG B O 1
ATOM 3074 N N . PHE B 1 147 ? 4.738 3.992 13.25 1 47.69 147 PHE B N 1
ATOM 3075 C CA . PHE B 1 147 ? 3.547 4.434 13.969 1 47.69 147 PHE B CA 1
ATOM 3076 C C . PHE B 1 147 ? 2.771 3.242 14.516 1 47.69 147 PHE B C 1
ATOM 3078 O O . PHE B 1 147 ? 2.553 2.256 13.805 1 47.69 147 PHE B O 1
ATOM 3085 N N . GLU B 1 148 ? 2.689 2.805 15.531 1 59.97 148 GLU B N 1
ATOM 3086 C CA . GLU B 1 148 ? 1.954 1.69 16.125 1 59.97 148 GLU B CA 1
ATOM 3087 C C . GLU B 1 148 ? 0.904 1.148 15.156 1 59.97 148 GLU B C 1
ATOM 3089 O O . GLU B 1 148 ? 1.229 0.746 14.039 1 59.97 148 GLU B O 1
ATOM 3094 N N . ASP B 1 149 ? -0.323 1.395 15.375 1 74.25 149 ASP B N 1
ATOM 3095 C CA . ASP B 1 149 ? -1.505 0.835 14.719 1 74.25 149 ASP B CA 1
ATOM 3096 C C . ASP B 1 149 ? -1.857 1.616 13.461 1 74.25 149 ASP B C 1
ATOM 3098 O O . ASP B 1 149 ? -2.678 1.167 12.656 1 74.25 149 ASP B O 1
ATOM 3102 N N . CYS B 1 150 ? -1.033 2.703 13.211 1 85 150 CYS B N 1
ATOM 3103 C CA . CYS B 1 150 ? -1.307 3.523 12.031 1 85 150 CYS B CA 1
ATOM 3104 C C . CYS B 1 150 ? -0.815 2.838 10.766 1 85 150 CYS B C 1
ATOM 3106 O O . CYS B 1 150 ? 0.328 2.381 10.703 1 85 150 CYS B O 1
ATOM 3108 N N . ILE B 1 151 ? -1.647 2.793 9.758 1 85 151 ILE B N 1
ATOM 3109 C CA . ILE B 1 151 ? -1.277 2.141 8.508 1 85 151 ILE B CA 1
ATOM 3110 C C . ILE B 1 151 ? -1.022 3.193 7.434 1 85 151 ILE B C 1
ATOM 3112 O O . ILE B 1 151 ? -0.99 2.877 6.242 1 85 151 ILE B O 1
ATOM 3116 N N . GLU B 1 152 ? -1.018 4.5 7.84 1 88.31 152 GLU B N 1
ATOM 3117 C CA . GLU B 1 152 ? -0.667 5.625 6.98 1 88.31 152 GLU B CA 1
ATOM 3118 C C . GLU B 1 152 ? -1.57 5.684 5.754 1 88.31 152 GLU B C 1
ATOM 3120 O O . GLU B 1 152 ? -1.096 5.91 4.637 1 88.31 152 GLU B O 1
ATOM 3125 N N . CYS B 1 153 ? -2.861 5.426 5.945 1 92.88 153 CYS B N 1
ATOM 3126 C CA . CYS B 1 153 ? -3.807 5.367 4.836 1 92.88 153 CYS B CA 1
ATOM 3127 C C . CYS B 1 153 ? -4.211 6.766 4.391 1 92.88 153 CYS B C 1
ATOM 3129 O O . CYS B 1 153 ? -4.727 6.945 3.285 1 92.88 153 CYS B O 1
ATOM 3131 N N . GLY B 1 154 ? -4.066 7.758 5.312 1 93.62 154 GLY B N 1
ATOM 3132 C CA . GLY B 1 154 ? -4.363 9.133 4.941 1 93.62 154 GLY B CA 1
ATOM 3133 C C . GLY B 1 154 ? -5.812 9.516 5.164 1 93.62 154 GLY B C 1
ATOM 3134 O O . GLY B 1 154 ? -6.199 10.664 4.945 1 93.62 154 GLY B O 1
ATOM 3135 N N . ALA B 1 155 ? -6.602 8.594 5.688 1 96.94 155 ALA B N 1
ATOM 3136 C CA . ALA B 1 155 ? -8.016 8.883 5.906 1 96.94 155 ALA B CA 1
ATOM 3137 C C . ALA B 1 155 ? -8.195 10.062 6.859 1 96.94 155 ALA B C 1
ATOM 3139 O O . ALA B 1 155 ? -9.062 10.914 6.648 1 96.94 155 ALA B O 1
ATOM 3140 N N . CYS B 1 156 ? -7.348 10.164 7.871 1 96.12 156 CYS B N 1
ATOM 3141 C CA . CYS B 1 156 ? -7.453 11.211 8.883 1 96.12 156 CYS B CA 1
ATOM 3142 C C . CYS B 1 156 ? -7.184 12.586 8.273 1 96.12 156 CYS B C 1
ATOM 3144 O O . CYS B 1 156 ? -7.824 13.57 8.641 1 96.12 156 CYS B O 1
ATOM 3146 N N . ILE B 1 157 ? -6.305 12.688 7.379 1 94.38 157 ILE B N 1
ATOM 3147 C CA . ILE B 1 157 ? -5.988 13.938 6.691 1 94.38 157 ILE B CA 1
ATOM 3148 C C . ILE B 1 157 ? -7.156 14.344 5.797 1 94.38 157 ILE B C 1
ATOM 3150 O O . ILE B 1 157 ? -7.582 15.5 5.812 1 94.38 157 ILE B O 1
ATOM 3154 N N . SER B 1 158 ? -7.641 13.391 5.066 1 95.88 158 SER B N 1
ATOM 3155 C CA . SER B 1 158 ? -8.75 13.617 4.145 1 95.88 158 SER B CA 1
ATOM 3156 C C . SER B 1 158 ? -10 14.07 4.883 1 95.88 158 SER B C 1
ATOM 3158 O O . SER B 1 158 ? -10.75 14.922 4.387 1 95.88 158 SER B O 1
ATOM 3160 N N . ALA B 1 159 ? -10.195 13.555 6.055 1 97.44 159 ALA B N 1
ATOM 3161 C CA . ALA B 1 159 ? -11.43 13.805 6.797 1 97.44 159 ALA B CA 1
ATOM 3162 C C . ALA B 1 159 ? -11.367 15.141 7.523 1 97.44 159 ALA B C 1
ATOM 3164 O O . ALA B 1 159 ? -12.406 15.688 7.918 1 97.44 159 ALA B O 1
ATOM 3165 N N . CYS B 1 160 ? -10.234 15.688 7.766 1 96.06 160 CYS B N 1
ATOM 3166 C CA . CYS B 1 160 ? -10.047 16.906 8.539 1 96.06 160 CYS B CA 1
ATOM 3167 C C . CYS B 1 160 ? -10.438 18.141 7.723 1 96.06 160 CYS B C 1
ATOM 3169 O O . CYS B 1 160 ? -9.828 18.422 6.688 1 96.06 160 CYS B O 1
ATOM 3171 N N . PRO B 1 161 ? -11.375 18.906 8.25 1 94.81 161 PRO B N 1
ATOM 3172 C CA . PRO B 1 161 ? -11.766 20.094 7.492 1 94.81 161 PRO B CA 1
ATOM 3173 C C . PRO B 1 161 ? -10.641 21.125 7.379 1 94.81 161 PRO B C 1
ATOM 3175 O O . PRO B 1 161 ? -10.539 21.828 6.367 1 94.81 161 PRO B O 1
ATOM 3178 N N . VAL B 1 162 ? -9.758 21.172 8.344 1 93.56 162 VAL B N 1
ATOM 3179 C CA . VAL B 1 162 ? -8.672 22.156 8.352 1 93.56 162 VAL B CA 1
ATOM 3180 C C . VAL B 1 162 ? -7.656 21.797 7.266 1 93.56 162 VAL B C 1
ATOM 3182 O O . VAL B 1 162 ? -7.234 22.672 6.496 1 93.56 162 VAL B O 1
ATOM 3185 N N . THR B 1 163 ? -7.328 20.469 7.195 1 91.81 163 THR B N 1
ATOM 3186 C CA . THR B 1 163 ? -6.398 20.047 6.156 1 91.81 163 THR B CA 1
ATOM 3187 C C . THR B 1 163 ? -7.023 20.203 4.773 1 91.81 163 THR B C 1
ATOM 3189 O O . THR B 1 163 ? -6.336 20.562 3.811 1 91.81 163 THR B O 1
ATOM 3192 N N . ARG B 1 164 ? -8.289 20 4.617 1 89.12 164 ARG B N 1
ATOM 3193 C CA . ARG B 1 164 ? -8.969 20.094 3.332 1 89.12 164 ARG B CA 1
ATOM 3194 C C . ARG B 1 164 ? -9 21.547 2.844 1 89.12 164 ARG B C 1
ATOM 3196 O O . ARG B 1 164 ? -8.789 21.812 1.658 1 89.12 164 ARG B O 1
ATOM 3203 N N . GLN B 1 165 ? -9.219 22.422 3.715 1 82.19 165 GLN B N 1
ATOM 3204 C CA . GLN B 1 165 ? -9.328 23.828 3.363 1 82.19 165 GLN B CA 1
ATOM 3205 C C . GLN B 1 165 ? -7.969 24.406 2.986 1 82.19 165 GLN B C 1
ATOM 3207 O O . GLN B 1 165 ? -7.875 25.266 2.094 1 82.19 165 GLN B O 1
ATOM 3212 N N . ALA B 1 166 ? -6.973 23.922 3.625 1 66.69 166 ALA B N 1
ATOM 3213 C CA . ALA B 1 166 ? -5.633 24.469 3.461 1 66.69 166 ALA B CA 1
ATOM 3214 C C . ALA B 1 166 ? -4.879 23.766 2.344 1 66.69 166 ALA B C 1
ATOM 3216 O O . ALA B 1 166 ? -3.764 24.156 1.99 1 66.69 166 ALA B O 1
ATOM 3217 N N . TRP B 1 167 ? -5.551 22.844 1.79 1 66.19 167 TRP B N 1
ATOM 3218 C CA . TRP B 1 167 ? -4.816 22 0.85 1 66.19 167 TRP B CA 1
ATOM 3219 C C . TRP B 1 167 ? -4.621 22.719 -0.483 1 66.19 167 TRP B C 1
ATOM 3221 O O . TRP B 1 167 ? -5.566 23.281 -1.034 1 66.19 167 TRP B O 1
ATOM 3231 N N . ALA B 1 168 ? -3.318 23.016 -0.741 1 61.56 168 ALA B N 1
ATOM 3232 C CA . ALA B 1 168 ? -2.91 23.438 -2.078 1 61.56 168 ALA B CA 1
ATOM 3233 C C . ALA B 1 168 ? -1.717 22.609 -2.568 1 61.56 168 ALA B C 1
ATOM 3235 O O . ALA B 1 168 ? -0.827 22.281 -1.785 1 61.56 168 ALA B O 1
ATOM 3236 N N . GLU B 1 169 ? -1.811 22.094 -3.744 1 56.19 169 GLU B N 1
ATOM 3237 C CA . GLU B 1 169 ? -0.741 21.266 -4.297 1 56.19 169 GLU B CA 1
ATOM 3238 C C . GLU B 1 169 ? 0.619 21.938 -4.129 1 56.19 169 GLU B C 1
ATOM 3240 O O . GLU B 1 169 ? 1.6 21.281 -3.766 1 56.19 169 GLU B O 1
ATOM 3245 N N . ASP B 1 170 ? 0.695 23.234 -4.605 1 51.12 170 ASP B N 1
ATOM 3246 C CA . ASP B 1 170 ? 1.929 24.016 -4.691 1 51.12 170 ASP B CA 1
ATOM 3247 C C . ASP B 1 170 ? 2.428 24.406 -3.303 1 51.12 170 ASP B C 1
ATOM 3249 O O . ASP B 1 170 ? 3.586 24.797 -3.141 1 51.12 170 ASP B O 1
ATOM 3253 N N . SER B 1 171 ? 1.572 24.359 -2.377 1 47.81 171 SER B N 1
ATOM 3254 C CA . SER B 1 171 ? 1.875 24.984 -1.093 1 47.81 171 SER B CA 1
ATOM 3255 C C . SER B 1 171 ? 2.555 24 -0.146 1 47.81 171 SER B C 1
ATOM 3257 O O . SER B 1 171 ? 2.396 24.094 1.073 1 47.81 171 SER B O 1
ATOM 3259 N N . LEU B 1 172 ? 2.982 22.938 -0.599 1 48.19 172 LEU B N 1
ATOM 3260 C CA . LEU B 1 172 ? 3.67 22.078 0.367 1 48.19 172 LEU B CA 1
ATOM 3261 C C . LEU B 1 172 ? 4.676 22.875 1.184 1 48.19 172 LEU B C 1
ATOM 3263 O O . LEU B 1 172 ? 5.176 22.406 2.205 1 48.19 172 LEU B O 1
ATOM 3267 N N . VAL B 1 173 ? 5.113 24.031 0.682 1 47.44 173 VAL B N 1
ATOM 3268 C CA . VAL B 1 173 ? 6.094 24.812 1.43 1 47.44 173 VAL B CA 1
ATOM 3269 C C . VAL B 1 173 ? 5.473 25.312 2.732 1 47.44 173 VAL B C 1
ATOM 3271 O O . VAL B 1 173 ? 6.098 25.25 3.793 1 47.44 173 VAL B O 1
ATOM 3274 N N . ALA B 1 174 ? 4.305 26.031 2.572 1 57.84 174 ALA B N 1
ATOM 3275 C CA . ALA B 1 174 ? 3.738 26.578 3.801 1 57.84 174 ALA B CA 1
ATOM 3276 C C . ALA B 1 174 ? 2.465 25.844 4.199 1 57.84 174 ALA B C 1
ATOM 3278 O O . ALA B 1 174 ? 1.365 26.219 3.789 1 57.84 174 ALA B O 1
ATOM 3279 N N . ILE B 1 175 ? 2.619 24.594 4.699 1 66 175 ILE B N 1
ATOM 3280 C CA . ILE B 1 175 ? 1.442 23.828 5.082 1 66 175 ILE B CA 1
ATOM 3281 C C . ILE B 1 175 ? 0.776 24.469 6.297 1 66 175 ILE B C 1
ATOM 3283 O O . ILE B 1 175 ? 1.396 24.594 7.352 1 66 175 ILE B O 1
ATOM 3287 N N . PRO B 1 176 ? -0.456 24.984 6.07 1 72.75 176 PRO B N 1
ATOM 3288 C CA . PRO B 1 176 ? -1.128 25.672 7.172 1 72.75 176 PRO B CA 1
ATOM 3289 C C . PRO B 1 176 ? -1.38 24.766 8.375 1 72.75 176 PRO B C 1
ATOM 3291 O O . PRO B 1 176 ? -1.461 25.234 9.508 1 72.75 176 PRO B O 1
ATOM 3294 N N . PHE B 1 177 ? -1.597 23.625 8.117 1 88.69 177 PHE B N 1
ATOM 3295 C CA . PHE B 1 177 ? -1.799 22.656 9.195 1 88.69 177 PHE B CA 1
ATOM 3296 C C . PHE B 1 177 ? -1.123 21.328 8.859 1 88.69 177 PHE B C 1
ATOM 3298 O O . PHE B 1 177 ? -1.401 20.719 7.824 1 88.69 177 PHE B O 1
ATOM 3305 N N . LEU B 1 178 ? -0.242 20.828 9.766 1 85.69 178 LEU B N 1
ATOM 3306 C CA . LEU B 1 178 ? 0.513 19.594 9.562 1 85.69 178 LEU B CA 1
ATOM 3307 C C . LEU B 1 178 ? -0.425 18.406 9.391 1 85.69 178 LEU B C 1
ATOM 3309 O O . LEU B 1 178 ? -0.125 17.484 8.633 1 85.69 178 LEU B O 1
ATOM 3313 N N . GLY B 1 179 ? -1.58 18.5 10.117 1 91.5 179 GLY B N 1
ATOM 3314 C CA . GLY B 1 179 ? -2.58 17.453 9.992 1 91.5 179 GLY B CA 1
ATOM 3315 C C . GLY B 1 179 ? -2.471 16.391 11.07 1 91.5 179 GLY B C 1
ATOM 3316 O O . GLY B 1 179 ? -1.458 16.312 11.766 1 91.5 179 GLY B O 1
ATOM 3317 N N . PRO B 1 180 ? -3.516 15.641 11.18 1 94 180 PRO B N 1
ATOM 3318 C CA . PRO B 1 180 ? -3.594 14.672 12.273 1 94 180 PRO B CA 1
ATOM 3319 C C . PRO B 1 180 ? -2.531 13.578 12.18 1 94 180 PRO B C 1
ATOM 3321 O O . PRO B 1 180 ? -1.937 13.203 13.195 1 94 180 PRO B O 1
ATOM 3324 N N . ALA B 1 181 ? -2.289 13.086 10.992 1 90.38 181 ALA B N 1
ATOM 3325 C CA . ALA B 1 181 ? -1.339 11.984 10.836 1 90.38 181 ALA B CA 1
ATOM 3326 C C . ALA B 1 181 ? 0.043 12.383 11.352 1 90.38 181 ALA B C 1
ATOM 3328 O O . ALA B 1 181 ? 0.678 11.617 12.086 1 90.38 181 ALA B O 1
ATOM 3329 N N . VAL B 1 182 ? 0.471 13.547 10.984 1 87.38 182 VAL B N 1
ATOM 3330 C CA . VAL B 1 182 ? 1.801 14.016 11.359 1 87.38 182 VAL B CA 1
ATOM 3331 C C . VAL B 1 182 ? 1.865 14.227 12.875 1 87.38 182 VAL B C 1
ATOM 3333 O O . VAL B 1 182 ? 2.832 13.828 13.523 1 87.38 182 VAL B O 1
ATOM 3336 N N . LEU B 1 183 ? 0.895 14.812 13.414 1 91.88 183 LEU B N 1
ATOM 3337 C CA . LEU B 1 183 ? 0.895 15.102 14.844 1 91.88 183 LEU B CA 1
ATOM 3338 C C . LEU B 1 183 ? 0.837 13.82 15.664 1 91.88 183 LEU B C 1
ATOM 3340 O O . LEU B 1 183 ? 1.438 13.734 16.734 1 91.88 183 LEU B O 1
ATOM 3344 N N . VAL B 1 184 ? 0.114 12.812 15.172 1 91.12 184 VAL B N 1
ATOM 3345 C CA . VAL B 1 184 ? 0.114 11.5 15.812 1 91.12 184 VAL B CA 1
ATOM 3346 C C . VAL B 1 184 ? 1.523 10.914 15.789 1 91.12 184 VAL B C 1
ATOM 3348 O O . VAL B 1 184 ? 1.994 10.367 16.781 1 91.12 184 VAL B O 1
ATOM 3351 N N . ALA B 1 185 ? 2.121 11.055 14.664 1 86.62 185 ALA B N 1
ATOM 3352 C CA . ALA B 1 185 ? 3.477 10.523 14.523 1 86.62 185 ALA B CA 1
ATOM 3353 C C . ALA B 1 185 ? 4.434 11.203 15.5 1 86.62 185 ALA B C 1
ATOM 3355 O O . ALA B 1 185 ? 5.262 10.547 16.125 1 86.62 185 ALA B O 1
ATOM 3356 N N . LEU B 1 186 ? 4.328 12.5 15.641 1 88.31 186 LEU B N 1
ATOM 3357 C CA . LEU B 1 186 ? 5.172 13.25 16.562 1 88.31 186 LEU B CA 1
ATOM 3358 C C . LEU B 1 186 ? 4.934 12.797 18 1 88.31 186 LEU B C 1
ATOM 3360 O O . LEU B 1 186 ? 5.887 12.586 18.766 1 88.31 186 LEU B O 1
ATOM 3364 N N . HIS B 1 187 ? 3.666 12.656 18.312 1 91.81 187 HIS B N 1
ATOM 3365 C CA . HIS B 1 187 ? 3.328 12.234 19.656 1 91.81 187 HIS B CA 1
ATOM 3366 C C . HIS B 1 187 ? 3.891 10.852 19.969 1 91.81 187 HIS B C 1
ATOM 3368 O O . HIS B 1 187 ? 4.512 10.641 21.016 1 91.81 187 HIS B O 1
ATOM 3374 N N . ARG B 1 188 ? 3.676 9.992 19.094 1 86.31 188 ARG B N 1
ATOM 3375 C CA . ARG B 1 188 ? 4.145 8.625 19.297 1 86.31 188 ARG B CA 1
ATOM 3376 C C . ARG B 1 188 ? 5.664 8.578 19.406 1 86.31 188 ARG B C 1
ATOM 3378 O O . ARG B 1 188 ? 6.203 7.863 20.266 1 86.31 188 ARG B O 1
ATOM 3385 N N . GLU B 1 189 ? 6.281 9.312 18.547 1 84.38 189 GLU B N 1
ATOM 3386 C CA . GLU B 1 189 ? 7.738 9.383 18.594 1 84.38 189 GLU B CA 1
ATOM 3387 C C . GLU B 1 189 ? 8.211 9.922 19.953 1 84.38 189 GLU B C 1
ATOM 3389 O O . GLU B 1 189 ? 9.195 9.438 20.5 1 84.38 189 GLU B O 1
ATOM 3394 N N . SER B 1 190 ? 7.57 10.852 20.453 1 88.25 190 SER B N 1
ATOM 3395 C CA . SER B 1 190 ? 7.945 11.453 21.734 1 88.25 190 SER B CA 1
ATOM 3396 C C . SER B 1 190 ? 7.805 10.453 22.875 1 88.25 190 SER B C 1
ATOM 3398 O O . SER B 1 190 ? 8.547 10.516 23.859 1 88.25 190 SER B O 1
ATOM 3400 N N . ILE B 1 191 ? 6.867 9.547 22.734 1 85.75 191 ILE B N 1
ATOM 3401 C CA . ILE B 1 191 ? 6.605 8.539 23.766 1 85.75 191 ILE B CA 1
ATOM 3402 C C . ILE B 1 191 ? 7.594 7.387 23.625 1 85.75 191 ILE B C 1
ATOM 3404 O O . ILE B 1 191 ? 8.188 6.945 24.609 1 85.75 191 ILE B O 1
ATOM 3408 N N . ASN B 1 192 ? 7.805 6.973 22.438 1 81.44 192 ASN B N 1
ATOM 3409 C CA . ASN B 1 192 ? 8.617 5.785 22.172 1 81.44 192 ASN B CA 1
ATOM 3410 C C . ASN B 1 192 ? 10.109 6.09 22.281 1 81.44 192 ASN B C 1
ATOM 3412 O O . ASN B 1 192 ? 10.906 5.195 22.547 1 81.44 192 ASN B O 1
ATOM 3416 N N . ASN B 1 193 ? 10.477 7.367 22 1 81.94 193 ASN B N 1
ATOM 3417 C CA . ASN B 1 193 ? 11.859 7.82 22.062 1 81.94 193 ASN B CA 1
ATOM 3418 C C . ASN B 1 193 ? 12.016 9.07 22.906 1 81.94 193 ASN B C 1
ATOM 3420 O O . ASN B 1 193 ? 12.156 10.18 22.391 1 81.94 193 ASN B O 1
ATOM 3424 N N . PRO B 1 194 ? 12.18 8.836 24.156 1 86.88 194 PRO B N 1
ATOM 3425 C CA . PRO B 1 194 ? 12.211 9.977 25.078 1 86.88 194 PRO B CA 1
ATOM 3426 C C . PRO B 1 194 ? 13.359 10.945 24.781 1 86.88 194 PRO B C 1
ATOM 3428 O O . PRO B 1 194 ? 13.242 12.141 25.062 1 86.88 194 PRO B O 1
ATOM 3431 N N . GLU B 1 195 ? 14.422 10.422 24.266 1 88.5 195 GLU B N 1
ATOM 3432 C CA . GLU B 1 195 ? 15.57 11.273 23.953 1 88.5 195 GLU B CA 1
ATOM 3433 C C . GLU B 1 195 ? 15.227 12.281 22.859 1 88.5 195 GLU B C 1
ATOM 3435 O O . GLU B 1 195 ? 15.883 13.312 22.734 1 88.5 195 GLU B O 1
ATOM 3440 N N . ARG B 1 196 ? 14.125 12.07 22.172 1 87.25 196 ARG B N 1
ATOM 3441 C CA . ARG B 1 196 ? 13.719 12.969 21.094 1 87.25 196 ARG B CA 1
ATOM 3442 C C . ARG B 1 196 ? 12.477 13.766 21.469 1 87.25 196 ARG B C 1
ATOM 3444 O O . ARG B 1 196 ? 11.93 14.5 20.641 1 87.25 196 ARG B O 1
ATOM 3451 N N . ARG B 1 197 ? 12.062 13.609 22.609 1 90.81 197 ARG B N 1
ATOM 3452 C CA . ARG B 1 197 ? 10.812 14.203 23.047 1 90.81 197 ARG B CA 1
ATOM 3453 C C . ARG B 1 197 ? 10.82 15.719 22.844 1 90.81 197 ARG B C 1
ATOM 3455 O O . ARG B 1 197 ? 9.875 16.281 22.297 1 90.81 197 ARG B O 1
ATOM 3462 N N . ASP B 1 198 ? 11.875 16.312 23.234 1 92.31 198 ASP B N 1
ATOM 3463 C CA . ASP B 1 198 ? 11.945 17.766 23.125 1 92.31 198 ASP B CA 1
ATOM 3464 C C . ASP B 1 198 ? 11.875 18.219 21.672 1 92.31 198 ASP B C 1
ATOM 3466 O O . ASP B 1 198 ? 11.195 19.203 21.344 1 92.31 198 ASP B O 1
ATOM 3470 N N . GLU B 1 199 ? 12.57 17.516 20.875 1 89.75 199 GLU B N 1
ATOM 3471 C CA . GLU B 1 199 ? 12.547 17.797 19.453 1 89.75 199 GLU B CA 1
ATOM 3472 C C . GLU B 1 199 ? 11.141 17.672 18.875 1 89.75 199 GLU B C 1
ATOM 3474 O O . GLU B 1 199 ? 10.688 18.516 18.109 1 89.75 199 GLU B O 1
ATOM 3479 N N . MET B 1 200 ? 10.43 16.609 19.281 1 90.56 200 MET B N 1
ATOM 3480 C CA . MET B 1 200 ? 9.07 16.359 18.812 1 90.56 200 MET B CA 1
ATOM 3481 C C . MET B 1 200 ? 8.109 17.438 19.297 1 90.56 200 MET B C 1
ATOM 3483 O O . MET B 1 200 ? 7.254 17.906 18.547 1 90.56 200 MET B O 1
ATOM 3487 N N . LEU B 1 201 ? 8.273 17.844 20.469 1 93.69 201 LEU B N 1
ATOM 3488 C CA . LEU B 1 201 ? 7.395 18.859 21.047 1 93.69 201 LEU B CA 1
ATOM 3489 C C . LEU B 1 201 ? 7.617 20.219 20.391 1 93.69 201 LEU B C 1
ATOM 3491 O O . LEU B 1 201 ? 6.668 20.984 20.203 1 93.69 201 LEU B O 1
ATOM 3495 N N . GLU B 1 202 ? 8.836 20.5 20.047 1 92.69 202 GLU B N 1
ATOM 3496 C CA . GLU B 1 202 ? 9.125 21.75 19.344 1 92.69 202 GLU B CA 1
ATOM 3497 C C . GLU B 1 202 ? 8.438 21.797 17.984 1 92.69 202 GLU B C 1
ATOM 3499 O O . GLU B 1 202 ? 7.914 22.828 17.578 1 92.69 202 GLU B O 1
ATOM 3504 N N . LEU B 1 203 ? 8.414 20.672 17.375 1 89.44 203 LEU B N 1
ATOM 3505 C CA . LEU B 1 203 ? 7.738 20.578 16.078 1 89.44 203 LEU B CA 1
ATOM 3506 C C . LEU B 1 203 ? 6.23 20.719 16.25 1 89.44 203 LEU B C 1
ATOM 3508 O O . LEU B 1 203 ? 5.574 21.406 15.453 1 89.44 203 LEU B O 1
ATOM 3512 N N . ALA B 1 204 ? 5.734 20.125 17.25 1 93.19 204 ALA B N 1
ATOM 3513 C CA . ALA B 1 204 ? 4.301 20.172 17.516 1 93.19 204 ALA B CA 1
ATOM 3514 C C . ALA B 1 204 ? 3.85 21.578 17.891 1 93.19 204 ALA B C 1
ATOM 3516 O O . ALA B 1 204 ? 2.686 21.938 17.703 1 93.19 204 ALA B O 1
ATOM 3517 N N . LYS B 1 205 ? 4.715 22.344 18.328 1 93.69 205 LYS B N 1
ATOM 3518 C CA . LYS B 1 205 ? 4.426 23.688 18.828 1 93.69 205 LYS B CA 1
ATOM 3519 C C . LYS B 1 205 ? 4.398 24.703 17.688 1 93.69 205 LYS B C 1
ATOM 3521 O O . LYS B 1 205 ? 3.906 25.828 17.859 1 93.69 205 LYS B O 1
ATOM 3526 N N . LEU B 1 206 ? 4.898 24.375 16.578 1 90.06 206 LEU B N 1
ATOM 3527 C CA . LEU B 1 206 ? 4.895 25.281 15.438 1 90.06 206 LEU B CA 1
ATOM 3528 C C . LEU B 1 206 ? 3.492 25.812 15.18 1 90.06 206 LEU B C 1
ATOM 3530 O O . LEU B 1 206 ? 2.5 25.188 15.555 1 90.06 206 LEU B O 1
ATOM 3534 N N . PRO B 1 207 ? 3.381 26.984 14.516 1 89.69 207 PRO B N 1
ATOM 3535 C CA . PRO B 1 207 ? 2.072 27.609 14.273 1 89.69 207 PRO B CA 1
ATOM 3536 C C . PRO B 1 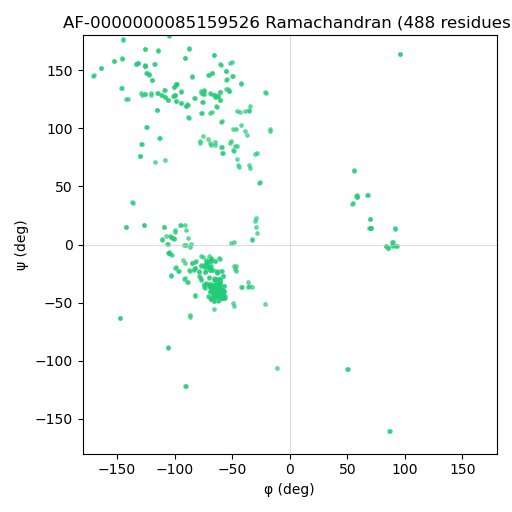207 ? 1.127 26.688 13.5 1 89.69 207 PRO B C 1
ATOM 3538 O O . PRO B 1 207 ? -0.092 26.766 13.68 1 89.69 207 PRO B O 1
ATOM 3541 N N . ASN B 1 208 ? 1.688 25.797 12.719 1 89.38 208 ASN B N 1
ATOM 3542 C CA . ASN B 1 208 ? 0.865 24.875 11.922 1 89.38 208 ASN B CA 1
ATOM 3543 C C . ASN B 1 208 ? 0.758 23.516 12.578 1 89.38 208 ASN B C 1
ATOM 3545 O O . ASN B 1 208 ? 0.321 22.547 11.945 1 89.38 208 ASN B O 1
ATOM 3549 N N . GLY B 1 209 ? 1.199 23.422 13.812 1 91.75 209 GLY B N 1
ATOM 3550 C CA . GLY B 1 209 ? 1.123 22.188 14.57 1 91.75 209 GLY B CA 1
ATOM 3551 C C . GLY B 1 209 ? -0.164 22.047 15.359 1 91.75 209 GLY B C 1
ATOM 3552 O O . GLY B 1 209 ? -1.257 22.203 14.812 1 91.75 209 GLY B O 1
ATOM 3553 N N . VAL B 1 210 ? -0.022 21.891 16.656 1 95.94 210 VAL B N 1
ATOM 3554 C CA . VAL B 1 210 ? -1.144 21.578 17.531 1 95.94 210 VAL B CA 1
ATOM 3555 C C . VAL B 1 210 ? -2.117 22.75 17.578 1 95.94 210 VAL B C 1
ATOM 3557 O O . VAL B 1 210 ? -3.334 22.547 17.609 1 95.94 210 VAL B O 1
ATOM 3560 N N . SER B 1 211 ? -1.638 23.938 17.547 1 95.06 211 SER B N 1
ATOM 3561 C CA . SER B 1 211 ? -2.473 25.125 17.703 1 95.06 211 SER B CA 1
ATOM 3562 C C . SER B 1 211 ? -3.387 25.312 16.484 1 95.06 211 SER B C 1
ATOM 3564 O O . SER B 1 211 ? -4.414 25.984 16.578 1 95.06 211 SER B O 1
ATOM 3566 N N . ALA B 1 212 ? -3.064 24.766 15.359 1 93.44 212 ALA B N 1
ATOM 3567 C CA . ALA B 1 212 ? -3.861 24.891 14.148 1 93.44 212 ALA B CA 1
ATOM 3568 C C . ALA B 1 212 ? -5.027 23.906 14.141 1 93.44 212 ALA B C 1
ATOM 3570 O O . ALA B 1 212 ? -5.949 24.047 13.336 1 93.44 212 ALA B O 1
ATOM 3571 N N . CYS B 1 213 ? -4.973 22.953 15.016 1 96.31 213 CYS B N 1
ATOM 3572 C CA . CYS B 1 213 ? -6.062 21.984 15.133 1 96.31 213 CYS B CA 1
ATOM 3573 C C . CYS B 1 213 ? -7.312 22.656 15.703 1 96.31 213 CYS B C 1
ATOM 3575 O O . CYS B 1 213 ? -7.254 23.281 16.766 1 96.31 213 CYS B O 1
ATOM 3577 N N . GLU B 1 214 ? -8.445 22.453 15.039 1 96.25 214 GLU B N 1
ATOM 3578 C CA . GLU B 1 214 ? -9.695 23.062 15.461 1 96.25 214 GLU B CA 1
ATOM 3579 C C . GLU B 1 214 ? -10.594 22.062 16.188 1 96.25 214 GLU B C 1
ATOM 3581 O O . GLU B 1 214 ? -11.781 22.328 16.375 1 96.25 214 GLU B O 1
ATOM 3586 N N . LYS B 1 215 ? -10.242 20.938 16.469 1 96.94 215 LYS B N 1
ATOM 3587 C CA . LYS B 1 215 ? -10.852 19.938 17.344 1 96.94 215 LYS B CA 1
ATOM 3588 C C . LYS B 1 215 ? -12.18 19.438 16.781 1 96.94 215 LYS B C 1
ATOM 3590 O O . LYS B 1 215 ? -13.172 19.328 17.5 1 96.94 215 LYS B O 1
ATOM 3595 N N . HIS B 1 216 ? -12.242 19.172 15.469 1 96.44 216 HIS B N 1
ATOM 3596 C CA . HIS B 1 216 ? -13.43 18.594 14.852 1 96.44 216 HIS B CA 1
ATOM 3597 C C . HIS B 1 216 ? -13.531 17.109 15.141 1 96.44 216 HIS B C 1
ATOM 3599 O O . HIS B 1 216 ? -14.633 16.531 15.117 1 96.44 216 HIS B O 1
ATOM 3605 N N . PHE B 1 217 ? -12.445 16.375 15.305 1 97.44 217 PHE B N 1
ATOM 3606 C CA . PHE B 1 217 ? -12.297 14.977 15.695 1 97.44 217 PHE B CA 1
ATOM 3607 C C . PHE B 1 217 ? -12.789 14.055 14.586 1 97.44 217 PHE B C 1
ATOM 3609 O O . PHE B 1 217 ? -12.961 12.852 14.805 1 97.44 217 PHE B O 1
ATOM 3616 N N . ASP B 1 218 ? -12.984 14.578 13.367 1 97.69 218 ASP B N 1
ATOM 3617 C CA . ASP B 1 218 ? -13.312 13.727 12.227 1 97.69 218 ASP B CA 1
ATOM 3618 C C . ASP B 1 218 ? -12.195 12.719 11.961 1 97.69 218 ASP B C 1
ATOM 3620 O O . ASP B 1 218 ? -12.461 11.586 11.547 1 97.69 218 ASP B O 1
ATOM 3624 N N . CYS B 1 219 ? -10.977 13.164 12.289 1 97.25 219 CYS B N 1
ATOM 3625 C CA . CYS B 1 219 ? -9.812 12.305 12.094 1 97.25 219 CYS B CA 1
ATOM 3626 C C . CYS B 1 219 ? -9.945 11.023 12.906 1 97.25 219 CYS B C 1
ATOM 3628 O O . CYS B 1 219 ? -9.641 9.938 12.414 1 97.25 219 CYS B O 1
ATOM 3630 N N . SER B 1 220 ? -10.445 11.078 14.117 1 96.12 220 SER B N 1
ATOM 3631 C CA . SER B 1 220 ? -10.617 9.922 14.977 1 96.12 220 SER B CA 1
ATOM 3632 C C . SER B 1 220 ? -11.797 9.062 14.531 1 96.12 220 SER B C 1
ATOM 3634 O O . SER B 1 220 ? -11.742 7.836 14.594 1 96.12 220 SER B O 1
ATOM 3636 N N . ARG B 1 221 ? -12.766 9.695 14.039 1 96.12 221 ARG B N 1
ATOM 3637 C CA . ARG B 1 221 ? -13.992 9 13.688 1 96.12 221 ARG B CA 1
ATOM 3638 C C . ARG B 1 221 ? -13.789 8.094 12.477 1 96.12 221 ARG B C 1
ATOM 3640 O O . ARG B 1 221 ? -14.398 7.027 12.383 1 96.12 221 ARG B O 1
ATOM 3647 N N . VAL B 1 222 ? -12.852 8.461 11.602 1 97.12 222 VAL B N 1
ATOM 3648 C CA . VAL B 1 222 ? -12.742 7.734 10.344 1 97.12 222 VAL B CA 1
ATOM 3649 C C . VAL B 1 222 ? -11.562 6.77 10.406 1 97.12 222 VAL B C 1
ATOM 3651 O O . VAL B 1 222 ? -11.336 5.992 9.477 1 97.12 222 VAL B O 1
ATOM 3654 N N . CYS B 1 223 ? -10.766 6.863 11.43 1 94.88 223 CYS B N 1
ATOM 3655 C CA . CYS B 1 223 ? -9.555 6.043 11.477 1 94.88 223 CYS B CA 1
ATOM 3656 C C . CYS B 1 223 ? -9.906 4.559 11.508 1 94.88 223 CYS B C 1
ATOM 3658 O O . CYS B 1 223 ? -10.5 4.078 12.477 1 94.88 223 CYS B O 1
ATOM 3660 N N . PRO B 1 224 ? -9.461 3.818 10.484 1 90.56 224 PRO B N 1
ATOM 3661 C CA . PRO B 1 224 ? -9.867 2.412 10.422 1 90.56 224 PRO B CA 1
ATOM 3662 C C . PRO B 1 224 ? -9.172 1.551 11.477 1 90.56 224 PRO B C 1
ATOM 3664 O O . PRO B 1 224 ? -9.617 0.434 11.75 1 90.56 224 PRO B O 1
ATOM 3667 N N . ARG B 1 225 ? -8.109 2.139 12.031 1 87.44 225 ARG B N 1
ATOM 3668 C CA . ARG B 1 225 ? -7.34 1.375 13.016 1 87.44 225 ARG B CA 1
ATOM 3669 C C . ARG B 1 225 ? -7.594 1.891 14.43 1 87.44 225 ARG B C 1
ATOM 3671 O O . ARG B 1 225 ? -6.949 1.447 15.383 1 87.44 225 ARG B O 1
ATOM 3678 N N . MET B 1 226 ? -8.414 2.869 14.508 1 87.38 226 MET B N 1
ATOM 3679 C CA . MET B 1 226 ? -8.812 3.455 15.789 1 87.38 226 MET B CA 1
ATOM 3680 C C . MET B 1 226 ? -7.598 3.961 16.562 1 87.38 226 MET B C 1
ATOM 3682 O O . MET B 1 226 ? -7.465 3.709 17.75 1 87.38 226 MET B O 1
ATOM 3686 N N . VAL B 1 227 ? -6.773 4.566 15.82 1 87.81 227 VAL B N 1
ATOM 3687 C CA . VAL B 1 227 ? -5.578 5.168 16.406 1 87.81 227 VAL B CA 1
ATOM 3688 C C . VAL B 1 227 ? -5.969 6.387 17.25 1 87.81 227 VAL B C 1
ATOM 3690 O O . VAL B 1 227 ? -5.195 6.844 18.078 1 87.81 227 VAL B O 1
ATOM 3693 N N . ALA B 1 228 ? -7.152 6.934 17.016 1 91.12 228 ALA B N 1
ATOM 3694 C CA . ALA B 1 228 ? -7.688 8.102 17.703 1 91.12 228 ALA B CA 1
ATOM 3695 C C . ALA B 1 228 ? -6.727 9.289 17.594 1 91.12 228 ALA B C 1
ATOM 3697 O O . ALA B 1 228 ? -6.289 9.836 18.609 1 91.12 228 ALA B O 1
ATOM 3698 N N . PRO B 1 229 ? -6.496 9.773 16.391 1 94.81 229 PRO B N 1
ATOM 3699 C CA . PRO B 1 229 ? -5.555 10.875 16.219 1 94.81 229 PRO B CA 1
ATOM 3700 C C . PRO B 1 229 ? -5.926 12.102 17.047 1 94.81 229 PRO B C 1
ATOM 3702 O O . PRO B 1 229 ? -5.043 12.781 17.578 1 94.81 229 PRO B O 1
ATOM 3705 N N . GLY B 1 230 ? -7.191 12.367 17.188 1 96.06 230 GLY B N 1
ATOM 3706 C CA . GLY B 1 230 ? -7.621 13.492 17.984 1 96.06 230 GLY B CA 1
ATOM 3707 C C . GLY B 1 230 ? -7.117 13.43 19.422 1 96.06 230 GLY B C 1
ATOM 3708 O O . GLY B 1 230 ? -6.707 14.445 19.984 1 96.06 230 GLY B O 1
ATOM 3709 N N . LYS B 1 231 ? -7.129 12.273 19.969 1 94.62 231 LYS B N 1
ATOM 3710 C CA . LYS B 1 231 ? -6.641 12.086 21.328 1 94.62 231 LYS B CA 1
ATOM 3711 C C . LYS B 1 231 ? -5.148 12.391 21.438 1 94.62 231 LYS B C 1
ATOM 3713 O O . LYS B 1 231 ? -4.703 13.023 22.391 1 94.62 231 LYS B O 1
ATOM 3718 N N . HIS B 1 232 ? -4.414 11.906 20.5 1 94.81 232 HIS B N 1
ATOM 3719 C CA . HIS B 1 232 ? -2.98 12.172 20.453 1 94.81 232 HIS B CA 1
ATOM 3720 C C . HIS B 1 232 ? -2.703 13.672 20.391 1 94.81 232 HIS B C 1
ATOM 3722 O O . HIS B 1 232 ? -1.798 14.172 21.062 1 94.81 232 HIS B O 1
ATOM 3728 N N . ILE B 1 233 ? -3.459 14.391 19.625 1 97 233 ILE B N 1
ATOM 3729 C CA . ILE B 1 233 ? -3.258 15.828 19.469 1 97 233 ILE B CA 1
ATOM 3730 C C . ILE B 1 233 ? -3.592 16.547 20.766 1 97 233 ILE B C 1
ATOM 3732 O O . ILE B 1 233 ? -2.861 17.438 21.203 1 97 233 ILE B O 1
ATOM 3736 N N . GLU B 1 234 ? -4.641 16.078 21.406 1 97 234 GLU B N 1
ATOM 3737 C CA . GLU B 1 234 ? -5.012 16.688 22.688 1 97 234 GLU B CA 1
ATOM 3738 C C . GLU B 1 234 ? -3.939 16.438 23.75 1 97 234 GLU B C 1
ATOM 3740 O O . GLU B 1 234 ? -3.666 17.312 24.578 1 97 234 GLU B O 1
ATOM 3745 N N . GLN B 1 235 ? -3.375 15.297 23.703 1 95.94 235 GLN B N 1
ATOM 3746 C CA . GLN B 1 235 ? -2.309 14.992 24.641 1 95.94 235 GLN B CA 1
ATOM 3747 C C . GLN B 1 235 ? -1.083 15.867 24.391 1 95.94 235 GLN B C 1
ATOM 3749 O O . GLN B 1 235 ? -0.453 16.344 25.344 1 95.94 235 GLN B O 1
ATOM 3754 N N . LEU B 1 236 ? -0.75 16.031 23.156 1 96.81 236 LEU B N 1
ATOM 3755 C CA . LEU B 1 236 ? 0.332 16.953 22.812 1 96.81 236 LEU B CA 1
ATOM 3756 C C . LEU B 1 236 ? 0.03 18.359 23.312 1 96.81 236 LEU B C 1
ATOM 3758 O O . LEU B 1 236 ? 0.908 19.031 23.859 1 96.81 236 LEU B O 1
ATOM 3762 N N . ARG B 1 237 ? -1.188 18.828 23.094 1 96.69 237 ARG B N 1
ATOM 3763 C CA . ARG B 1 237 ? -1.62 20.156 23.531 1 96.69 237 ARG B CA 1
ATOM 3764 C C . ARG B 1 237 ? -1.433 20.328 25.031 1 96.69 237 ARG B C 1
ATOM 3766 O O . ARG B 1 237 ? -0.938 21.359 25.484 1 96.69 237 ARG B O 1
ATOM 3773 N N . LYS B 1 238 ? -1.821 19.328 25.75 1 95.56 238 LYS B N 1
ATOM 3774 C CA . LYS B 1 238 ? -1.691 19.375 27.203 1 95.56 238 LYS B CA 1
ATOM 3775 C C . LYS B 1 238 ? -0.226 19.453 27.625 1 95.56 238 LYS B C 1
ATOM 3777 O O . LYS B 1 238 ? 0.131 20.234 28.5 1 95.56 238 LYS B O 1
ATOM 3782 N N . GLU B 1 239 ? 0.536 18.688 26.969 1 94.69 239 GLU B N 1
ATOM 3783 C CA . GLU B 1 239 ? 1.957 18.672 27.297 1 94.69 239 GLU B CA 1
ATOM 3784 C C . GLU B 1 239 ? 2.607 20.016 27.016 1 94.69 239 GLU B C 1
ATOM 3786 O O . GLU B 1 239 ? 3.438 20.484 27.797 1 94.69 239 GLU B O 1
ATOM 3791 N N . LEU B 1 240 ? 2.258 20.578 25.969 1 95.62 240 LEU B N 1
ATOM 3792 C CA . LEU B 1 240 ? 2.812 21.859 25.594 1 95.62 240 LEU B CA 1
ATOM 3793 C C . LEU B 1 240 ? 2.348 22.969 26.547 1 95.62 240 LEU B C 1
ATOM 3795 O O . LEU B 1 240 ? 3.117 23.859 26.875 1 95.62 240 LEU B O 1
ATOM 3799 N N . SER B 1 241 ? 1.16 22.844 27.016 1 93.69 241 SER B N 1
ATOM 3800 C CA . SER B 1 241 ? 0.629 23.812 27.969 1 93.69 241 SER B CA 1
ATOM 3801 C C . SER B 1 241 ? 1.325 23.688 29.328 1 93.69 241 SER B C 1
ATOM 3803 O O . SER B 1 241 ? 1.612 24.703 29.969 1 93.69 241 SER B O 1
ATOM 3805 N N . ASP B 1 242 ? 1.646 22.469 29.688 1 90.62 242 ASP B N 1
ATOM 3806 C CA . ASP B 1 242 ? 2.318 22.234 30.969 1 90.62 242 ASP B CA 1
ATOM 3807 C C . ASP B 1 242 ? 3.746 22.766 30.938 1 90.62 242 ASP B C 1
ATOM 3809 O O . ASP B 1 242 ? 4.242 23.266 31.953 1 90.62 242 ASP B O 1
ATOM 3813 N N . ARG B 1 243 ? 4.359 22.703 29.891 1 86.44 243 ARG B N 1
ATOM 3814 C CA . ARG B 1 243 ? 5.734 23.172 29.734 1 86.44 243 ARG B CA 1
ATOM 3815 C C . ARG B 1 243 ? 5.793 24.703 29.703 1 86.44 243 ARG B C 1
ATOM 3817 O O . ARG B 1 243 ? 6.797 25.297 30.078 1 86.44 243 ARG B O 1
ATOM 3824 N N . SER B 1 244 ? 4.863 25.297 29.125 1 80.94 244 SER B N 1
ATOM 3825 C CA . SER B 1 244 ? 4.832 26.75 29.078 1 80.94 244 SER B CA 1
ATOM 3826 C C . SER B 1 244 ? 4.562 27.359 30.453 1 80.94 244 SER B C 1
ATOM 3828 O O . SER B 1 244 ? 4.895 28.516 30.703 1 80.94 244 SER B O 1
ATOM 3830 N N . LYS B 1 245 ? 4.031 26.625 31.438 1 77.38 245 LYS B N 1
ATOM 3831 C CA . LYS B 1 245 ? 3.785 27.094 32.812 1 77.38 245 LYS B CA 1
ATOM 3832 C C . LYS B 1 245 ? 5.051 27 33.656 1 77.38 245 LYS B C 1
ATOM 3834 O O . LYS B 1 245 ? 5.184 27.703 34.656 1 77.38 245 LYS B O 1
ATOM 3839 N N . ASP B 1 246 ? 5.957 26.156 33.188 1 60.44 246 ASP B N 1
ATOM 3840 C CA . ASP B 1 246 ? 7.215 26.094 33.938 1 60.44 246 ASP B CA 1
ATOM 3841 C C . ASP B 1 246 ? 8.195 27.156 33.438 1 60.44 246 ASP B C 1
ATOM 3843 O O . ASP B 1 246 ? 8.945 27.719 34.219 1 60.44 246 ASP B O 1
#

Radius of gyration: 23.08 Å; Cα contacts (8 Å, |Δi|>4): 907; chains: 2; bounding box: 63×72×60 Å